Protein AF-A0A9P7ZYH3-F1 (afdb_monomer)

Sequence (604 aa):
MGNLQGSWNHKLTHTSAVNELVYKNKWIDSQWELQQLILARLQEFDITPILPAFPGFVPRALVNKFPNAVFKNSSDWSQFPIAHTRVTYVEQTDPLFTDLTIQFLELQQSLNKGVQSHHYLLDLFNELEPACQTPACMKAITTSVTHALQKVDKDAVWVMQGWFLLKDTVWTPEATSAYFEGIRAANGTPFILDLASESLPVWTVTKGFYGYDFGWSVINNYGGAQGLFGKIPDLLTVPFQAFKQYPNMKGMGVTTETVNNNEYIYQLTLGLPWQNPQQTINGTEHLEQFIRRRYGAKKATPLAQDAWNKLSKTVWDCRSGQASQSKSIIEKLPDLNMTEIDKGWLGTVFWYNKTTVVQAWNQLVQSALQEHHGQVPASFKFDLVDTTREILLATVLPALHESLVEGYKAHDVPKVKAYGRQIVALIRDADKVLSTSPFFSFSAWIRDAKESIDPIRGSSQVTFSAATGGASPTKAGYQQFLESNARDLVTWWGPEGTGPPGSLQDYASKQWGGLLTSYYLPRWTLFIKQLEQAAAAKRPWTRTSDNFANLTLARETEWQAEIWGRRGGESLEKTNGQESVEVVREIWAKWRDLAIRVAAGSKA

Organism: Mortierella alpina (NCBI:txid64518)

Foldseek 3Di:
DQFWDDDFFQPQPPDPDPPCVLLVVLVVVQVLVVLLVVLVVCVVVVHADAAAFDQFFDAPCVCVVCVPFDKFFWDHDLLFDPNIGRTIGGQLLTVVVLVVRQVRVVVVCVSNVNRDHLHYEHENAQVTADPDQALVSLLSNLLSVQVSSCVNPVSHEYEYEPNRCLPCVRNPPSSLVSNVVSCVVNVHQYEYEQAQCLQRNPCVVCVNVVQGAYEREHQQEFLQFAAQAAALVCLQQVVLVSVVRHVSDPYYYYNYPDDLHNVVRRVSRVCVVVDDSVDRDDSLVVLLVVLCVLFPVQLCDPLVSQLVVLCCVFSHNDPPSASYGAHFPLLDQDDLDQEPPQPDHNHLHGDGQLLSLLSSLVSLLCSCPPRCPVPGDPSSLSVNLSSLLCLLRNFVLVLLSNQLSVCLVVLNLVSLVVSLVVNLVSLLLNLQLQLADLSQAPLNLLLCLLCSSARDVPDDGDDQDADPDDDGDDSVSSSLSSSLCSLCSQAVVGHQPSDDPRSCGNRSHGSHRVCSVQQSSVSSNLVSVLSSVCSNVVHDDDCVVSVSVVVSSVSSSVSSNDDAPPDPPGDSPSHPPDDNSVSSVVVCVVCSVVSNQRSVPHRD

Solvent-accessible surface area (backbone atoms only — not comparable to full-atom values): 32900 Å² total; per-residue (Å²): 94,57,52,60,48,86,84,67,74,70,68,71,69,96,52,88,61,72,64,58,64,62,56,52,52,53,47,53,55,53,50,53,57,49,47,55,56,50,53,52,54,31,56,76,66,74,46,84,58,74,40,80,49,73,57,34,67,45,65,75,71,52,51,78,78,43,75,88,60,55,68,47,60,44,43,81,35,64,70,48,56,69,87,35,13,40,31,28,25,40,38,52,74,32,71,65,32,37,56,51,29,41,53,50,52,56,51,49,47,67,71,46,79,77,62,80,62,52,35,29,40,44,42,75,38,53,79,39,60,69,98,60,67,50,42,71,50,29,16,48,34,32,25,34,50,36,48,28,49,43,73,74,35,82,74,40,27,45,27,32,69,43,64,41,57,72,46,53,94,72,36,35,73,62,31,48,50,22,32,55,46,10,24,54,76,50,72,42,45,54,36,34,35,28,39,32,42,83,55,62,47,53,45,68,83,43,64,40,56,78,67,42,38,26,29,48,15,43,24,74,36,60,50,47,47,54,59,74,47,42,42,52,73,52,68,70,42,51,61,48,52,49,42,72,74,29,86,36,50,75,48,73,52,76,52,43,70,46,85,92,63,55,60,66,58,56,54,50,58,76,49,52,86,79,50,64,78,89,56,87,72,58,63,68,60,54,49,53,53,48,44,25,69,63,44,32,73,86,58,41,37,74,43,40,51,52,17,51,57,39,36,50,69,24,44,21,45,62,79,82,77,67,65,53,38,39,35,38,58,72,58,45,86,80,69,88,79,53,67,82,73,41,73,57,89,64,15,36,48,75,91,52,63,49,44,53,50,52,50,20,43,53,27,41,53,48,31,53,70,67,70,32,76,82,63,70,44,71,60,48,53,51,55,52,46,54,46,50,46,46,45,47,42,68,49,39,45,51,39,37,49,52,50,23,44,50,16,36,76,69,44,34,44,71,47,23,52,53,31,40,52,49,51,55,50,48,46,51,51,47,18,57,45,26,19,36,34,54,89,26,16,37,28,27,54,46,39,52,42,40,53,68,76,55,62,60,92,91,55,71,87,82,77,79,74,68,66,90,91,56,68,67,75,45,72,68,58,50,28,49,53,35,33,39,50,59,50,32,47,40,34,47,56,56,51,91,84,51,56,69,100,79,34,44,60,36,50,27,18,63,83,18,5,58,42,37,59,71,56,38,41,55,50,47,53,51,48,46,53,49,44,38,53,23,16,71,67,72,46,88,81,47,63,70,87,64,47,44,60,61,58,43,48,53,52,49,55,51,58,61,64,56,64,91,52,73,52,92,91,50,52,67,51,39,39,76,81,52,62,50,68,62,48,45,50,56,50,43,74,72,44,44,71,58,42,54,43,39,37,72,71,42,83,110

Structure (mmCIF, N/CA/C/O backbone):
data_AF-A0A9P7ZYH3-F1
#
_entry.id   AF-A0A9P7ZYH3-F1
#
loop_
_atom_site.group_PDB
_atom_site.id
_atom_site.type_symbol
_atom_site.label_atom_id
_atom_site.label_alt_id
_atom_site.label_comp_id
_atom_site.label_asym_id
_atom_site.label_entity_id
_atom_site.label_seq_id
_atom_site.pdbx_PDB_ins_code
_atom_site.Cartn_x
_atom_site.Cartn_y
_atom_site.Cartn_z
_atom_site.occupancy
_atom_site.B_iso_or_equiv
_atom_site.auth_seq_id
_atom_site.auth_comp_id
_atom_site.auth_asym_id
_atom_site.auth_atom_id
_atom_site.pdbx_PDB_model_num
ATOM 1 N N . MET A 1 1 ? -10.559 -9.911 10.966 1.00 92.44 1 MET A N 1
ATOM 2 C CA . MET A 1 1 ? -11.158 -9.981 9.617 1.00 92.44 1 MET A CA 1
ATOM 3 C C . MET A 1 1 ? -11.580 -11.396 9.211 1.00 92.44 1 MET A C 1
ATOM 5 O O . MET A 1 1 ? -12.641 -11.521 8.630 1.00 92.44 1 MET A O 1
ATOM 9 N N . GLY A 1 2 ? -10.838 -12.467 9.548 1.00 93.69 2 GLY A N 1
ATOM 10 C CA . GLY A 1 2 ? -11.335 -13.849 9.361 1.00 93.69 2 GLY A CA 1
ATOM 11 C C . GLY A 1 2 ? -11.191 -14.422 7.948 1.00 93.69 2 GLY A C 1
ATOM 12 O O . GLY A 1 2 ? -11.832 -15.413 7.609 1.00 93.69 2 GLY A O 1
ATOM 13 N N . ASN A 1 3 ? -10.349 -13.808 7.120 1.00 94.94 3 ASN A N 1
ATOM 14 C CA . ASN A 1 3 ? -10.111 -14.233 5.740 1.00 94.94 3 ASN A CA 1
ATOM 15 C C . ASN A 1 3 ? -9.223 -15.483 5.653 1.00 94.94 3 ASN A C 1
ATOM 17 O O . ASN A 1 3 ? -9.414 -16.322 4.769 1.00 94.94 3 ASN A O 1
ATOM 21 N N . LEU A 1 4 ? -8.260 -15.606 6.576 1.00 93.50 4 LEU A N 1
ATOM 22 C CA . LEU A 1 4 ? -7.206 -16.617 6.537 1.00 93.50 4 LEU A CA 1
ATOM 23 C C . LEU A 1 4 ? -6.977 -17.310 7.882 1.00 93.50 4 LEU A C 1
ATOM 25 O O . LEU A 1 4 ? -7.269 -16.758 8.943 1.00 93.50 4 LEU A O 1
ATOM 29 N N . GLN A 1 5 ? -6.406 -18.513 7.826 1.00 90.75 5 GLN A N 1
ATOM 30 C CA . GLN A 1 5 ? -5.998 -19.313 8.981 1.00 90.75 5 GLN A CA 1
ATOM 31 C C . GLN A 1 5 ? -4.773 -20.194 8.671 1.00 90.75 5 GLN A C 1
ATOM 33 O O . GLN A 1 5 ? -4.524 -20.579 7.531 1.00 90.75 5 GLN A O 1
ATOM 38 N N . GLY A 1 6 ? -4.040 -20.603 9.706 1.00 86.12 6 GLY A N 1
ATOM 39 C CA . GLY A 1 6 ? -2.905 -21.523 9.575 1.00 86.12 6 GLY A CA 1
ATOM 40 C C . GLY A 1 6 ? -1.555 -20.820 9.408 1.00 86.12 6 GLY A C 1
ATOM 41 O O . GLY A 1 6 ? -1.353 -19.728 9.925 1.00 86.12 6 GLY A O 1
ATOM 42 N N . SER A 1 7 ? -0.604 -21.509 8.776 1.00 79.75 7 SER A N 1
ATOM 43 C CA . SER A 1 7 ? 0.788 -21.082 8.575 1.00 79.75 7 SER A CA 1
ATOM 44 C C . SER A 1 7 ? 1.302 -21.736 7.294 1.00 79.75 7 SER A C 1
ATOM 46 O O . SER A 1 7 ? 1.041 -22.923 7.090 1.00 79.75 7 SER A O 1
ATOM 48 N N . TRP A 1 8 ? 2.013 -20.997 6.446 1.00 78.00 8 TRP A N 1
ATOM 49 C CA . TRP A 1 8 ? 2.627 -21.509 5.215 1.00 78.00 8 TRP A CA 1
ATOM 50 C C . TRP A 1 8 ? 3.996 -20.865 5.023 1.00 78.00 8 TRP A C 1
ATOM 52 O O . TRP A 1 8 ? 4.237 -20.097 4.104 1.00 78.00 8 TRP A O 1
ATOM 62 N N . ASN A 1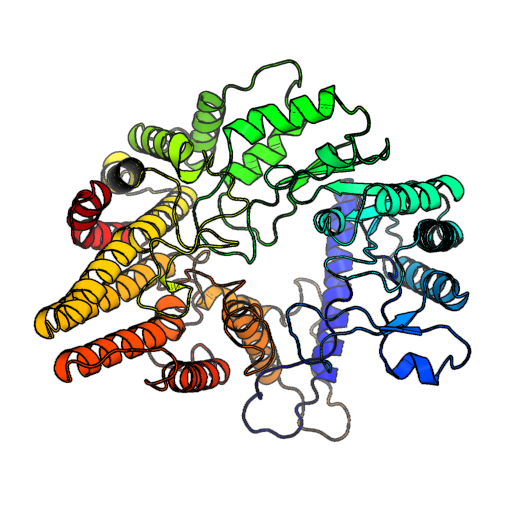 9 ? 4.929 -21.173 5.914 1.00 65.75 9 ASN A N 1
ATOM 63 C CA . ASN A 1 9 ? 6.295 -20.728 5.684 1.00 65.75 9 ASN A CA 1
ATOM 64 C C . ASN A 1 9 ? 6.925 -21.630 4.635 1.00 65.75 9 ASN A C 1
ATOM 66 O O . ASN A 1 9 ? 6.915 -22.861 4.770 1.00 65.75 9 ASN A O 1
ATOM 70 N N . HIS A 1 10 ? 7.461 -21.010 3.587 1.00 58.28 10 HIS A N 1
ATOM 71 C CA . HIS A 1 10 ? 8.227 -21.708 2.567 1.00 58.28 10 HIS A CA 1
ATOM 72 C C . HIS A 1 10 ? 9.325 -22.487 3.256 1.00 58.28 10 HIS A C 1
ATOM 74 O O . HIS A 1 10 ? 10.066 -21.924 4.061 1.00 58.28 10 HIS A O 1
ATOM 80 N N . LYS A 1 11 ? 9.333 -23.802 2.993 1.00 53.16 11 LYS A N 1
ATOM 81 C CA . LYS A 1 11 ? 10.202 -24.823 3.589 1.00 53.16 11 LYS A CA 1
ATOM 82 C C . LYS A 1 11 ? 11.488 -24.186 4.104 1.00 53.16 11 LYS A C 1
ATOM 84 O O . LYS A 1 11 ? 12.409 -23.958 3.322 1.00 53.16 11 LYS A O 1
ATOM 89 N N . LEU A 1 12 ? 11.538 -23.916 5.411 1.00 51.00 12 LEU A N 1
ATOM 90 C CA . LEU A 1 12 ? 12.759 -23.539 6.110 1.00 51.00 12 LEU A CA 1
ATOM 91 C C . LEU A 1 12 ? 13.727 -24.713 5.935 1.00 51.00 12 LEU A C 1
ATOM 93 O O . LEU A 1 12 ? 13.694 -25.683 6.682 1.00 51.00 12 LEU A O 1
ATOM 97 N N . THR A 1 13 ? 14.480 -24.668 4.836 1.00 44.41 13 THR A N 1
ATOM 98 C CA . THR A 1 13 ? 15.616 -25.507 4.455 1.00 44.41 13 THR A CA 1
ATOM 99 C C . THR A 1 13 ? 15.580 -26.920 5.030 1.00 44.41 13 THR A C 1
ATOM 101 O O . THR A 1 13 ? 16.072 -27.105 6.134 1.00 44.41 13 THR A O 1
ATOM 104 N N . HIS A 1 14 ? 15.049 -27.903 4.288 1.00 43.38 14 HIS A N 1
ATOM 105 C CA . HIS A 1 14 ? 15.297 -29.359 4.416 1.00 43.38 14 HIS A CA 1
ATOM 106 C C . HIS A 1 14 ? 15.329 -30.006 5.822 1.00 43.38 14 HIS A C 1
ATOM 108 O O . HIS A 1 14 ? 15.706 -31.169 5.953 1.00 43.38 14 HIS A O 1
ATOM 114 N N . THR A 1 15 ? 14.912 -29.309 6.873 1.00 45.06 15 THR A N 1
ATOM 115 C CA . THR A 1 15 ? 14.980 -29.774 8.252 1.00 45.06 15 THR A CA 1
ATOM 116 C C . THR A 1 15 ? 13.568 -30.120 8.669 1.00 45.06 15 THR A C 1
ATOM 118 O O . THR A 1 15 ? 12.698 -29.276 8.866 1.00 45.06 15 THR A O 1
ATOM 121 N N . SER A 1 16 ? 13.317 -31.421 8.728 1.00 43.03 16 SER A N 1
ATOM 122 C CA . SER A 1 16 ? 12.137 -31.968 9.371 1.00 43.03 16 SER A CA 1
ATOM 123 C C . SER A 1 16 ? 12.032 -31.406 10.795 1.00 43.03 16 SER A C 1
ATOM 125 O O . SER A 1 16 ? 12.925 -31.634 11.609 1.00 43.03 16 SER A O 1
ATOM 127 N N . ALA A 1 17 ? 10.927 -30.712 11.074 1.00 49.31 17 ALA A N 1
ATOM 128 C CA . ALA A 1 17 ? 10.462 -30.317 12.405 1.00 49.31 17 ALA A CA 1
ATOM 129 C C . ALA A 1 17 ? 11.285 -29.247 13.153 1.00 49.31 17 ALA A C 1
ATOM 131 O O . ALA A 1 17 ? 11.717 -29.455 14.287 1.00 49.31 17 ALA A O 1
ATOM 132 N N . VAL A 1 18 ? 11.393 -28.039 12.591 1.00 55.06 18 VAL A N 1
ATOM 133 C CA . VAL A 1 18 ? 11.515 -26.857 13.460 1.00 55.06 18 VAL A CA 1
ATOM 134 C C . VAL A 1 18 ? 10.156 -26.629 14.122 1.00 55.06 18 VAL A C 1
ATOM 136 O O . VAL A 1 18 ? 9.147 -26.446 13.441 1.00 55.06 18 VAL A O 1
ATOM 139 N N . ASN A 1 19 ? 10.109 -26.678 15.455 1.00 64.12 19 ASN A N 1
ATOM 140 C CA . ASN A 1 19 ? 8.884 -26.422 16.204 1.00 64.12 19 ASN A CA 1
ATOM 141 C C . ASN A 1 19 ? 8.541 -24.922 16.161 1.00 64.12 19 ASN A C 1
ATOM 143 O O . ASN A 1 19 ? 8.914 -24.163 17.059 1.00 64.12 19 ASN A O 1
ATOM 147 N N . GLU A 1 20 ? 7.815 -24.496 15.120 1.00 73.00 20 GLU A N 1
ATOM 148 C CA . GLU A 1 20 ? 7.346 -23.111 14.956 1.00 73.00 20 GLU A CA 1
ATOM 149 C C . GLU A 1 20 ? 6.563 -22.599 16.172 1.00 73.00 20 GLU A C 1
ATOM 151 O O . GLU A 1 20 ? 6.505 -21.391 16.393 1.00 73.00 20 GLU A O 1
ATOM 156 N N . LEU A 1 21 ? 5.963 -23.491 16.971 1.00 76.12 21 LEU A N 1
ATOM 157 C CA . LEU A 1 21 ? 5.186 -23.112 18.150 1.00 76.12 21 LEU A CA 1
ATOM 158 C C . LEU A 1 21 ? 6.029 -22.319 19.151 1.00 76.12 21 LEU A C 1
ATOM 160 O O . LEU A 1 21 ? 5.529 -21.366 19.739 1.00 76.12 21 LEU A O 1
ATOM 164 N N . VAL A 1 22 ? 7.313 -22.659 19.312 1.00 75.56 22 VAL A N 1
ATOM 165 C CA . VAL A 1 22 ? 8.190 -21.921 20.233 1.00 75.56 22 VAL A CA 1
ATOM 166 C C . VAL A 1 22 ? 8.419 -20.492 19.738 1.00 75.56 22 VAL A C 1
ATOM 168 O O . VAL A 1 22 ? 8.381 -19.553 20.531 1.00 75.56 22 VAL A O 1
ATOM 171 N N . TYR A 1 23 ? 8.601 -20.306 18.429 1.00 79.56 23 TYR A N 1
ATOM 172 C CA . TYR A 1 23 ? 8.734 -18.974 17.834 1.00 79.56 23 TYR A CA 1
ATOM 173 C C . TYR A 1 23 ? 7.432 -18.174 17.932 1.00 79.56 23 TYR A C 1
ATOM 175 O O . TYR A 1 23 ? 7.470 -17.002 18.299 1.00 79.56 23 TYR A O 1
ATOM 183 N N . LYS A 1 24 ? 6.282 -18.815 17.698 1.00 80.88 24 LYS A N 1
ATOM 184 C CA . LYS A 1 24 ? 4.952 -18.196 17.818 1.00 80.88 24 LYS A CA 1
ATOM 185 C C . LYS A 1 24 ? 4.642 -17.756 19.249 1.00 80.88 24 LYS A C 1
ATOM 187 O O . LYS A 1 24 ? 4.172 -16.642 19.439 1.00 80.88 24 LYS A O 1
ATOM 192 N N . ASN A 1 25 ? 4.957 -18.573 20.253 1.00 82.88 25 ASN A N 1
ATOM 193 C CA . ASN A 1 25 ? 4.763 -18.195 21.655 1.00 82.88 25 ASN A CA 1
ATOM 194 C C . ASN A 1 25 ? 5.651 -17.004 22.037 1.00 82.88 25 ASN A C 1
ATOM 196 O O . ASN A 1 25 ? 5.166 -16.033 22.607 1.00 82.88 25 ASN A O 1
ATOM 200 N N . LYS A 1 26 ? 6.926 -17.017 21.624 1.00 79.50 26 LYS A N 1
ATOM 201 C CA . LYS A 1 26 ? 7.835 -15.885 21.854 1.00 79.50 26 LYS A CA 1
ATOM 202 C C . LYS A 1 26 ? 7.355 -14.602 21.172 1.00 79.50 26 LYS A C 1
ATOM 204 O O . LYS A 1 26 ? 7.491 -13.520 21.736 1.00 79.50 26 LYS A O 1
ATOM 209 N N . TRP A 1 27 ? 6.803 -14.716 19.965 1.00 83.75 27 TRP A N 1
ATOM 210 C CA . TRP A 1 27 ? 6.155 -13.596 19.292 1.00 83.75 27 TRP A CA 1
ATOM 211 C C . TRP A 1 27 ? 5.002 -13.042 20.136 1.00 83.75 27 TRP A C 1
ATOM 213 O O . TRP A 1 27 ? 5.002 -11.847 20.414 1.00 83.75 27 TRP A O 1
ATOM 223 N N . ILE A 1 28 ? 4.080 -13.893 20.602 1.00 87.62 28 ILE A N 1
ATOM 224 C CA . ILE A 1 28 ? 2.930 -13.487 21.430 1.00 87.62 28 ILE A CA 1
ATOM 225 C C . ILE A 1 28 ? 3.384 -12.693 22.661 1.00 87.62 28 ILE A C 1
ATOM 227 O O . ILE A 1 28 ? 2.891 -11.585 22.871 1.00 87.62 28 ILE A O 1
ATOM 231 N N . ASP A 1 29 ? 4.359 -13.207 23.412 1.00 86.25 29 ASP A N 1
ATOM 232 C CA . ASP A 1 29 ? 4.874 -12.532 24.609 1.00 86.25 29 ASP A CA 1
ATOM 233 C C . ASP A 1 29 ? 5.476 -11.160 24.260 1.00 86.25 29 A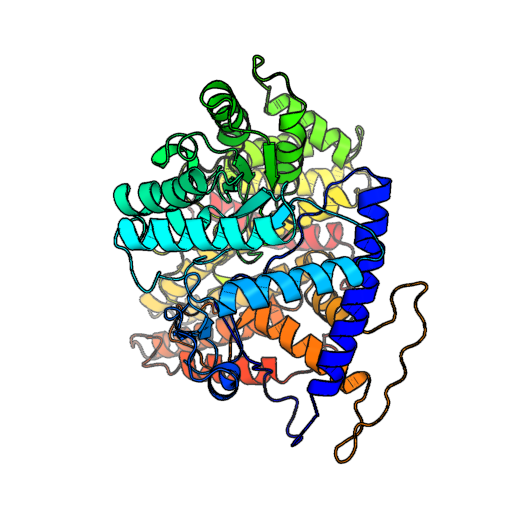SP A C 1
ATOM 235 O O . ASP A 1 29 ? 5.147 -10.150 24.883 1.00 86.25 29 ASP A O 1
ATOM 239 N N . SER A 1 30 ? 6.288 -11.092 23.197 1.00 84.88 30 SER A N 1
ATOM 240 C CA . SER A 1 30 ? 6.901 -9.832 22.749 1.00 84.88 30 SER A CA 1
ATOM 241 C C . SER A 1 30 ? 5.877 -8.789 22.286 1.00 84.88 30 SER A C 1
ATOM 243 O O . SER A 1 30 ? 6.039 -7.599 22.554 1.00 84.88 30 SER A O 1
ATOM 245 N N . GLN A 1 31 ? 4.803 -9.216 21.611 1.00 90.00 31 GLN A N 1
ATOM 246 C CA . GLN A 1 31 ? 3.745 -8.312 21.159 1.00 90.00 31 GLN A CA 1
ATOM 247 C C . GLN A 1 31 ? 2.885 -7.830 22.323 1.00 90.00 31 GLN A C 1
ATOM 249 O O . GLN A 1 31 ? 2.467 -6.674 22.327 1.00 90.00 31 GLN A O 1
ATOM 254 N N . TRP A 1 32 ? 2.653 -8.675 23.331 1.00 90.75 32 TRP A N 1
ATOM 255 C CA . TRP A 1 32 ? 1.983 -8.239 24.550 1.00 90.75 32 TRP A CA 1
ATOM 256 C C . TRP A 1 32 ? 2.807 -7.174 25.283 1.00 90.75 32 TRP A C 1
ATOM 258 O O . TRP A 1 32 ? 2.255 -6.138 25.650 1.00 90.75 32 TRP A O 1
ATOM 268 N N . GLU A 1 33 ? 4.122 -7.362 25.433 1.00 89.06 33 GLU A N 1
ATOM 269 C CA . GLU A 1 33 ? 5.003 -6.345 26.026 1.00 89.06 33 GLU A CA 1
ATOM 270 C C . GLU A 1 33 ? 4.968 -5.024 25.243 1.00 89.06 33 GLU A C 1
ATOM 272 O O . GLU A 1 33 ? 4.810 -3.957 25.844 1.00 89.06 33 GLU A O 1
ATOM 277 N N . LEU A 1 34 ? 5.048 -5.085 23.908 1.00 91.25 34 LEU A N 1
ATOM 278 C CA . LEU A 1 34 ? 4.944 -3.907 23.043 1.00 91.25 34 LEU A CA 1
ATOM 279 C C . LEU A 1 34 ? 3.601 -3.189 23.213 1.00 91.25 34 LEU A C 1
ATOM 281 O O . LEU A 1 34 ? 3.572 -1.966 23.350 1.00 91.25 34 LEU A O 1
ATOM 285 N N . GLN A 1 35 ? 2.501 -3.943 23.249 1.00 93.19 35 GLN A N 1
ATOM 286 C CA . GLN A 1 35 ? 1.157 -3.410 23.459 1.00 93.19 35 GLN A CA 1
ATOM 287 C C . GLN A 1 35 ? 1.079 -2.602 24.757 1.00 93.19 35 GLN A C 1
ATOM 289 O O . GLN A 1 35 ? 0.507 -1.516 24.755 1.00 93.19 35 GLN A O 1
ATOM 294 N N . GLN A 1 36 ? 1.689 -3.071 25.851 1.00 92.81 36 GLN A N 1
ATOM 295 C CA . GLN A 1 36 ? 1.678 -2.322 27.115 1.00 92.81 36 GLN A CA 1
ATOM 296 C C . GLN A 1 36 ? 2.381 -0.965 26.991 1.00 92.81 36 GLN A C 1
ATOM 298 O O . GLN A 1 36 ? 1.906 0.027 27.542 1.00 92.81 36 GLN A O 1
ATOM 303 N N . LEU A 1 37 ? 3.490 -0.902 26.249 1.00 92.44 37 LEU A N 1
ATOM 304 C CA . LEU A 1 37 ? 4.207 0.351 26.001 1.00 92.44 37 LEU A CA 1
ATOM 305 C C . LEU A 1 37 ? 3.399 1.302 25.110 1.00 92.44 37 LEU A C 1
ATOM 307 O O . LEU A 1 37 ? 3.367 2.504 25.370 1.00 92.44 37 LEU A O 1
ATOM 311 N N . ILE A 1 38 ? 2.732 0.769 24.081 1.00 94.31 38 ILE A N 1
ATOM 312 C CA . ILE A 1 38 ? 1.863 1.550 23.195 1.00 94.31 38 ILE A CA 1
ATOM 313 C C . ILE A 1 38 ? 0.692 2.123 23.992 1.00 94.31 38 ILE A C 1
ATOM 315 O O . ILE A 1 38 ? 0.489 3.331 23.966 1.00 94.31 38 ILE A O 1
ATOM 319 N N . LEU A 1 39 ? -0.043 1.292 24.735 1.00 95.31 39 LEU A N 1
ATOM 320 C CA . LEU A 1 39 ? -1.203 1.733 25.512 1.00 95.31 39 LEU A CA 1
ATOM 321 C C . LEU A 1 39 ? -0.832 2.795 26.552 1.00 95.31 39 LEU A C 1
ATOM 323 O O . LEU A 1 39 ? -1.527 3.802 26.655 1.00 95.31 39 LEU A O 1
ATOM 327 N N . ALA A 1 40 ? 0.290 2.620 27.258 1.00 93.19 40 ALA A N 1
ATOM 328 C CA . ALA A 1 40 ? 0.791 3.630 28.188 1.00 93.19 40 ALA A CA 1
ATOM 329 C C . ALA A 1 40 ? 1.065 4.968 27.480 1.00 93.19 40 ALA A C 1
ATOM 331 O O . ALA A 1 40 ? 0.633 6.019 27.947 1.00 93.19 40 ALA A O 1
ATOM 332 N N . ARG A 1 41 ? 1.717 4.939 26.309 1.00 94.88 41 ARG A N 1
ATOM 333 C CA . ARG A 1 41 ? 2.003 6.152 25.531 1.00 94.88 41 ARG A CA 1
ATOM 334 C C . ARG A 1 41 ? 0.744 6.806 24.956 1.00 94.88 41 ARG A C 1
ATOM 336 O O . ARG A 1 41 ? 0.685 8.028 24.879 1.00 94.88 41 ARG A O 1
ATOM 343 N N . LEU A 1 42 ? -0.251 6.022 24.544 1.00 96.00 42 LEU A N 1
ATOM 344 C CA . LEU A 1 42 ? -1.536 6.558 24.089 1.00 96.00 42 LEU A CA 1
ATOM 345 C C . LEU A 1 42 ? -2.260 7.266 25.239 1.00 96.00 42 LEU A C 1
ATOM 347 O O . LEU A 1 42 ? -2.726 8.385 25.056 1.00 96.00 42 LEU A O 1
ATOM 351 N N . GLN A 1 43 ? -2.255 6.675 26.436 1.00 93.06 43 GLN A N 1
ATOM 352 C CA . GLN A 1 43 ? -2.827 7.289 27.633 1.00 93.06 43 GLN A CA 1
ATOM 353 C C . GLN A 1 43 ? -2.099 8.584 28.038 1.00 93.06 43 GLN A C 1
ATOM 355 O O . GLN A 1 43 ? -2.756 9.560 28.385 1.00 93.06 43 GLN A O 1
ATOM 360 N N . GLU A 1 44 ? -0.763 8.634 27.945 1.00 95.06 44 GLU A N 1
ATOM 361 C CA . GLU A 1 44 ? 0.029 9.856 28.194 1.00 95.06 44 GLU A CA 1
ATOM 362 C C . GLU A 1 44 ? -0.384 11.036 27.294 1.00 95.06 44 GLU A C 1
ATOM 364 O O . GLU A 1 44 ? -0.241 12.191 27.694 1.00 95.06 44 GLU A O 1
ATOM 369 N N . PHE A 1 45 ? -0.885 10.754 26.088 1.00 96.81 45 PHE A N 1
ATOM 370 C CA . PHE A 1 45 ? -1.315 11.758 25.112 1.00 96.81 45 PHE A CA 1
ATOM 371 C C . PHE A 1 45 ? -2.833 11.924 25.004 1.00 96.81 45 PHE A C 1
ATOM 373 O O . PHE A 1 45 ? -3.282 12.646 24.116 1.00 96.81 45 PHE A O 1
ATOM 380 N N . ASP A 1 46 ? -3.610 11.273 25.874 1.00 95.56 46 ASP A N 1
ATOM 381 C CA . ASP A 1 46 ? -5.078 11.263 25.810 1.00 95.56 46 ASP A CA 1
ATOM 382 C C . ASP A 1 46 ? -5.620 10.769 24.448 1.00 95.56 46 ASP A C 1
ATOM 384 O O . ASP A 1 46 ? -6.624 11.239 23.915 1.00 95.56 46 ASP A O 1
ATOM 388 N N . ILE A 1 47 ? -4.918 9.806 23.841 1.00 96.69 47 ILE A N 1
ATOM 389 C CA . ILE A 1 47 ? -5.342 9.149 22.604 1.00 96.69 47 ILE A CA 1
ATOM 390 C C . ILE A 1 47 ? -6.147 7.907 22.978 1.00 96.69 47 ILE A C 1
ATOM 392 O O . ILE A 1 47 ? -5.624 6.982 23.595 1.00 96.69 47 ILE A O 1
ATOM 396 N N . THR A 1 48 ? -7.412 7.853 22.559 1.00 95.31 48 THR A N 1
ATOM 397 C CA . THR A 1 48 ? -8.276 6.687 22.792 1.00 95.31 48 THR A CA 1
ATOM 398 C C . THR A 1 48 ? -7.856 5.519 21.887 1.00 95.31 48 THR A C 1
ATOM 400 O O . THR A 1 48 ? -7.973 5.635 20.663 1.00 95.31 48 THR A O 1
ATOM 403 N N . PRO A 1 49 ? -7.381 4.383 22.434 1.00 96.00 49 PRO A N 1
ATOM 404 C CA . PRO A 1 49 ? -7.080 3.209 21.625 1.00 96.00 49 PRO A CA 1
ATOM 405 C C . PRO A 1 49 ? -8.375 2.529 21.177 1.00 96.00 49 PRO A C 1
ATOM 407 O O . PRO A 1 49 ? -9.298 2.367 21.969 1.00 96.00 49 PRO A O 1
ATOM 410 N N . ILE A 1 50 ? -8.427 2.054 19.937 1.00 97.00 50 ILE A N 1
ATOM 411 C CA . ILE A 1 50 ? -9.483 1.140 19.488 1.00 97.00 50 ILE A CA 1
ATOM 412 C C . ILE A 1 50 ? -8.955 -0.279 19.687 1.00 97.00 50 ILE A C 1
ATOM 414 O O . ILE A 1 50 ? -7.970 -0.671 19.058 1.00 97.00 50 ILE A O 1
ATOM 418 N N . LEU A 1 51 ? -9.569 -1.032 20.594 1.00 96.62 51 LEU A N 1
ATOM 419 C CA . LEU A 1 51 ? -9.136 -2.385 20.942 1.00 96.62 51 LEU A CA 1
ATOM 420 C C . LEU A 1 51 ? -9.926 -3.427 20.136 1.00 96.62 51 LEU A C 1
ATOM 422 O O . LEU A 1 51 ? -11.032 -3.139 19.696 1.00 96.62 51 LEU A O 1
ATOM 426 N N . PRO A 1 52 ? -9.405 -4.638 19.886 1.00 96.38 52 PRO A N 1
ATOM 427 C CA . PRO A 1 52 ? -10.172 -5.650 19.160 1.00 96.38 52 PRO A CA 1
ATOM 428 C C . PRO A 1 52 ? -11.351 -6.173 19.999 1.00 96.38 52 PRO A C 1
ATOM 430 O O . PRO A 1 52 ? -11.273 -6.211 21.221 1.00 96.38 52 PRO A O 1
ATOM 433 N N . ALA A 1 53 ? -12.409 -6.669 19.364 1.00 96.69 53 ALA A N 1
ATOM 434 C CA . ALA A 1 53 ? -13.409 -7.539 19.997 1.00 96.69 53 ALA A CA 1
ATOM 435 C C . ALA A 1 53 ? -13.553 -8.855 19.224 1.00 96.69 53 ALA A C 1
ATOM 437 O O . ALA A 1 53 ? -13.037 -8.989 18.116 1.00 96.69 53 ALA A O 1
ATOM 438 N N . PHE A 1 54 ? -14.222 -9.847 19.819 1.00 97.75 54 PHE A N 1
ATOM 439 C CA . PHE A 1 54 ? -14.377 -11.177 19.229 1.00 97.75 54 PHE A CA 1
ATOM 440 C C . PHE A 1 54 ? -15.376 -11.160 18.053 1.00 97.75 54 PHE A C 1
ATOM 442 O O . PHE A 1 54 ? -16.570 -10.974 18.272 1.00 97.75 54 PHE A O 1
ATOM 449 N N . PRO A 1 55 ? -14.935 -11.400 16.802 1.00 95.00 55 PRO A N 1
ATOM 450 C CA . PRO A 1 55 ? -15.812 -11.353 15.627 1.00 95.00 55 PRO A CA 1
ATOM 451 C C . PRO A 1 55 ? -16.517 -12.689 15.330 1.00 95.00 55 PRO A C 1
ATOM 453 O O . PRO A 1 55 ? -17.285 -12.780 14.374 1.00 95.00 55 PRO A O 1
ATOM 456 N N . GLY A 1 56 ? -16.243 -13.745 16.108 1.00 96.81 56 GLY A N 1
ATOM 457 C CA . GLY A 1 56 ? -16.837 -15.077 15.936 1.00 96.81 56 GLY A CA 1
ATOM 458 C C . GLY A 1 56 ? -15.910 -16.122 15.315 1.00 96.81 56 GLY A C 1
ATOM 459 O O . GLY A 1 56 ? -16.187 -17.311 15.444 1.00 96.81 56 GLY A O 1
ATOM 460 N N . PHE A 1 57 ? -14.810 -15.720 14.667 1.00 97.62 57 PHE A N 1
ATOM 461 C CA . PHE A 1 57 ? -13.872 -16.646 14.015 1.00 97.62 57 PHE A CA 1
ATOM 462 C C . PHE A 1 57 ? -13.088 -17.490 15.027 1.00 97.62 57 PHE A C 1
ATOM 464 O O . PHE A 1 57 ? -12.507 -16.966 15.977 1.00 97.62 57 PHE A O 1
ATOM 471 N N . VAL A 1 58 ? -13.042 -18.802 14.799 1.00 97.31 58 VAL A N 1
ATOM 472 C CA . VAL A 1 58 ? -12.483 -19.799 15.719 1.00 97.31 58 VAL A CA 1
ATOM 473 C C . VAL A 1 58 ? -11.705 -20.887 14.974 1.00 97.31 58 VAL A C 1
ATOM 475 O O . VAL A 1 58 ? -11.969 -21.163 13.801 1.00 97.31 58 VAL A O 1
ATOM 478 N N . PRO A 1 59 ? -10.762 -21.578 15.641 1.00 95.12 59 PRO A N 1
ATOM 479 C CA . PRO A 1 59 ? -10.128 -22.755 15.064 1.00 95.12 59 PRO A CA 1
ATOM 480 C C . PRO A 1 59 ? -11.153 -23.854 14.760 1.00 95.12 59 PRO A C 1
ATOM 482 O O . PRO A 1 59 ? -12.032 -24.130 15.576 1.00 95.12 59 PRO A O 1
ATOM 485 N N . ARG A 1 60 ? -10.965 -24.578 13.650 1.00 94.69 60 ARG A N 1
ATOM 486 C CA . ARG A 1 60 ? -11.812 -25.727 13.253 1.00 94.69 60 ARG A CA 1
ATOM 487 C C . ARG A 1 60 ? -12.004 -26.767 14.360 1.00 94.69 60 ARG A C 1
ATOM 489 O O . ARG A 1 60 ? -13.054 -27.388 14.455 1.00 94.69 60 ARG A O 1
ATOM 496 N N . ALA A 1 61 ? -10.995 -26.944 15.213 1.00 94.62 61 ALA A N 1
ATOM 497 C CA . ALA A 1 61 ? -11.036 -27.891 16.323 1.00 94.62 61 ALA A CA 1
ATOM 498 C C . ALA A 1 61 ? -12.081 -27.539 17.401 1.00 94.62 61 ALA A C 1
ATOM 500 O O . ALA A 1 61 ? -12.462 -28.418 18.173 1.00 94.62 61 ALA A O 1
ATOM 501 N N . LEU A 1 62 ? -12.557 -26.288 17.461 1.00 95.88 62 LEU A N 1
ATOM 502 C CA . LEU A 1 62 ? -13.503 -25.845 18.487 1.00 95.88 62 LEU A CA 1
ATOM 503 C C . LEU A 1 62 ? -14.875 -26.527 18.358 1.00 95.88 62 LEU A C 1
ATOM 505 O O . LEU A 1 62 ? -15.534 -26.749 19.373 1.00 95.88 62 LEU A O 1
ATOM 509 N N . VAL A 1 63 ? -15.246 -26.954 17.146 1.00 96.00 63 VAL A N 1
ATOM 510 C CA . VAL A 1 63 ? -16.481 -27.710 16.867 1.00 96.00 63 VAL A CA 1
ATOM 511 C C . VAL A 1 63 ? -16.568 -28.976 17.726 1.00 96.00 63 VAL A C 1
ATOM 513 O O . VAL A 1 63 ? -17.623 -29.294 18.265 1.00 96.00 63 VAL A O 1
ATOM 516 N N . ASN A 1 64 ? -15.440 -29.659 17.941 1.00 96.50 64 ASN A N 1
ATOM 517 C CA . ASN A 1 64 ? -15.395 -30.884 18.745 1.00 96.50 64 ASN A CA 1
ATOM 518 C C . ASN A 1 64 ? -15.613 -30.620 20.242 1.00 96.50 64 ASN A C 1
ATOM 520 O O . ASN A 1 64 ? -16.018 -31.520 20.973 1.00 96.50 64 ASN A O 1
ATOM 524 N N . LYS A 1 65 ? -15.316 -29.402 20.713 1.00 96.81 65 LYS A N 1
ATOM 525 C CA . LYS A 1 65 ? -15.464 -29.014 22.121 1.00 96.81 65 LYS A CA 1
ATOM 526 C C . LYS A 1 65 ? -16.887 -28.556 22.445 1.00 96.81 65 LYS A C 1
ATOM 528 O O . LYS A 1 65 ? -17.339 -28.759 23.567 1.00 96.81 65 LYS A O 1
ATOM 533 N N . PHE A 1 66 ? -17.587 -27.972 21.473 1.00 97.19 66 PHE A N 1
ATOM 534 C CA . PHE A 1 66 ? -18.948 -27.456 21.630 1.00 97.19 66 PHE A CA 1
ATOM 535 C C . PHE A 1 66 ? -19.885 -28.025 20.554 1.00 97.19 66 PHE A C 1
ATOM 537 O O . PHE A 1 66 ? -20.390 -27.276 19.727 1.00 97.19 66 PHE A O 1
ATOM 544 N N . PRO A 1 67 ? -20.160 -29.341 20.549 1.00 95.38 67 PRO A N 1
ATOM 545 C CA . PRO A 1 67 ? -20.865 -30.001 19.443 1.00 95.38 67 PRO A CA 1
ATOM 546 C C . PRO A 1 67 ? -22.311 -29.523 19.226 1.00 95.38 67 PRO A C 1
ATOM 548 O O . PRO A 1 67 ? -22.880 -29.782 18.171 1.00 95.38 67 PRO A O 1
ATOM 551 N N . ASN A 1 68 ? -22.903 -28.839 20.211 1.00 96.81 68 ASN A N 1
ATOM 552 C CA . ASN A 1 68 ? -24.272 -28.323 20.147 1.00 96.81 68 ASN A CA 1
ATOM 553 C C . ASN A 1 68 ? -24.360 -26.864 19.669 1.00 96.81 68 ASN A C 1
ATOM 555 O O . ASN A 1 68 ? -25.470 -26.376 19.471 1.00 96.81 68 ASN A O 1
ATOM 559 N N . ALA A 1 69 ? -23.229 -26.166 19.528 1.00 98.00 69 ALA A N 1
ATOM 560 C CA . ALA A 1 69 ? -23.213 -24.796 19.029 1.00 98.00 69 ALA A CA 1
ATOM 561 C C . ALA A 1 69 ? -23.272 -24.772 17.496 1.00 98.00 69 ALA A C 1
ATOM 563 O O . ALA A 1 69 ? -22.800 -25.686 16.812 1.00 98.00 69 ALA A O 1
ATOM 564 N N . VAL A 1 70 ? -23.834 -23.704 16.943 1.00 97.50 70 VAL A N 1
ATOM 565 C CA . VAL A 1 70 ? -23.936 -23.495 15.501 1.00 97.50 70 VAL A CA 1
ATOM 566 C C . VAL A 1 70 ? -22.642 -22.879 14.977 1.00 97.50 70 VAL A C 1
ATOM 568 O O . VAL A 1 70 ? -22.341 -21.710 15.217 1.00 97.50 70 VAL A O 1
ATOM 571 N N . PHE A 1 71 ? -21.893 -23.661 14.202 1.00 97.62 71 PHE A N 1
ATOM 572 C CA . PHE A 1 71 ? -20.718 -23.192 13.473 1.00 97.62 71 PHE A CA 1
ATOM 573 C C . PHE A 1 71 ? -20.999 -23.101 11.978 1.00 97.62 71 PHE A C 1
ATOM 575 O O . PHE A 1 71 ? -21.684 -23.948 11.399 1.00 97.62 71 PHE A O 1
ATOM 582 N N . LYS A 1 72 ? -20.397 -22.107 11.332 1.00 96.38 72 LYS A N 1
ATOM 583 C CA . LYS A 1 72 ? -20.366 -21.954 9.877 1.00 96.38 72 LYS A CA 1
ATOM 584 C C . LYS A 1 72 ? -18.935 -21.713 9.411 1.00 96.38 72 LYS A C 1
ATOM 586 O O . LYS A 1 72 ? -18.028 -21.528 10.216 1.00 96.38 72 LYS A O 1
ATOM 591 N N . ASN A 1 73 ? -18.724 -21.740 8.101 1.00 96.44 73 ASN A N 1
ATOM 592 C CA . ASN A 1 73 ? -17.453 -21.364 7.489 1.00 96.44 73 ASN A CA 1
ATOM 593 C C . ASN A 1 73 ? -17.669 -20.116 6.641 1.00 96.44 73 ASN A C 1
ATOM 595 O O . ASN A 1 73 ? -18.688 -20.024 5.954 1.00 96.44 73 ASN A O 1
ATOM 599 N N . SER A 1 74 ? -16.716 -19.187 6.671 1.00 95.62 74 SER A N 1
ATOM 600 C CA . SER A 1 74 ? -16.732 -18.032 5.774 1.00 95.62 74 SER A CA 1
ATOM 601 C C . SER A 1 74 ? -16.615 -18.449 4.302 1.00 95.62 74 SER A C 1
ATOM 603 O O . SER A 1 74 ? -16.265 -19.593 3.980 1.00 95.62 74 SER A O 1
ATOM 605 N N . SER A 1 75 ? -16.945 -17.521 3.401 1.00 93.88 75 SER A N 1
ATOM 606 C CA . SER A 1 75 ? -16.739 -17.695 1.962 1.00 93.88 75 SER A CA 1
ATOM 607 C C . SER A 1 75 ? -15.257 -17.870 1.618 1.00 93.88 75 SER A C 1
ATOM 609 O O . SER A 1 75 ? -14.372 -17.532 2.407 1.00 93.88 75 SER A O 1
ATOM 611 N N . ASP A 1 76 ? -14.982 -18.378 0.417 1.00 90.00 76 ASP A N 1
ATOM 612 C CA . ASP A 1 76 ? -13.617 -18.405 -0.107 1.00 90.00 76 ASP A CA 1
ATOM 613 C C . ASP A 1 76 ? -13.092 -16.973 -0.252 1.00 90.00 76 ASP A C 1
ATOM 615 O O . ASP A 1 76 ? -13.822 -16.075 -0.679 1.00 90.00 76 ASP A O 1
ATOM 619 N N . TRP A 1 77 ? -11.821 -16.765 0.086 1.00 91.12 77 TRP A N 1
ATOM 620 C CA . TRP A 1 77 ? -11.178 -15.463 -0.025 1.00 91.12 77 TRP A CA 1
ATOM 621 C C . TRP A 1 77 ? -9.914 -15.562 -0.881 1.00 91.12 77 TRP A C 1
ATOM 623 O O . TRP A 1 77 ? -9.063 -16.423 -0.653 1.00 91.12 77 TRP A O 1
ATOM 633 N N . SER A 1 78 ? -9.828 -14.712 -1.908 1.00 86.81 78 SER A N 1
ATOM 634 C CA . SER A 1 78 ? -8.675 -14.571 -2.816 1.00 86.81 78 SER A CA 1
ATOM 635 C C . SER A 1 78 ? -8.118 -15.884 -3.388 1.00 86.81 78 SER A C 1
ATOM 637 O O . SER A 1 78 ? -6.925 -15.999 -3.651 1.00 86.81 78 SER A O 1
ATOM 639 N N . GLN A 1 79 ? -8.987 -16.885 -3.589 1.00 84.69 79 GLN A N 1
ATOM 640 C CA . GLN A 1 79 ? -8.636 -18.215 -4.114 1.00 84.69 79 GLN A CA 1
ATOM 641 C C . GLN A 1 79 ? -7.580 -18.965 -3.283 1.00 84.69 79 GLN A C 1
ATOM 643 O O . GLN A 1 79 ? -6.887 -19.850 -3.790 1.00 84.69 79 GLN A O 1
ATOM 648 N N . PHE A 1 80 ? -7.468 -18.642 -1.993 1.00 86.25 80 PHE A N 1
ATOM 649 C CA . PHE A 1 80 ? -6.608 -19.388 -1.087 1.00 86.25 80 PHE A CA 1
ATOM 650 C C . PHE A 1 80 ? -7.052 -20.854 -0.987 1.00 86.25 80 PHE A C 1
ATOM 652 O O . PHE A 1 80 ? -8.252 -21.145 -1.013 1.00 86.25 80 PHE A O 1
ATOM 659 N N . PRO A 1 81 ? -6.114 -21.805 -0.816 1.00 85.94 81 PRO A N 1
ATOM 660 C CA . PRO A 1 81 ? -6.457 -23.189 -0.540 1.00 85.94 81 PRO A CA 1
ATOM 661 C C . PRO A 1 81 ? -7.368 -23.274 0.677 1.00 85.94 81 PRO A C 1
ATOM 663 O O . PRO A 1 81 ? -7.139 -22.594 1.676 1.00 85.94 81 PRO A O 1
ATOM 666 N N . ILE A 1 82 ? -8.349 -24.176 0.639 1.00 89.12 82 ILE A N 1
ATOM 667 C CA . ILE A 1 82 ? -9.328 -24.354 1.723 1.00 89.12 82 ILE A CA 1
ATOM 668 C C . ILE A 1 82 ? -8.649 -24.568 3.082 1.00 89.12 82 ILE A C 1
ATOM 670 O O . ILE A 1 82 ? -9.201 -24.181 4.103 1.00 89.12 82 ILE A O 1
ATOM 674 N N . ALA A 1 83 ? -7.453 -25.158 3.142 1.00 87.75 83 ALA A N 1
ATOM 675 C CA . ALA A 1 83 ? -6.702 -25.291 4.394 1.00 87.75 83 ALA A CA 1
ATOM 676 C C . ALA A 1 83 ? -6.426 -23.937 5.085 1.00 87.75 83 ALA A C 1
ATOM 678 O O . ALA A 1 83 ? -6.383 -23.880 6.317 1.00 87.75 83 ALA A O 1
ATOM 679 N N . HIS A 1 84 ? -6.303 -22.870 4.295 1.00 89.75 84 HIS A N 1
ATOM 680 C CA . HIS A 1 84 ? -5.860 -21.543 4.702 1.00 89.75 84 HIS A CA 1
ATOM 681 C C . HIS A 1 84 ? -6.933 -20.455 4.634 1.00 89.75 84 HIS A C 1
ATOM 683 O O . HIS A 1 84 ? -6.671 -19.353 5.090 1.00 89.75 84 HIS A O 1
ATOM 689 N N . THR A 1 85 ? -8.131 -20.746 4.127 1.00 92.69 85 THR A N 1
ATOM 690 C CA . THR A 1 85 ? -9.290 -19.831 4.115 1.00 92.69 85 THR A CA 1
ATOM 691 C C . THR A 1 85 ? -10.553 -20.566 4.593 1.00 92.69 85 THR A C 1
ATOM 693 O O . THR A 1 85 ? -10.435 -21.598 5.266 1.00 92.69 85 THR A O 1
ATOM 696 N N . ARG A 1 86 ? -11.758 -20.048 4.306 1.00 94.62 86 ARG A N 1
ATOM 697 C CA . ARG A 1 86 ? -13.042 -20.557 4.825 1.00 94.62 86 ARG A CA 1
ATOM 698 C C . ARG A 1 86 ? -12.971 -20.766 6.333 1.00 94.62 86 ARG A C 1
ATOM 700 O O . ARG A 1 86 ? -13.144 -21.882 6.840 1.00 94.62 86 ARG A O 1
ATOM 707 N N . VAL A 1 87 ? -12.586 -19.706 7.031 1.00 96.69 87 VAL A N 1
ATOM 708 C CA . VAL A 1 87 ? -12.362 -19.738 8.472 1.00 96.69 87 VAL A CA 1
ATOM 709 C C . VAL A 1 87 ? -13.681 -20.073 9.158 1.00 96.69 87 VAL A C 1
ATOM 711 O O . VAL A 1 87 ? -14.734 -19.518 8.832 1.00 96.69 87 VAL A O 1
ATOM 714 N N . THR A 1 88 ? -13.628 -21.025 10.085 1.00 97.12 88 THR A N 1
ATOM 715 C CA . THR A 1 88 ? -14.797 -21.415 10.871 1.00 97.12 88 THR A CA 1
ATOM 716 C C . THR A 1 88 ? -15.164 -20.286 11.825 1.00 97.12 88 THR A C 1
ATOM 718 O O . THR A 1 88 ? -14.287 -19.672 12.429 1.00 97.12 88 THR A O 1
ATOM 721 N N . TYR A 1 89 ? -16.452 -20.006 11.980 1.00 97.44 89 TYR A N 1
ATOM 722 C CA . TYR A 1 89 ? -16.958 -19.042 12.945 1.00 97.44 89 TYR A CA 1
ATOM 723 C C . TYR A 1 89 ? -18.183 -19.583 13.680 1.00 97.44 89 TYR A C 1
ATOM 725 O O . TYR A 1 89 ? -18.945 -20.384 13.136 1.00 97.44 89 TYR A O 1
ATOM 733 N N . VAL A 1 90 ? -18.345 -19.162 14.933 1.00 98.06 90 VAL A N 1
ATOM 734 C CA . VAL A 1 90 ? -19.574 -19.369 15.709 1.00 98.06 90 VAL A CA 1
ATOM 735 C C . VAL A 1 90 ? -20.617 -18.389 15.189 1.00 98.06 90 VAL A C 1
ATOM 737 O O . VAL A 1 90 ? -20.329 -17.195 15.091 1.00 98.06 90 VAL A O 1
ATOM 740 N N . GLU A 1 91 ? -21.811 -18.873 14.849 1.00 96.44 91 GLU A N 1
ATOM 741 C CA . GLU A 1 91 ? -22.904 -18.002 14.416 1.00 96.44 91 GLU A CA 1
ATOM 742 C C . GLU A 1 91 ? -23.204 -16.963 15.500 1.00 96.44 91 GLU A C 1
ATOM 744 O O . GLU A 1 91 ? -23.353 -17.298 16.672 1.00 96.44 91 GLU A O 1
ATOM 749 N N . GLN A 1 92 ? -23.333 -15.696 15.117 1.00 96.75 92 GLN A N 1
ATOM 750 C CA . GLN A 1 92 ? -23.445 -14.590 16.069 1.00 96.75 92 GLN A CA 1
ATOM 751 C C . GLN A 1 92 ? -24.705 -14.673 16.940 1.00 96.75 92 GLN A C 1
ATOM 753 O O . GLN A 1 92 ? -24.733 -14.111 18.031 1.00 96.75 92 GLN A O 1
ATOM 758 N N . THR A 1 93 ? -25.750 -15.361 16.475 1.00 96.69 93 THR A N 1
ATOM 759 C CA . THR A 1 93 ? -26.994 -15.593 17.225 1.00 96.69 93 THR A CA 1
ATOM 760 C C . THR A 1 93 ? -26.935 -16.814 18.150 1.00 96.69 93 THR A C 1
ATOM 762 O O . THR A 1 93 ? -27.899 -17.066 18.869 1.00 96.69 93 THR A O 1
ATOM 765 N N . ASP A 1 94 ? -25.859 -17.604 18.112 1.00 98.12 94 ASP A N 1
ATOM 766 C CA . ASP A 1 94 ? -25.657 -18.735 19.018 1.00 98.12 94 ASP A CA 1
ATOM 767 C C . ASP A 1 94 ? -25.198 -18.238 20.405 1.00 98.12 94 ASP A C 1
ATOM 769 O O . ASP A 1 94 ? -24.330 -17.362 20.471 1.00 98.12 94 ASP A O 1
ATOM 773 N N . PRO A 1 95 ? -25.712 -18.785 21.524 1.00 98.00 95 PRO A N 1
ATOM 774 C CA . PRO A 1 95 ? -25.283 -18.386 22.867 1.00 98.00 95 PRO A CA 1
ATOM 775 C C . PRO A 1 95 ? -23.766 -18.469 23.100 1.00 98.00 95 PRO A C 1
ATOM 777 O O . PRO A 1 95 ? -23.208 -17.625 23.804 1.00 98.00 95 PRO A O 1
ATOM 780 N N . LEU A 1 96 ? -23.076 -19.424 22.460 1.00 98.44 96 LEU A N 1
ATOM 781 C CA . LEU A 1 96 ? -21.623 -19.562 22.566 1.00 98.44 96 LEU A CA 1
ATOM 782 C C . LEU A 1 96 ? -20.889 -18.316 22.053 1.00 98.44 96 LEU A C 1
ATOM 784 O O . LEU A 1 96 ? -19.819 -17.989 22.564 1.00 98.44 96 LEU A O 1
ATOM 788 N N . PHE A 1 97 ? -21.440 -17.598 21.068 1.00 98.50 97 PHE A N 1
ATOM 789 C CA . PHE A 1 97 ? -20.841 -16.354 20.585 1.00 98.50 97 PHE A CA 1
ATOM 790 C C . PHE A 1 97 ? -20.786 -15.303 21.700 1.00 98.50 97 PHE A C 1
ATOM 792 O O . PHE A 1 97 ? -19.744 -14.675 21.908 1.00 98.50 97 PHE A O 1
ATOM 799 N N . THR A 1 98 ? -21.881 -15.132 22.446 1.00 98.38 98 THR A N 1
ATOM 800 C CA . THR A 1 98 ? -21.938 -14.208 23.586 1.00 98.38 98 THR A CA 1
ATOM 801 C C . THR A 1 98 ? -20.958 -14.622 24.681 1.00 98.38 98 THR A C 1
ATOM 803 O O . THR A 1 98 ? -20.179 -13.786 25.135 1.00 98.38 98 THR A O 1
ATOM 806 N N . ASP A 1 99 ? -20.918 -15.906 25.044 1.00 98.25 99 ASP A N 1
ATOM 807 C CA . ASP A 1 99 ? -20.013 -16.416 26.083 1.00 98.25 99 ASP A CA 1
ATOM 808 C C . ASP A 1 99 ? -18.532 -16.217 25.727 1.00 98.25 99 ASP A C 1
ATOM 810 O O . ASP A 1 99 ? -17.718 -15.861 26.584 1.00 98.25 99 ASP A O 1
ATOM 814 N N . LEU A 1 100 ? -18.161 -16.434 24.460 1.00 98.31 100 LEU A N 1
ATOM 815 C CA . LEU A 1 100 ? -16.797 -16.206 23.978 1.00 98.31 100 LEU A CA 1
ATOM 816 C C . LEU A 1 100 ? -16.461 -14.717 23.875 1.00 98.31 100 LEU A C 1
ATOM 818 O O . LEU A 1 100 ? -15.321 -14.340 24.137 1.00 98.31 100 LEU A O 1
ATOM 822 N N . THR A 1 101 ? -17.436 -13.871 23.538 1.00 98.38 101 THR A N 1
ATOM 823 C CA . THR A 1 101 ? -17.262 -12.410 23.516 1.00 98.38 101 THR A CA 1
ATOM 824 C C . THR A 1 101 ? -16.953 -11.883 24.912 1.00 98.38 101 THR A C 1
ATOM 826 O O . THR A 1 101 ? -15.995 -11.128 25.075 1.00 98.38 101 THR A O 1
ATOM 829 N N . ILE A 1 102 ? -17.708 -12.335 25.920 1.00 98.06 102 ILE A N 1
ATOM 830 C CA . ILE A 1 102 ? -17.488 -11.972 27.324 1.00 98.06 102 ILE A CA 1
ATOM 831 C C . ILE A 1 102 ? -16.080 -12.385 27.760 1.00 98.06 102 ILE A C 1
ATOM 833 O O . ILE A 1 102 ? -15.289 -11.532 28.155 1.00 98.06 102 ILE A O 1
ATOM 837 N N . GLN A 1 103 ? -15.722 -13.659 27.576 1.00 97.75 103 GLN A N 1
ATOM 838 C CA . GLN A 1 103 ? -14.397 -14.165 27.953 1.00 97.75 103 GLN A CA 1
ATOM 839 C C . GLN A 1 103 ? -13.253 -13.437 27.238 1.00 97.75 103 GLN A C 1
ATOM 841 O O . GLN A 1 103 ? -12.219 -13.165 27.847 1.00 97.75 103 GLN A O 1
ATOM 846 N N . PHE A 1 104 ? -13.414 -13.122 25.949 1.00 97.50 104 PHE A N 1
ATOM 847 C CA . PHE A 1 104 ? -12.395 -12.415 25.179 1.00 97.50 104 PHE A CA 1
ATOM 848 C C . PHE A 1 104 ? -12.158 -11.001 25.717 1.00 97.50 104 PHE A C 1
ATOM 850 O O . PHE A 1 104 ? -11.005 -10.605 25.903 1.00 97.50 104 PHE A O 1
ATOM 857 N N . LEU A 1 105 ? -13.229 -10.245 25.974 1.00 96.00 105 LEU A N 1
ATOM 858 C CA . LEU A 1 105 ? -13.127 -8.871 26.462 1.00 96.00 105 LEU A CA 1
ATOM 859 C C . LEU A 1 105 ? -12.652 -8.809 27.918 1.00 96.00 105 LEU A C 1
ATOM 861 O O . LEU A 1 105 ? -11.784 -7.997 28.222 1.00 96.00 105 LEU A O 1
ATOM 865 N N . GLU A 1 106 ? -13.125 -9.697 28.795 1.00 94.81 106 GLU A N 1
ATOM 866 C CA . GLU A 1 106 ? -12.641 -9.789 30.181 1.00 94.81 106 GLU A CA 1
ATOM 867 C C . GLU A 1 106 ? -11.146 -10.140 30.234 1.00 94.81 106 GLU A C 1
ATOM 869 O O . GLU A 1 106 ? -10.373 -9.504 30.959 1.00 94.81 106 GLU A O 1
ATOM 874 N N . LEU A 1 107 ? -10.702 -11.104 29.415 1.00 95.12 107 LEU A N 1
ATOM 875 C CA . LEU A 1 107 ? -9.285 -11.444 29.299 1.00 95.12 107 LEU A CA 1
ATOM 876 C C . LEU A 1 107 ? -8.479 -10.241 28.806 1.00 95.12 107 LEU A C 1
ATOM 878 O O . LEU A 1 107 ? -7.468 -9.893 29.415 1.00 95.12 107 LEU A O 1
ATOM 882 N N . GLN A 1 108 ? -8.932 -9.579 27.742 1.00 94.44 108 GLN A N 1
ATOM 883 C CA . GLN A 1 108 ? -8.273 -8.393 27.205 1.00 94.44 108 GLN A CA 1
ATOM 884 C C . GLN A 1 108 ? -8.143 -7.281 28.256 1.00 94.44 108 GLN A C 1
ATOM 886 O O . GLN A 1 108 ? -7.053 -6.736 28.432 1.00 94.44 108 GLN A O 1
ATOM 891 N N . GLN A 1 109 ? -9.220 -6.967 28.978 1.00 91.94 109 GLN A N 1
ATOM 892 C CA . GLN A 1 109 ? -9.218 -5.956 30.036 1.00 91.94 109 GLN A CA 1
ATOM 893 C C . GLN A 1 109 ? -8.226 -6.320 31.150 1.00 91.94 109 GLN A C 1
ATOM 895 O O . GLN A 1 109 ? -7.456 -5.462 31.588 1.00 91.94 109 GLN A O 1
ATOM 900 N N . SER A 1 110 ? -8.169 -7.596 31.556 1.00 92.19 110 SER A N 1
ATOM 901 C CA . SER A 1 110 ? -7.204 -8.063 32.563 1.00 92.19 110 SER A CA 1
ATOM 902 C C . SER A 1 110 ? -5.743 -7.929 32.108 1.00 92.19 110 SER A C 1
ATOM 904 O O . SER A 1 110 ? -4.865 -7.619 32.915 1.00 92.19 110 SER A O 1
ATOM 906 N N . LEU A 1 111 ? -5.475 -8.109 30.809 1.00 93.12 111 LEU A N 1
ATOM 907 C CA . LEU A 1 111 ? -4.128 -8.073 30.231 1.00 93.12 111 LEU A CA 1
ATOM 908 C C . LEU A 1 111 ? -3.618 -6.655 29.948 1.00 93.12 111 LEU A C 1
ATOM 910 O O . LEU A 1 111 ? -2.405 -6.468 29.852 1.00 93.12 111 LEU A O 1
ATOM 914 N N . ASN A 1 112 ? -4.507 -5.665 29.832 1.00 90.81 112 ASN A N 1
ATOM 915 C CA . ASN A 1 112 ? -4.177 -4.277 29.483 1.00 90.81 112 ASN A CA 1
ATOM 916 C C . ASN A 1 112 ? -3.865 -3.379 30.695 1.00 90.81 112 ASN A C 1
ATOM 918 O O . ASN A 1 112 ? -3.863 -2.155 30.573 1.00 90.81 112 ASN A O 1
ATOM 922 N N . LYS A 1 113 ? -3.604 -3.972 31.870 1.00 83.88 113 LYS A N 1
ATOM 923 C CA . LYS A 1 113 ? -3.117 -3.288 33.088 1.00 83.88 113 LYS A CA 1
ATOM 924 C C . LYS A 1 113 ? -3.924 -2.037 33.480 1.00 83.88 113 LYS A C 1
ATOM 926 O O . LYS A 1 113 ? -3.367 -1.066 33.983 1.00 83.88 113 LYS A O 1
ATOM 931 N N . GLY A 1 114 ? -5.240 -2.077 33.277 1.00 77.50 114 GLY A N 1
ATOM 932 C CA . GLY A 1 114 ? -6.154 -0.996 33.654 1.00 77.50 114 GLY A CA 1
ATOM 933 C C . GLY A 1 114 ? -6.403 0.062 32.576 1.00 77.50 114 GLY A C 1
ATOM 934 O O . GLY A 1 114 ? -7.202 0.962 32.816 1.00 77.50 114 GLY A O 1
ATOM 935 N N . VAL A 1 115 ? -5.795 -0.049 31.388 1.00 84.88 115 VAL A N 1
ATOM 936 C CA . VAL A 1 115 ? -6.183 0.777 30.236 1.00 84.88 115 VAL A CA 1
ATOM 937 C C . VAL A 1 115 ? -7.526 0.284 29.715 1.00 84.88 115 VAL A C 1
ATOM 939 O O . VAL A 1 115 ? -7.636 -0.822 29.182 1.00 84.88 115 VAL A O 1
ATOM 942 N N . GLN A 1 116 ? -8.551 1.111 29.891 1.00 80.94 116 GLN A N 1
ATOM 943 C CA . GLN A 1 116 ? -9.886 0.868 29.367 1.00 80.94 116 GLN A CA 1
ATOM 944 C C . GLN A 1 116 ? -10.069 1.611 28.047 1.00 80.94 116 GLN A C 1
ATOM 946 O O . GLN A 1 116 ? -9.600 2.734 27.872 1.00 80.94 116 GLN A O 1
ATOM 951 N N . SER A 1 117 ? -10.773 0.971 27.123 1.00 89.00 117 SER A N 1
ATOM 952 C CA . SER A 1 117 ? -11.366 1.630 25.972 1.00 89.00 117 SER A CA 1
ATOM 953 C C . SER A 1 117 ? -12.815 1.206 25.897 1.00 89.00 117 SER A C 1
ATOM 955 O O . SER A 1 117 ? -13.114 0.041 26.131 1.00 89.00 117 SER A O 1
ATOM 957 N N . HIS A 1 118 ? -13.683 2.138 25.529 1.00 96.06 118 HIS A N 1
ATOM 958 C CA . HIS A 1 118 ? -15.052 1.825 25.141 1.00 96.06 118 HIS A CA 1
ATOM 959 C C . HIS A 1 118 ? -15.168 1.555 23.635 1.00 96.06 118 HIS A C 1
ATOM 961 O O . HIS A 1 118 ? -16.255 1.290 23.149 1.00 96.06 118 HIS A O 1
ATOM 967 N N . HIS A 1 119 ? -14.076 1.631 22.866 1.00 97.88 119 HIS A N 1
ATOM 968 C CA . HIS A 1 119 ? -14.089 1.482 21.410 1.00 97.88 119 HIS A CA 1
ATOM 969 C C . HIS A 1 119 ? -13.520 0.129 20.994 1.00 97.88 119 HIS A C 1
ATOM 971 O O . HIS A 1 119 ? -12.328 -0.139 21.176 1.00 97.88 119 HIS A O 1
ATOM 977 N N . TYR A 1 120 ? -14.369 -0.689 20.373 1.00 97.94 120 TYR A N 1
ATOM 978 C CA . TYR A 1 120 ? -14.034 -2.057 20.001 1.00 97.94 120 TYR A CA 1
ATOM 979 C C . TYR A 1 120 ? -14.137 -2.279 18.490 1.00 97.94 120 TYR A C 1
ATOM 981 O O . TYR A 1 120 ? -15.222 -2.167 17.922 1.00 97.94 120 TYR A O 1
ATOM 989 N N . LEU A 1 121 ? -13.022 -2.625 17.840 1.00 97.81 121 LEU A N 1
ATOM 990 C CA . LEU A 1 121 ? -12.982 -3.004 16.429 1.00 97.81 121 LEU A CA 1
ATOM 991 C C . LEU A 1 121 ? -13.478 -4.441 16.251 1.00 97.81 121 LEU A C 1
ATOM 993 O O . LEU A 1 121 ? -12.866 -5.388 16.757 1.00 97.81 121 LEU A O 1
ATOM 997 N N . LEU A 1 122 ? -14.559 -4.602 15.490 1.00 97.44 122 LEU A N 1
ATOM 998 C CA . LEU A 1 122 ? -15.155 -5.899 15.185 1.00 97.44 122 LEU A CA 1
ATOM 999 C C . LEU A 1 122 ? -15.720 -5.897 13.761 1.00 97.44 122 LEU A C 1
ATOM 1001 O O . LEU A 1 122 ? -16.773 -5.323 13.495 1.00 97.44 122 LEU A O 1
ATOM 1005 N N . ASP A 1 123 ? -15.040 -6.605 12.859 1.00 97.38 123 ASP A N 1
ATOM 1006 C CA . ASP A 1 123 ? -15.468 -6.780 11.469 1.00 97.38 123 ASP A CA 1
ATOM 1007 C C . ASP A 1 123 ? -15.955 -8.211 11.230 1.00 97.38 123 ASP A C 1
ATOM 1009 O O . ASP A 1 123 ? -15.185 -9.171 11.345 1.00 97.38 123 ASP A O 1
ATOM 1013 N N . LEU A 1 124 ? -17.234 -8.345 10.874 1.00 95.88 124 LEU A N 1
ATOM 1014 C CA . LEU A 1 124 ? -17.877 -9.637 10.616 1.00 95.88 124 LEU A CA 1
ATOM 1015 C C . LEU A 1 124 ? -17.628 -10.146 9.192 1.00 95.88 124 LEU A C 1
ATOM 1017 O O . LEU A 1 124 ? -17.436 -11.341 8.982 1.00 95.88 124 LEU A O 1
ATOM 1021 N N . PHE A 1 125 ? -17.649 -9.235 8.215 1.00 95.88 125 PHE A N 1
ATOM 1022 C CA . PHE A 1 125 ? -17.783 -9.581 6.797 1.00 95.88 125 PHE A CA 1
ATOM 1023 C C . PHE A 1 125 ? -16.796 -8.835 5.891 1.00 95.88 125 PHE A C 1
ATOM 1025 O O . PHE A 1 125 ? -17.079 -8.620 4.715 1.00 95.88 125 PHE A O 1
ATOM 1032 N N . ASN A 1 126 ? -15.636 -8.420 6.415 1.00 95.19 126 ASN A N 1
ATOM 1033 C CA . ASN A 1 126 ? -14.644 -7.714 5.602 1.00 95.19 126 ASN A CA 1
ATOM 1034 C C . ASN A 1 126 ? -14.129 -8.613 4.467 1.00 95.19 126 ASN A C 1
ATOM 1036 O O . ASN A 1 126 ? -13.378 -9.557 4.712 1.00 95.19 126 ASN A O 1
ATOM 1040 N N . GLU A 1 127 ? -14.567 -8.318 3.240 1.00 93.88 127 GLU A N 1
ATOM 1041 C CA . GLU A 1 127 ? -14.340 -9.130 2.033 1.00 93.88 127 GLU A CA 1
ATOM 1042 C C . GLU A 1 127 ? -14.857 -10.576 2.120 1.00 93.88 127 GLU A C 1
ATOM 1044 O O . GLU A 1 127 ? -14.420 -11.451 1.373 1.00 93.88 127 GLU A O 1
ATOM 1049 N N . LEU A 1 128 ? -15.805 -10.836 3.019 1.00 94.81 128 LEU A N 1
ATOM 1050 C CA . LEU A 1 128 ? -16.441 -12.138 3.186 1.00 94.81 128 LEU A CA 1
ATOM 1051 C C . LEU A 1 128 ? -17.934 -12.017 2.906 1.00 94.81 128 LEU A C 1
ATOM 1053 O O . LEU A 1 128 ? -18.566 -11.012 3.230 1.00 94.81 128 LEU A O 1
ATOM 1057 N N . GLU A 1 129 ? -18.515 -13.056 2.320 1.00 93.62 129 GLU A N 1
ATOM 1058 C CA . GLU A 1 129 ? -19.955 -13.102 2.099 1.00 93.62 129 GLU A CA 1
ATOM 1059 C C . GLU A 1 129 ? -20.661 -13.682 3.326 1.00 93.62 129 GLU A C 1
ATOM 1061 O O . GLU A 1 129 ? -20.290 -14.766 3.795 1.00 93.62 129 GLU A O 1
ATOM 1066 N N . PRO A 1 130 ? -21.701 -13.009 3.845 1.00 92.75 130 PRO A N 1
ATOM 1067 C CA . PRO A 1 130 ? -22.541 -13.587 4.877 1.00 92.75 130 PRO A CA 1
ATOM 1068 C C . PRO A 1 130 ? -23.202 -14.872 4.376 1.00 92.75 130 PRO A C 1
ATOM 1070 O O . PRO A 1 130 ? -23.747 -14.910 3.272 1.00 92.75 130 PRO A O 1
ATOM 1073 N N . ALA A 1 131 ? -23.250 -15.903 5.223 1.00 90.88 131 ALA A N 1
ATOM 1074 C CA . ALA A 1 131 ? -23.919 -17.167 4.898 1.00 90.88 131 ALA A CA 1
ATOM 1075 C C . ALA A 1 131 ? -25.439 -17.024 4.660 1.00 90.88 131 ALA A C 1
ATOM 1077 O O . ALA A 1 131 ? -26.096 -17.955 4.202 1.00 90.88 131 ALA A O 1
ATOM 1078 N N . CYS A 1 132 ? -26.014 -15.883 5.030 1.00 88.69 132 CYS A N 1
ATOM 1079 C CA . CYS A 1 132 ? -27.430 -15.576 4.965 1.00 88.69 132 CYS A CA 1
ATOM 1080 C C . CYS A 1 132 ? -27.581 -14.065 4.792 1.00 88.69 132 CYS A C 1
ATOM 1082 O O . CYS A 1 132 ? -26.952 -13.328 5.538 1.00 88.69 132 CYS A O 1
ATOM 1084 N N . GLN A 1 133 ? -28.384 -13.616 3.821 1.00 89.00 133 GLN A N 1
ATOM 1085 C CA . GLN A 1 133 ? -28.500 -12.197 3.430 1.00 89.00 133 GLN A CA 1
ATOM 1086 C C . GLN A 1 133 ? -29.923 -11.636 3.563 1.00 89.00 133 GLN A C 1
ATOM 1088 O O . GLN A 1 133 ? -30.205 -10.523 3.130 1.00 89.00 133 GLN A O 1
ATOM 1093 N N . THR A 1 134 ? -30.852 -12.386 4.166 1.00 94.56 134 THR A N 1
ATOM 1094 C CA . THR A 1 134 ? -32.214 -11.873 4.360 1.00 94.56 134 THR A CA 1
ATOM 1095 C C . THR A 1 134 ? -32.215 -10.734 5.390 1.00 94.56 134 THR A C 1
ATOM 1097 O O . THR A 1 134 ? -31.451 -10.789 6.359 1.00 94.56 134 THR A O 1
ATOM 1100 N N . PRO A 1 135 ? -33.101 -9.729 5.258 1.00 95.75 135 PRO A N 1
ATOM 1101 C CA . PRO A 1 135 ? -33.192 -8.634 6.224 1.00 95.75 135 PRO A CA 1
ATOM 1102 C C . PRO A 1 135 ? -33.355 -9.103 7.679 1.00 95.75 135 PRO A C 1
ATOM 1104 O O . PRO A 1 135 ? -32.672 -8.615 8.575 1.00 95.75 135 PRO A O 1
ATOM 1107 N N . ALA A 1 136 ? -34.203 -10.109 7.922 1.00 96.88 136 ALA A N 1
ATOM 1108 C CA . ALA A 1 136 ? -34.410 -10.666 9.262 1.00 96.88 136 ALA A CA 1
ATOM 1109 C C . ALA A 1 136 ? -33.119 -11.242 9.869 1.00 96.88 136 ALA A C 1
ATOM 1111 O O . ALA A 1 136 ? -32.858 -11.086 11.059 1.00 96.88 136 ALA A O 1
ATOM 1112 N N . CYS A 1 137 ? -32.300 -11.877 9.035 1.00 95.44 137 CYS A N 1
ATOM 1113 C CA . CYS A 1 137 ? -31.045 -12.494 9.428 1.00 95.44 137 CYS A CA 1
ATOM 1114 C C . CYS A 1 137 ? -29.960 -11.455 9.719 1.00 95.44 137 CYS A C 1
ATOM 1116 O O . CYS A 1 137 ? -29.346 -11.503 10.781 1.00 95.44 137 CYS A O 1
ATOM 1118 N N . MET A 1 138 ? -29.794 -10.464 8.833 1.00 96.50 138 MET A N 1
ATOM 1119 C CA . MET A 1 138 ? -28.876 -9.335 9.043 1.00 96.50 138 MET A CA 1
ATOM 1120 C C . MET A 1 138 ? -29.166 -8.611 10.352 1.00 96.50 138 MET A C 1
ATOM 1122 O O . MET A 1 138 ? -28.262 -8.368 11.148 1.00 96.50 138 MET A O 1
ATOM 1126 N N . LYS A 1 139 ? -30.451 -8.334 10.590 1.00 98.06 139 LYS A N 1
ATOM 1127 C CA . LYS A 1 139 ? -30.923 -7.691 11.811 1.00 98.06 139 LYS A CA 1
ATOM 1128 C C . LYS A 1 139 ? -30.611 -8.528 13.051 1.00 98.06 139 LYS A C 1
ATOM 1130 O O . LYS A 1 139 ? -30.083 -8.001 14.021 1.00 98.06 139 LYS A O 1
ATOM 1135 N N . ALA A 1 140 ? -30.901 -9.829 13.019 1.00 98.19 140 ALA A N 1
ATOM 1136 C CA . ALA A 1 140 ? -30.647 -10.720 14.150 1.00 98.19 140 ALA A CA 1
ATOM 1137 C C . ALA A 1 140 ? -29.152 -10.823 14.495 1.00 98.19 140 ALA A C 1
ATOM 1139 O O . ALA A 1 140 ? -28.793 -10.770 15.672 1.00 98.19 140 ALA A O 1
ATOM 1140 N N . ILE A 1 141 ? -28.287 -10.923 13.479 1.00 97.50 141 ILE A N 1
ATOM 1141 C CA . ILE A 1 141 ? -26.829 -10.979 13.646 1.00 97.50 141 ILE A CA 1
ATOM 1142 C C . ILE A 1 141 ? -26.337 -9.737 14.390 1.00 97.50 141 ILE A C 1
ATOM 1144 O O . ILE A 1 141 ? -25.700 -9.864 15.435 1.00 97.50 141 ILE A O 1
ATOM 1148 N N . THR A 1 142 ? -26.653 -8.536 13.900 1.00 98.25 142 THR A N 1
ATOM 1149 C CA . THR A 1 142 ? -26.119 -7.309 14.503 1.00 98.25 142 THR A CA 1
ATOM 1150 C C . THR A 1 142 ? -26.754 -6.981 15.848 1.00 98.25 142 THR A C 1
ATOM 1152 O O . THR A 1 142 ? -26.036 -6.543 16.742 1.00 98.25 142 THR A O 1
ATOM 1155 N N . THR A 1 143 ? -28.043 -7.283 16.054 1.00 98.69 143 THR A N 1
ATOM 1156 C CA . THR A 1 143 ? -28.676 -7.213 17.383 1.00 98.69 143 THR A CA 1
ATOM 1157 C C . THR A 1 143 ? -27.935 -8.090 18.395 1.00 98.69 143 THR A C 1
ATOM 1159 O O . THR A 1 143 ? -27.651 -7.637 19.504 1.00 98.69 143 THR A O 1
ATOM 1162 N N . SER A 1 144 ? -27.588 -9.327 18.023 1.00 98.31 144 SER A N 1
ATOM 1163 C CA . SER A 1 144 ? -26.876 -10.249 18.916 1.00 98.31 144 SER A CA 1
ATOM 1164 C C . SER A 1 144 ? -25.466 -9.759 19.253 1.00 98.31 144 SER A C 1
ATOM 1166 O O . SER A 1 144 ? -25.084 -9.732 20.424 1.00 98.31 144 SER A O 1
ATOM 1168 N N . VAL A 1 145 ? -24.713 -9.289 18.250 1.00 98.38 145 VAL A N 1
ATOM 1169 C CA . VAL A 1 145 ? -23.366 -8.730 18.459 1.00 98.38 145 VAL A CA 1
ATOM 1170 C C . VAL A 1 145 ? -23.407 -7.512 19.378 1.00 98.38 145 VAL A C 1
ATOM 1172 O O . VAL A 1 145 ? -22.628 -7.438 20.327 1.00 98.38 145 VAL A O 1
ATOM 1175 N N . THR A 1 146 ? -24.340 -6.583 19.154 1.00 98.62 146 THR A N 1
ATOM 1176 C CA . THR A 1 146 ? -24.502 -5.404 20.014 1.00 98.62 146 THR A CA 1
ATOM 1177 C C . THR A 1 146 ? -24.794 -5.797 21.461 1.00 98.62 146 THR A C 1
ATOM 1179 O O . THR A 1 146 ? -24.116 -5.315 22.367 1.00 98.62 146 THR A O 1
ATOM 1182 N N . HIS A 1 147 ? -25.739 -6.713 21.693 1.00 98.50 147 HIS A N 1
ATOM 1183 C CA . HIS A 1 147 ? -26.027 -7.184 23.047 1.00 98.50 147 HIS A CA 1
ATOM 1184 C C . HIS A 1 147 ? -24.819 -7.876 23.692 1.00 98.50 147 HIS A C 1
ATOM 1186 O O . HIS A 1 147 ? -24.588 -7.681 24.883 1.00 98.50 147 HIS A O 1
ATOM 1192 N N . ALA A 1 148 ? -24.044 -8.661 22.938 1.00 98.38 148 ALA A N 1
ATOM 1193 C CA . ALA A 1 148 ? -22.860 -9.342 23.459 1.00 98.38 148 ALA A CA 1
ATOM 1194 C C . ALA A 1 148 ? -21.788 -8.354 23.950 1.00 98.38 148 ALA A C 1
ATOM 1196 O O . ALA A 1 148 ? -21.249 -8.547 25.038 1.00 98.38 148 ALA A O 1
ATOM 1197 N N . LEU A 1 149 ? -21.533 -7.270 23.208 1.00 98.25 149 LEU A N 1
ATOM 1198 C CA . LEU A 1 149 ? -20.630 -6.197 23.647 1.00 98.25 149 LEU A CA 1
ATOM 1199 C C . LEU A 1 149 ? -21.160 -5.506 24.918 1.00 98.25 149 LEU A C 1
ATOM 1201 O O . LEU A 1 149 ? -20.439 -5.383 25.908 1.00 98.25 149 LEU A O 1
ATOM 1205 N N . GLN A 1 150 ? -22.453 -5.159 24.933 1.00 97.75 150 GLN A N 1
ATOM 1206 C CA . GLN A 1 150 ? -23.117 -4.480 26.057 1.00 97.75 150 GLN A CA 1
ATOM 1207 C C . GLN A 1 150 ? -23.163 -5.297 27.358 1.00 97.75 150 GLN A C 1
ATOM 1209 O O . GLN A 1 150 ? -23.394 -4.735 28.432 1.00 97.75 150 GLN A O 1
ATOM 1214 N N . LYS A 1 151 ? -22.968 -6.622 27.296 1.00 97.62 151 LYS A N 1
ATOM 1215 C CA . LYS A 1 151 ? -22.856 -7.468 28.496 1.00 97.62 151 LYS A CA 1
ATOM 1216 C C . LYS A 1 151 ? -21.587 -7.194 29.293 1.00 97.62 151 LYS A C 1
ATOM 1218 O O . LYS A 1 151 ? -21.617 -7.378 30.506 1.00 97.62 151 LYS A O 1
ATOM 1223 N N . VAL A 1 152 ? -20.516 -6.769 28.627 1.00 95.75 152 VAL A N 1
ATOM 1224 C CA . VAL A 1 152 ? -19.227 -6.462 29.259 1.00 95.75 152 VAL A CA 1
ATOM 1225 C C . VAL A 1 152 ? -19.089 -4.964 29.492 1.00 95.75 152 VAL A C 1
ATOM 1227 O O . VAL A 1 152 ? -18.668 -4.542 30.565 1.00 95.75 152 VAL A O 1
ATOM 1230 N N . ASP A 1 153 ? -19.480 -4.162 28.503 1.00 96.31 153 ASP A N 1
ATOM 1231 C CA . ASP A 1 153 ? -19.322 -2.713 28.523 1.00 96.31 153 ASP A CA 1
ATOM 1232 C C . ASP A 1 153 ? -20.583 -2.034 27.980 1.00 96.31 153 ASP A C 1
ATOM 1234 O O . ASP A 1 153 ? -20.885 -2.094 26.789 1.00 96.31 153 ASP A O 1
ATOM 1238 N N . LYS A 1 154 ? -21.345 -1.389 28.869 1.00 95.81 154 LYS A N 1
ATOM 1239 C CA . LYS A 1 154 ? -22.610 -0.728 28.508 1.00 95.81 154 LYS A CA 1
ATOM 1240 C C . LYS A 1 154 ? -22.414 0.495 27.616 1.00 95.81 154 LYS A C 1
ATOM 1242 O O . LYS A 1 154 ? -23.357 0.864 26.921 1.00 95.81 154 LYS A O 1
ATOM 1247 N N . ASP A 1 155 ? -21.217 1.072 27.627 1.00 96.44 155 ASP A N 1
ATOM 1248 C CA . ASP A 1 155 ? -20.846 2.246 26.840 1.00 96.44 155 ASP A CA 1
ATOM 1249 C C . ASP A 1 155 ? -20.075 1.849 25.568 1.00 96.44 155 ASP A C 1
ATOM 1251 O O . ASP A 1 155 ? -19.522 2.706 24.878 1.00 96.44 155 ASP A O 1
ATOM 1255 N N . ALA A 1 156 ? -20.059 0.551 25.230 1.00 97.81 156 ALA A N 1
ATOM 1256 C CA . ALA A 1 156 ? -19.347 0.024 24.076 1.00 97.81 156 ALA A CA 1
ATOM 1257 C C . ALA A 1 156 ? -19.756 0.711 22.763 1.00 97.81 156 ALA A C 1
ATOM 1259 O O . ALA A 1 156 ? -20.899 0.629 22.299 1.00 97.81 156 ALA A O 1
ATOM 1260 N N . VAL A 1 157 ? -18.758 1.298 22.114 1.00 98.44 157 VAL A N 1
ATOM 1261 C CA . VAL A 1 157 ? -18.779 1.764 20.738 1.00 98.44 157 VAL A CA 1
ATOM 1262 C C . VAL A 1 157 ? -18.273 0.644 19.836 1.00 98.44 157 VAL A C 1
ATOM 1264 O O . VAL A 1 157 ? -17.104 0.249 19.888 1.00 98.44 157 VAL A O 1
ATOM 1267 N N . TRP A 1 158 ? -19.154 0.136 18.976 1.00 98.50 158 TRP A N 1
ATOM 1268 C CA . TRP A 1 158 ? -18.787 -0.859 17.972 1.00 98.50 158 TRP A CA 1
ATOM 1269 C C . TRP A 1 158 ? -18.136 -0.161 16.777 1.00 98.50 158 TRP A C 1
ATOM 1271 O O . TRP A 1 158 ? -18.813 0.337 15.877 1.00 98.50 158 TRP A O 1
ATOM 1281 N N . VAL A 1 159 ? -16.807 -0.147 16.754 1.00 98.62 159 VAL A N 1
ATOM 1282 C CA . VAL A 1 159 ? -16.041 0.338 15.608 1.00 98.62 159 VAL A CA 1
ATOM 1283 C C . VAL A 1 159 ? -16.024 -0.731 14.515 1.00 98.62 159 VAL A C 1
ATOM 1285 O O . VAL A 1 159 ? -15.694 -1.890 14.773 1.00 98.62 159 VAL A O 1
ATOM 1288 N N . MET A 1 160 ? -16.351 -0.351 13.281 1.00 97.75 160 MET A N 1
ATOM 1289 C CA . MET A 1 160 ? -16.302 -1.255 12.127 1.00 97.75 160 MET A CA 1
ATOM 1290 C C . MET A 1 160 ? -15.792 -0.563 10.870 1.00 97.75 160 MET A C 1
ATOM 1292 O O . MET A 1 160 ? -15.985 0.638 10.678 1.00 97.75 160 MET A O 1
ATOM 1296 N N . GLN A 1 161 ? -15.175 -1.336 9.987 1.00 97.81 161 GLN A N 1
ATOM 1297 C CA . GLN A 1 161 ? -14.756 -0.886 8.669 1.00 97.81 161 GLN A CA 1
ATOM 1298 C C . GLN A 1 161 ? -15.932 -0.938 7.688 1.00 97.81 161 GLN A C 1
ATOM 1300 O O . GLN A 1 161 ? -16.600 -1.960 7.555 1.00 97.81 161 GLN A O 1
ATOM 1305 N N . GLY A 1 162 ? -16.178 0.149 6.956 1.00 96.69 162 GLY A N 1
ATOM 1306 C CA . GLY A 1 162 ? -17.264 0.234 5.970 1.00 96.69 162 GLY A CA 1
ATOM 1307 C C . GLY A 1 162 ? -16.993 -0.494 4.645 1.00 96.69 162 GLY A C 1
ATOM 1308 O O . GLY A 1 162 ? -17.889 -0.576 3.811 1.00 96.69 162 GLY A O 1
ATOM 1309 N N . TRP A 1 163 ? -15.784 -1.028 4.438 1.00 96.50 163 TRP A N 1
ATOM 1310 C CA . TRP A 1 163 ? -15.313 -1.581 3.157 1.00 96.50 163 TRP A CA 1
ATOM 1311 C C . TRP A 1 163 ? -16.189 -2.700 2.593 1.00 96.50 163 TRP A C 1
ATOM 1313 O O . TRP A 1 163 ? -16.427 -2.753 1.387 1.00 96.50 163 TRP A O 1
ATOM 1323 N N . PHE A 1 164 ? -16.733 -3.562 3.456 1.00 95.44 164 PHE A N 1
ATOM 1324 C CA . PHE A 1 164 ? -17.572 -4.679 3.023 1.00 95.44 164 PHE A CA 1
ATOM 1325 C C . PHE A 1 164 ? -18.808 -4.231 2.222 1.00 95.44 164 PHE A C 1
ATOM 1327 O O . PHE A 1 164 ? -19.267 -4.967 1.351 1.00 95.44 164 PHE A O 1
ATOM 1334 N N . LEU A 1 165 ? -19.304 -3.012 2.462 1.00 96.25 165 LEU A N 1
ATOM 1335 C CA . LEU A 1 165 ? -20.483 -2.444 1.805 1.00 96.25 165 LEU A CA 1
ATOM 1336 C C . LEU A 1 165 ? -20.255 -2.070 0.333 1.00 96.25 165 LEU A C 1
ATOM 1338 O O . LEU A 1 165 ? -21.222 -1.795 -0.370 1.00 96.25 165 LEU A O 1
ATOM 1342 N N . LEU A 1 166 ? -19.008 -2.073 -0.152 1.00 93.44 166 LEU A N 1
ATOM 1343 C CA . LEU A 1 166 ? -18.701 -1.800 -1.561 1.00 93.44 166 LEU A CA 1
ATOM 1344 C C . LEU A 1 166 ? -19.151 -2.920 -2.504 1.00 93.44 166 LEU A C 1
ATOM 1346 O O . LEU A 1 166 ? -19.310 -2.687 -3.701 1.00 93.44 166 LEU A O 1
ATOM 1350 N N . LYS A 1 167 ? -19.353 -4.138 -1.990 1.00 92.56 167 LYS A N 1
ATOM 1351 C CA . LYS A 1 167 ? -19.814 -5.275 -2.790 1.00 92.56 167 LYS A CA 1
ATOM 1352 C C . LYS A 1 167 ? -21.337 -5.244 -2.927 1.00 92.56 167 LYS A C 1
ATOM 1354 O O . LYS A 1 167 ? -22.041 -5.980 -2.237 1.00 92.56 167 LYS A O 1
ATOM 1359 N N . ASP A 1 168 ? -21.834 -4.401 -3.825 1.00 88.50 168 ASP A N 1
ATOM 1360 C CA . ASP A 1 168 ? -23.264 -4.157 -4.072 1.00 88.50 168 ASP A CA 1
ATOM 1361 C C . ASP A 1 168 ? -24.071 -5.412 -4.457 1.00 88.50 168 ASP A C 1
ATOM 1363 O O . ASP A 1 168 ? -25.254 -5.514 -4.134 1.00 88.50 168 ASP A O 1
ATOM 1367 N N . THR A 1 169 ? -23.427 -6.417 -5.057 1.00 89.62 169 THR A N 1
ATOM 1368 C CA . THR A 1 169 ? -24.043 -7.721 -5.352 1.00 89.62 169 THR A CA 1
ATOM 1369 C C . THR A 1 169 ? -24.401 -8.526 -4.098 1.00 89.62 169 THR A C 1
ATOM 1371 O O . THR A 1 169 ? -25.133 -9.505 -4.200 1.00 89.62 169 THR A O 1
ATOM 1374 N N . VAL A 1 170 ? -23.843 -8.167 -2.937 1.00 90.12 170 VAL A N 1
ATOM 1375 C CA . VAL A 1 170 ? -24.062 -8.819 -1.631 1.00 90.12 170 VAL A CA 1
ATOM 1376 C C . VAL A 1 170 ? -24.756 -7.863 -0.661 1.00 90.12 170 VAL A C 1
ATOM 1378 O O . VAL A 1 170 ? -25.683 -8.244 0.050 1.00 90.12 170 VAL A O 1
ATOM 1381 N N . TRP A 1 171 ? -24.322 -6.605 -0.639 1.00 94.06 171 TRP A N 1
ATOM 1382 C CA . TRP A 1 171 ? -24.801 -5.574 0.273 1.00 94.06 171 TRP A CA 1
ATOM 1383 C C . TRP A 1 171 ? -25.764 -4.634 -0.444 1.00 94.06 171 TRP A C 1
ATOM 1385 O O . TRP A 1 171 ? -25.446 -3.484 -0.741 1.00 94.06 171 TRP A O 1
ATOM 1395 N N . THR A 1 172 ? -26.960 -5.154 -0.734 1.00 93.62 172 THR A N 1
ATOM 1396 C CA . THR A 1 172 ? -28.055 -4.353 -1.296 1.00 93.62 172 THR A CA 1
ATOM 1397 C C . THR A 1 172 ? -28.550 -3.319 -0.277 1.00 93.62 172 THR A C 1
ATOM 1399 O O . THR A 1 172 ? -28.359 -3.509 0.931 1.00 93.62 172 THR A O 1
ATOM 1402 N N . PRO A 1 173 ? -29.252 -2.254 -0.711 1.00 92.94 173 PRO A N 1
ATOM 1403 C CA . PRO A 1 173 ? -29.836 -1.278 0.207 1.00 92.94 173 PRO A CA 1
ATOM 1404 C C . PRO A 1 173 ? -30.679 -1.913 1.324 1.00 92.94 173 PRO A C 1
ATOM 1406 O O . PRO A 1 173 ? -30.595 -1.486 2.474 1.00 92.94 173 PRO A O 1
ATOM 1409 N N . GLU A 1 174 ? -31.442 -2.965 1.022 1.00 93.69 174 GLU A N 1
ATOM 1410 C CA . GLU A 1 174 ? -32.272 -3.684 1.994 1.00 93.69 174 GLU A CA 1
ATOM 1411 C C . GLU A 1 174 ? -31.425 -4.449 3.017 1.00 93.69 174 GLU A C 1
ATOM 1413 O O . GLU A 1 174 ? -31.688 -4.363 4.219 1.00 93.69 174 GLU A O 1
ATOM 1418 N N . ALA A 1 175 ? -30.397 -5.178 2.565 1.00 94.81 175 ALA A N 1
ATOM 1419 C CA . ALA A 1 175 ? -29.504 -5.932 3.444 1.00 94.81 175 ALA A CA 1
ATOM 1420 C C . ALA A 1 175 ? -28.689 -4.996 4.347 1.00 94.81 175 ALA A C 1
ATOM 1422 O O . ALA A 1 175 ? -28.626 -5.197 5.562 1.00 94.81 175 ALA A O 1
ATOM 1423 N N . THR A 1 176 ? -28.124 -3.931 3.774 1.00 95.50 176 THR A N 1
ATOM 1424 C CA . THR A 1 176 ? -27.381 -2.910 4.516 1.00 95.50 176 THR A CA 1
ATOM 1425 C C . THR A 1 176 ? -28.277 -2.191 5.520 1.00 95.50 176 THR A C 1
ATOM 1427 O O . THR A 1 176 ? -27.894 -2.034 6.679 1.00 95.50 176 THR A O 1
ATOM 1430 N N . SER A 1 177 ? -29.484 -1.781 5.123 1.00 95.75 177 SER A N 1
ATOM 1431 C CA . SER A 1 177 ? -30.408 -1.116 6.042 1.00 95.75 177 SER A CA 1
ATOM 1432 C C . SER A 1 177 ? -30.791 -2.037 7.203 1.00 95.75 177 SER A C 1
ATOM 1434 O O . SER A 1 177 ? -30.780 -1.596 8.351 1.00 95.75 177 SER A O 1
ATOM 1436 N N . ALA A 1 178 ? -31.066 -3.317 6.940 1.00 97.50 178 ALA A N 1
ATOM 1437 C CA . ALA A 1 178 ? -31.396 -4.291 7.977 1.00 97.50 178 ALA A CA 1
ATOM 1438 C C . ALA A 1 178 ? -30.231 -4.566 8.943 1.00 97.50 178 ALA A C 1
ATOM 1440 O O . ALA A 1 178 ? -30.451 -4.704 10.148 1.00 97.50 178 ALA A O 1
ATOM 1441 N N . TYR A 1 179 ? -28.994 -4.593 8.435 1.00 97.38 179 TYR A N 1
ATOM 1442 C CA . TYR A 1 179 ? -27.781 -4.706 9.247 1.00 97.38 179 TYR A CA 1
ATOM 1443 C C . TYR A 1 179 ? -27.706 -3.571 10.281 1.00 97.38 179 TYR A C 1
ATOM 1445 O O . TYR A 1 179 ? -27.579 -3.826 11.479 1.00 97.38 179 TYR A O 1
ATOM 1453 N N . PHE A 1 180 ? -27.879 -2.320 9.848 1.00 97.69 180 PHE A N 1
ATOM 1454 C CA . PHE A 1 180 ? -27.872 -1.157 10.742 1.00 97.69 180 PHE A CA 1
ATOM 1455 C C . PHE A 1 180 ? -29.113 -1.080 11.646 1.00 97.69 180 PHE A C 1
ATOM 1457 O O . PHE A 1 180 ? -29.020 -0.637 12.791 1.00 97.69 180 PHE A O 1
ATOM 1464 N N . GLU A 1 181 ? -30.279 -1.544 11.190 1.00 98.00 181 GLU A N 1
ATOM 1465 C CA . GLU A 1 181 ? -31.473 -1.630 12.036 1.00 98.00 181 GLU A CA 1
ATOM 1466 C C . GLU A 1 181 ? -31.305 -2.567 13.232 1.00 98.00 181 GLU A C 1
ATOM 1468 O O . GLU A 1 181 ? -31.880 -2.296 14.286 1.00 98.00 181 GLU A O 1
ATOM 1473 N N . GLY A 1 182 ? -30.561 -3.667 13.090 1.00 98.31 182 GLY A N 1
ATOM 1474 C CA . GLY A 1 182 ? -30.329 -4.588 14.203 1.00 98.31 182 GLY A CA 1
ATOM 1475 C C . GLY A 1 182 ? -29.494 -3.960 15.315 1.00 98.31 182 GLY A C 1
ATOM 1476 O O . GLY A 1 182 ? -29.818 -4.139 16.491 1.00 98.31 182 GLY A O 1
ATOM 1477 N N . ILE A 1 183 ? -28.517 -3.126 14.950 1.00 98.38 183 ILE A N 1
ATOM 1478 C CA . ILE A 1 183 ? -27.754 -2.306 15.900 1.00 98.38 183 ILE A CA 1
ATOM 1479 C C . ILE A 1 183 ? -28.692 -1.316 16.602 1.00 98.38 183 ILE A C 1
ATOM 1481 O O . ILE A 1 183 ? -28.664 -1.190 17.826 1.00 98.38 183 ILE A O 1
ATOM 1485 N N . ARG A 1 184 ? -29.589 -0.659 15.850 1.00 98.00 184 ARG A N 1
ATOM 1486 C CA . ARG A 1 184 ? -30.565 0.298 16.404 1.00 98.00 184 ARG A CA 1
ATOM 1487 C C . ARG A 1 184 ? -31.513 -0.354 17.395 1.00 98.00 184 ARG A C 1
ATOM 1489 O O . ARG A 1 184 ? -31.763 0.203 18.455 1.00 98.00 184 ARG A O 1
ATOM 1496 N N . ALA A 1 185 ? -32.036 -1.526 17.047 1.00 98.06 185 ALA A N 1
ATOM 1497 C CA . ALA A 1 185 ? -32.981 -2.265 17.878 1.00 98.06 185 ALA A CA 1
ATOM 1498 C C . ALA A 1 185 ? -32.371 -2.694 19.224 1.00 98.06 185 ALA A C 1
ATOM 1500 O O . ALA A 1 185 ? -33.096 -2.816 20.207 1.00 98.06 185 ALA A O 1
ATOM 1501 N N . ALA A 1 186 ? -31.050 -2.880 19.266 1.00 98.06 186 ALA A N 1
ATOM 1502 C CA . ALA A 1 186 ? -30.279 -3.197 20.465 1.00 98.06 186 ALA A CA 1
ATOM 1503 C C . ALA A 1 186 ? -29.743 -1.952 21.203 1.00 98.06 186 ALA A C 1
ATOM 1505 O O . ALA A 1 186 ? -28.941 -2.081 22.126 1.00 98.06 186 ALA A O 1
ATOM 1506 N N . ASN A 1 187 ? -30.149 -0.738 20.803 1.00 97.81 187 ASN A N 1
ATOM 1507 C CA . ASN A 1 187 ? -29.608 0.527 21.317 1.00 97.81 187 ASN A CA 1
ATOM 1508 C C . ASN A 1 187 ? -28.069 0.599 21.235 1.00 97.81 187 ASN A C 1
ATOM 1510 O O . ASN A 1 187 ? -27.414 1.090 22.151 1.00 97.81 187 ASN A O 1
ATOM 1514 N N . GLY A 1 188 ? -27.486 0.053 20.167 1.00 97.81 188 GLY A N 1
ATOM 1515 C CA . GLY A 1 188 ? -26.046 0.070 19.943 1.00 97.81 188 GLY A CA 1
ATOM 1516 C C . GLY A 1 188 ? -25.542 1.397 19.388 1.00 97.81 188 GLY A C 1
ATOM 1517 O O . GLY A 1 188 ? -26.245 2.081 18.638 1.00 97.81 188 GLY A O 1
ATOM 1518 N N . THR A 1 189 ? -24.280 1.694 19.692 1.00 97.25 189 THR A N 1
ATOM 1519 C CA . THR A 1 189 ? -23.563 2.885 19.227 1.00 97.25 189 THR A CA 1
ATOM 1520 C C . THR A 1 189 ? -22.416 2.454 18.311 1.00 97.25 189 THR A C 1
ATOM 1522 O O . THR A 1 189 ? -21.321 2.175 18.791 1.00 97.25 189 THR A O 1
ATOM 1525 N N . PRO A 1 190 ? -22.628 2.309 16.994 1.00 97.94 190 PRO A N 1
ATOM 1526 C CA . PRO A 1 190 ? -21.544 1.995 16.082 1.00 97.94 190 PRO A CA 1
ATOM 1527 C C . PRO A 1 190 ? -20.764 3.259 15.702 1.00 97.94 190 PRO A C 1
ATOM 1529 O O . PRO A 1 190 ? -21.332 4.348 15.625 1.00 97.94 190 PRO A O 1
ATOM 1532 N N . PHE A 1 191 ? -19.483 3.084 15.386 1.00 98.50 191 PHE A N 1
ATOM 1533 C CA . PHE A 1 191 ? -18.673 4.083 14.696 1.00 98.50 191 PHE A CA 1
ATOM 1534 C C . PHE A 1 191 ? -18.105 3.473 13.416 1.00 98.50 191 PHE A C 1
ATOM 1536 O O . PHE A 1 191 ? -17.342 2.505 13.463 1.00 98.50 191 PHE A O 1
ATOM 1543 N N . ILE A 1 192 ? -18.477 4.019 12.261 1.00 98.50 192 ILE A N 1
ATOM 1544 C CA . ILE A 1 192 ? -18.093 3.447 10.971 1.00 98.50 192 ILE A CA 1
ATOM 1545 C C . ILE A 1 192 ? -16.853 4.161 10.432 1.00 98.50 192 ILE A C 1
ATOM 1547 O O . ILE A 1 192 ? -16.848 5.372 10.228 1.00 98.50 192 ILE A O 1
ATOM 1551 N N . LEU A 1 193 ? -15.798 3.404 10.154 1.00 98.44 193 LEU A N 1
ATOM 1552 C CA . LEU A 1 193 ? -14.641 3.880 9.406 1.00 98.44 193 LEU A CA 1
ATOM 1553 C C . LEU A 1 193 ? -14.951 3.761 7.913 1.00 98.44 193 LEU A C 1
ATOM 1555 O O . LEU A 1 193 ? -14.906 2.660 7.358 1.00 98.44 193 LEU A O 1
ATOM 1559 N N . ASP A 1 194 ? -15.267 4.873 7.249 1.00 98.12 194 ASP A N 1
ATOM 1560 C CA . ASP A 1 194 ? -15.389 4.880 5.792 1.00 98.12 194 ASP A CA 1
ATOM 1561 C C . ASP A 1 194 ? -13.987 4.881 5.170 1.00 98.12 194 ASP A C 1
ATOM 1563 O O . ASP A 1 194 ? -13.360 5.927 4.976 1.00 98.12 194 ASP A O 1
ATOM 1567 N N . LEU A 1 195 ? -13.466 3.666 4.964 1.00 96.81 195 LEU A N 1
ATOM 1568 C CA . LEU A 1 195 ? -12.041 3.409 4.766 1.00 96.81 195 LEU A CA 1
ATOM 1569 C C . LEU A 1 195 ? -11.437 4.139 3.569 1.00 96.81 195 LEU A C 1
ATOM 1571 O O . LEU A 1 195 ? -10.270 4.490 3.632 1.00 96.81 195 LEU A O 1
ATOM 1575 N N . ALA A 1 196 ? -12.183 4.349 2.493 1.00 95.94 196 ALA A N 1
ATOM 1576 C CA . ALA A 1 196 ? -11.644 4.844 1.230 1.00 95.94 196 ALA A CA 1
ATOM 1577 C C . ALA A 1 196 ? -12.447 6.050 0.745 1.00 95.94 196 ALA A C 1
ATOM 1579 O O . ALA A 1 196 ? -12.866 6.118 -0.407 1.00 95.94 196 ALA A O 1
ATOM 1580 N N . SER A 1 197 ? -12.739 6.990 1.640 1.00 96.94 197 SER A N 1
ATOM 1581 C CA . SER A 1 197 ? -13.703 8.058 1.375 1.00 96.94 197 SER A CA 1
ATOM 1582 C C . SER A 1 197 ? -13.290 8.991 0.229 1.00 96.94 197 SER A C 1
ATOM 1584 O O . SER A 1 197 ? -14.145 9.648 -0.366 1.00 96.94 197 SER A O 1
ATOM 1586 N N . GLU A 1 198 ? -11.999 9.063 -0.098 1.00 94.38 198 GLU A N 1
ATOM 1587 C CA . GLU A 1 198 ? -11.458 9.859 -1.203 1.00 94.38 198 GLU A CA 1
ATOM 1588 C C . GLU A 1 198 ? -11.578 9.174 -2.575 1.00 94.38 198 GLU A C 1
ATOM 1590 O O . GLU A 1 198 ? -11.386 9.806 -3.617 1.00 94.38 198 GLU A O 1
ATOM 1595 N N . SER A 1 199 ? -11.848 7.870 -2.603 1.00 92.81 199 SER A N 1
ATOM 1596 C CA . SER A 1 199 ? -11.804 7.068 -3.829 1.00 92.81 199 SER A CA 1
ATOM 1597 C C . SER A 1 199 ? -13.034 6.190 -4.044 1.00 92.81 199 SER A C 1
ATOM 1599 O O . SER A 1 199 ? -13.509 6.100 -5.175 1.00 92.81 199 SER A O 1
ATOM 1601 N N . LEU A 1 200 ? -13.569 5.593 -2.983 1.00 94.50 200 LEU A N 1
ATOM 1602 C CA . LEU A 1 200 ? -14.699 4.665 -2.957 1.00 94.50 200 LEU A CA 1
ATOM 1603 C C . LEU A 1 200 ? -15.644 5.014 -1.780 1.00 94.50 200 LEU A C 1
ATOM 1605 O O . LEU A 1 200 ? -15.728 4.261 -0.810 1.00 94.50 200 LEU A O 1
ATOM 1609 N N . PRO A 1 201 ? -16.344 6.167 -1.828 1.00 95.56 201 PRO A N 1
ATOM 1610 C CA . PRO A 1 201 ? -17.063 6.719 -0.677 1.00 95.56 201 PRO A CA 1
ATOM 1611 C C . PRO A 1 201 ? -18.375 5.983 -0.367 1.00 95.56 201 PRO A C 1
ATOM 1613 O O . PRO A 1 201 ? -19.411 6.238 -0.993 1.00 95.56 201 PRO A O 1
ATOM 1616 N N . VAL A 1 202 ? -18.376 5.136 0.664 1.00 96.75 202 VAL A N 1
ATOM 1617 C CA . VAL A 1 202 ? -19.568 4.386 1.103 1.00 96.75 202 VAL A CA 1
ATOM 1618 C C . VAL A 1 202 ? -20.610 5.307 1.755 1.00 96.75 202 VAL A C 1
ATOM 1620 O O . VAL A 1 202 ? -21.820 5.069 1.648 1.00 96.75 202 VAL A O 1
ATOM 1623 N N . TRP A 1 203 ? -20.179 6.407 2.378 1.00 96.69 203 TRP A N 1
ATOM 1624 C CA . TRP A 1 203 ? -21.058 7.404 2.994 1.00 96.69 203 TRP A CA 1
ATOM 1625 C C . TRP A 1 203 ? -22.068 7.991 2.000 1.00 96.69 203 TRP A C 1
ATOM 1627 O O . TRP A 1 203 ? -23.168 8.372 2.397 1.00 96.69 203 TRP A O 1
ATOM 1637 N N . THR A 1 204 ? -21.744 8.041 0.703 1.00 94.88 204 THR A N 1
ATOM 1638 C CA . THR A 1 204 ? -22.647 8.593 -0.320 1.00 94.88 204 THR A CA 1
ATOM 1639 C C . THR A 1 204 ? -23.859 7.692 -0.551 1.00 94.88 204 THR A C 1
ATOM 1641 O O . THR A 1 204 ? -25.001 8.150 -0.473 1.00 94.88 204 THR A O 1
ATOM 1644 N N . VAL A 1 205 ? -23.627 6.395 -0.772 1.00 93.06 205 VAL A N 1
ATOM 1645 C CA . VAL A 1 205 ? -24.676 5.410 -1.078 1.00 93.06 205 VAL A CA 1
ATOM 1646 C C . VAL A 1 205 ? -25.504 5.041 0.153 1.00 93.06 205 VAL A C 1
ATOM 1648 O O . VAL A 1 205 ? -26.697 4.771 0.040 1.00 93.06 205 VAL A O 1
ATOM 1651 N N . THR A 1 206 ? -24.908 5.117 1.344 1.00 95.69 206 THR A N 1
ATOM 1652 C CA . THR A 1 206 ? -25.594 4.890 2.628 1.00 95.69 206 THR A CA 1
ATOM 1653 C C . THR A 1 206 ? -26.244 6.148 3.212 1.00 95.69 206 THR A C 1
ATOM 1655 O O . THR A 1 206 ? -26.837 6.085 4.291 1.00 95.69 206 THR A O 1
ATOM 1658 N N . LYS A 1 207 ? -26.141 7.291 2.515 1.00 96.06 207 LYS A N 1
ATOM 1659 C CA . LYS A 1 207 ? -26.654 8.601 2.948 1.00 96.06 207 LYS A CA 1
ATOM 1660 C C . LYS A 1 207 ? -26.181 8.962 4.363 1.00 96.06 207 LYS A C 1
ATOM 1662 O O . LYS A 1 207 ? -26.988 9.256 5.243 1.00 96.06 207 LYS A O 1
ATOM 1667 N N . GLY A 1 208 ? -24.867 8.887 4.573 1.00 96.94 208 GLY A N 1
ATOM 1668 C CA . GLY A 1 208 ? -24.223 9.073 5.869 1.00 96.94 208 GLY A CA 1
ATOM 1669 C C . GLY A 1 208 ? -24.562 7.942 6.836 1.00 96.94 208 GLY A C 1
ATOM 1670 O O . GLY A 1 208 ? -25.051 8.216 7.927 1.00 96.94 208 GLY A O 1
ATOM 1671 N N . PHE A 1 209 ? -24.378 6.683 6.420 1.00 97.56 209 PHE A N 1
ATOM 1672 C CA . PHE A 1 209 ? -24.561 5.484 7.254 1.00 97.56 209 PHE A CA 1
ATOM 1673 C C . PHE A 1 209 ? -25.874 5.460 8.048 1.00 97.56 209 PHE A C 1
ATOM 1675 O O . PHE A 1 209 ? -25.909 5.087 9.220 1.00 97.56 209 PHE A O 1
ATOM 1682 N N . TYR A 1 210 ? -26.977 5.867 7.410 1.00 96.56 210 TYR A N 1
ATOM 1683 C CA . TYR A 1 210 ? -28.312 5.890 8.023 1.00 96.56 210 TYR A CA 1
ATOM 1684 C C . TYR A 1 210 ? -28.374 6.679 9.346 1.00 96.56 210 TYR A C 1
ATOM 1686 O O . TYR A 1 210 ? -29.156 6.342 10.241 1.00 96.56 210 TYR A O 1
ATOM 1694 N N . GLY A 1 211 ? -27.545 7.721 9.467 1.00 96.56 211 GLY A N 1
ATOM 1695 C CA . GLY A 1 211 ? -27.470 8.610 10.625 1.00 96.56 211 GLY A CA 1
ATOM 1696 C C . GLY A 1 211 ? -26.519 8.160 11.737 1.00 96.56 211 GLY A C 1
ATOM 1697 O O . GLY A 1 211 ? -26.422 8.866 12.736 1.00 96.56 211 GLY A O 1
ATOM 1698 N N . TYR A 1 212 ? -25.823 7.028 11.589 1.00 98.06 212 TYR A N 1
ATOM 1699 C CA . TYR A 1 212 ? -24.803 6.595 12.547 1.00 98.06 212 TYR A CA 1
ATOM 1700 C C . TYR A 1 212 ? -23.490 7.351 12.398 1.00 98.06 212 TYR A C 1
ATOM 1702 O O . TYR A 1 212 ? -23.141 7.792 11.303 1.00 98.06 212 TYR A O 1
ATOM 1710 N N . ASP A 1 213 ? -22.755 7.477 13.499 1.00 98.44 213 ASP A N 1
ATOM 1711 C CA . ASP A 1 213 ? -21.496 8.207 13.509 1.00 98.44 213 ASP A CA 1
ATOM 1712 C C . ASP A 1 213 ? -20.447 7.519 12.628 1.00 98.44 213 ASP A C 1
ATOM 1714 O O . ASP A 1 213 ? -20.276 6.297 12.657 1.00 98.44 213 ASP A O 1
ATOM 1718 N N . PHE A 1 214 ? -19.742 8.312 11.821 1.00 98.62 214 PHE A N 1
ATOM 1719 C CA . PHE A 1 214 ? -18.702 7.804 10.932 1.00 98.62 214 PHE A CA 1
ATOM 1720 C C . PHE A 1 214 ? -17.499 8.743 10.824 1.00 98.62 214 PHE A C 1
ATOM 1722 O O . PHE A 1 214 ? -17.598 9.957 11.033 1.00 98.62 214 PHE A O 1
ATOM 1729 N N . GLY A 1 215 ? -16.353 8.163 10.474 1.00 98.12 215 GLY A N 1
ATOM 1730 C CA . GLY A 1 215 ? -15.121 8.868 10.144 1.00 98.12 215 GLY A CA 1
ATOM 1731 C C . GLY A 1 215 ? -14.837 8.814 8.646 1.00 98.12 215 GLY A C 1
ATOM 1732 O O . GLY A 1 215 ? -14.819 7.733 8.057 1.00 98.12 215 GLY A O 1
ATOM 1733 N N . TRP A 1 216 ? -14.580 9.971 8.039 1.00 98.00 216 TRP A N 1
ATOM 1734 C CA . TRP A 1 216 ? -14.149 10.077 6.642 1.00 98.00 216 TRP A CA 1
ATOM 1735 C C . TRP A 1 216 ? -12.643 9.822 6.561 1.00 98.00 216 TRP A C 1
ATOM 1737 O O . TRP A 1 216 ? -11.870 10.505 7.230 1.00 98.00 216 TRP A O 1
ATOM 1747 N N . SER A 1 217 ? -12.192 8.844 5.785 1.00 97.06 217 SER A N 1
ATOM 1748 C CA . SER A 1 217 ? -10.778 8.443 5.808 1.00 97.06 217 SER A CA 1
ATOM 1749 C C . SER A 1 217 ? -10.140 8.406 4.431 1.00 97.06 217 SER A C 1
ATOM 1751 O O . SER A 1 217 ? -10.810 8.148 3.435 1.00 97.06 217 SER A O 1
ATOM 1753 N N . VAL A 1 218 ? -8.829 8.651 4.403 1.00 96.50 218 VAL A N 1
ATOM 1754 C CA . VAL A 1 218 ? -7.986 8.508 3.214 1.00 96.50 218 VAL A CA 1
ATOM 1755 C C . VAL A 1 218 ? -7.215 7.202 3.295 1.00 96.50 218 VAL A C 1
ATOM 1757 O O . VAL A 1 218 ? -6.342 7.054 4.158 1.00 96.50 218 VAL A O 1
ATOM 1760 N N . ILE A 1 219 ? -7.489 6.287 2.367 1.00 95.38 219 ILE A N 1
ATOM 1761 C CA . ILE A 1 219 ? -6.691 5.067 2.217 1.00 95.38 219 ILE A CA 1
ATOM 1762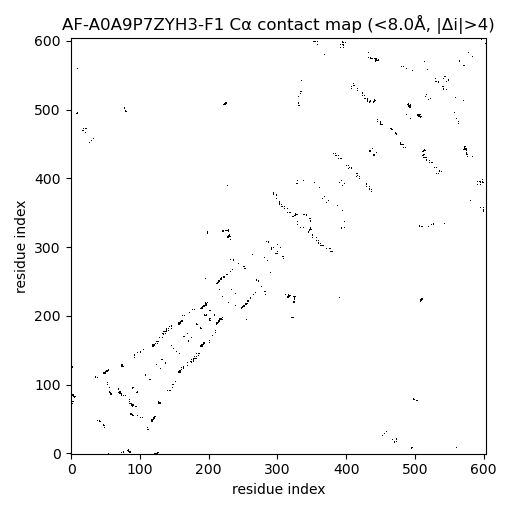 C C . ILE A 1 219 ? -5.437 5.347 1.394 1.00 95.38 219 ILE A C 1
ATOM 1764 O O . ILE A 1 219 ? -4.337 5.086 1.873 1.00 95.38 219 ILE A O 1
ATOM 1768 N N . ASN A 1 220 ? -5.584 5.957 0.210 1.00 93.38 220 ASN A N 1
ATOM 1769 C CA . ASN A 1 220 ? -4.557 6.358 -0.762 1.00 93.38 220 ASN A CA 1
ATOM 1770 C C . ASN A 1 220 ? -3.609 5.259 -1.283 1.00 93.38 220 ASN A C 1
ATOM 1772 O O . ASN A 1 220 ? -3.181 5.327 -2.433 1.00 93.38 220 ASN A O 1
ATOM 1776 N N . ASN A 1 221 ? -3.232 4.276 -0.470 1.00 93.06 221 ASN A N 1
ATOM 1777 C CA . ASN A 1 221 ? -2.235 3.276 -0.802 1.00 93.06 221 ASN A CA 1
ATOM 1778 C C . ASN A 1 221 ? -2.710 1.864 -0.445 1.00 93.06 221 ASN A C 1
ATOM 1780 O O . ASN A 1 221 ? -3.052 1.571 0.700 1.00 93.06 221 ASN A O 1
ATOM 1784 N N . TYR A 1 222 ? -2.633 0.992 -1.450 1.00 93.25 222 TYR A N 1
ATOM 1785 C CA . TYR A 1 222 ? -2.942 -0.431 -1.355 1.00 93.25 222 TYR A CA 1
ATOM 1786 C C . TYR A 1 222 ? -1.684 -1.279 -1.567 1.00 93.25 222 TYR A C 1
ATOM 1788 O O . TYR A 1 222 ? -0.850 -0.983 -2.433 1.00 93.25 222 TYR A O 1
ATOM 1796 N N . GLY A 1 223 ? -1.517 -2.312 -0.745 1.00 91.50 223 GLY A N 1
ATOM 1797 C CA . GLY A 1 223 ? -0.396 -3.249 -0.722 1.00 91.50 223 GLY A CA 1
ATOM 1798 C C . GLY A 1 223 ? 0.962 -2.628 -0.392 1.00 91.50 223 GLY A C 1
ATOM 1799 O O . GLY A 1 223 ? 1.975 -3.324 -0.399 1.00 91.50 223 GLY A O 1
ATOM 1800 N N . GLY A 1 224 ? 1.060 -1.319 -0.160 1.00 91.00 224 GLY A N 1
ATOM 1801 C CA . GLY A 1 224 ? 2.353 -0.636 -0.184 1.00 91.00 224 GLY A CA 1
ATOM 1802 C C . GLY A 1 224 ? 2.994 -0.578 -1.553 1.00 91.00 224 GLY A C 1
ATOM 1803 O O . GLY A 1 224 ? 4.210 -0.407 -1.625 1.00 91.00 224 GLY A O 1
ATOM 1804 N N . ALA A 1 225 ? 2.218 -0.735 -2.628 1.00 88.06 225 ALA A N 1
ATOM 1805 C CA . ALA A 1 225 ? 2.740 -0.538 -3.971 1.00 88.06 225 ALA A CA 1
ATOM 1806 C C . ALA A 1 225 ? 3.263 0.900 -4.110 1.00 88.06 225 ALA A C 1
ATOM 1808 O O . ALA A 1 225 ? 2.634 1.851 -3.632 1.00 88.06 225 ALA A O 1
ATOM 1809 N N . GLN A 1 226 ? 4.432 1.058 -4.725 1.00 90.19 226 GLN A N 1
ATOM 1810 C CA . GLN A 1 226 ? 5.073 2.364 -4.861 1.00 90.19 226 GLN A CA 1
ATOM 1811 C C . GLN A 1 226 ? 4.605 3.073 -6.131 1.00 90.19 226 GLN A C 1
ATOM 1813 O O . GLN A 1 226 ? 4.374 2.449 -7.161 1.00 90.19 226 GLN A O 1
ATOM 1818 N N . GLY A 1 227 ? 4.467 4.391 -6.037 1.00 91.75 227 GLY A N 1
ATOM 1819 C CA . GLY A 1 227 ? 3.931 5.238 -7.094 1.00 91.75 227 GLY A CA 1
ATOM 1820 C C . GLY A 1 227 ? 3.431 6.553 -6.510 1.00 91.75 227 GLY A C 1
ATOM 1821 O O . GLY A 1 227 ? 2.932 6.589 -5.378 1.00 91.75 227 GLY A O 1
ATOM 1822 N N . LEU A 1 228 ? 3.584 7.635 -7.268 1.00 95.44 228 LEU A N 1
ATOM 1823 C CA . LEU A 1 228 ? 3.072 8.941 -6.863 1.00 95.44 228 LEU A CA 1
ATOM 1824 C C . LEU A 1 228 ? 1.579 9.016 -7.196 1.00 95.44 228 LEU A C 1
ATOM 1826 O O . LEU A 1 228 ? 1.207 8.924 -8.363 1.00 95.44 228 LEU A O 1
ATOM 1830 N N . PHE A 1 229 ? 0.730 9.145 -6.177 1.00 94.88 229 PHE A N 1
ATOM 1831 C CA . PHE A 1 229 ? -0.727 9.153 -6.315 1.00 94.88 229 PHE A CA 1
ATOM 1832 C C . PHE A 1 229 ? -1.385 10.011 -5.242 1.00 94.88 229 PHE A C 1
ATOM 1834 O O . PHE A 1 229 ? -0.941 10.051 -4.092 1.00 94.88 229 PHE A O 1
ATOM 1841 N N . GLY A 1 230 ? -2.445 10.710 -5.641 1.00 94.88 230 GLY A N 1
ATOM 1842 C CA . GLY A 1 230 ? -3.299 11.481 -4.756 1.00 94.88 230 GLY A CA 1
ATOM 1843 C C . GLY A 1 230 ? -4.389 12.226 -5.521 1.00 94.88 230 GLY A C 1
ATOM 1844 O O . GLY A 1 230 ? -4.379 12.299 -6.754 1.00 94.88 230 GLY A O 1
ATOM 1845 N N . LYS A 1 231 ? -5.328 12.794 -4.763 1.00 95.00 231 LYS A N 1
ATOM 1846 C CA . LYS A 1 231 ? -6.465 13.572 -5.272 1.00 95.00 231 LYS A CA 1
ATOM 1847 C C . LYS A 1 231 ? -6.596 14.893 -4.518 1.00 95.00 231 LYS A C 1
ATOM 1849 O O . LYS A 1 231 ? -7.608 15.153 -3.876 1.00 95.00 231 LYS A O 1
ATOM 1854 N N . ILE A 1 232 ? -5.550 15.724 -4.547 1.00 95.94 232 ILE A N 1
ATOM 1855 C CA . ILE A 1 232 ? -5.484 16.974 -3.766 1.00 95.94 232 ILE A CA 1
ATOM 1856 C C . ILE A 1 232 ? -6.745 17.842 -3.934 1.00 95.94 232 ILE A C 1
ATOM 1858 O O . ILE A 1 232 ? -7.258 18.293 -2.909 1.00 95.94 232 ILE A O 1
ATOM 1862 N N . PRO A 1 233 ? -7.284 18.079 -5.150 1.00 93.38 233 PRO A N 1
ATOM 1863 C CA . PRO A 1 233 ? -8.495 18.890 -5.292 1.00 93.38 233 PRO A CA 1
ATOM 1864 C C . PRO A 1 233 ? -9.703 18.331 -4.527 1.00 93.38 233 PRO A C 1
ATOM 1866 O O . PRO A 1 233 ? -10.429 19.096 -3.888 1.00 93.38 233 PRO A O 1
ATOM 1869 N N . ASP A 1 234 ? -9.882 17.008 -4.535 1.00 93.75 234 ASP A N 1
ATOM 1870 C CA . ASP A 1 234 ? -10.976 16.343 -3.822 1.00 93.75 234 ASP A CA 1
ATOM 1871 C C . ASP A 1 234 ? -10.748 16.404 -2.309 1.00 93.75 234 ASP A C 1
ATOM 1873 O O . ASP A 1 234 ? -11.661 16.757 -1.565 1.00 93.75 234 ASP A O 1
ATOM 1877 N N . LEU A 1 235 ? -9.516 16.170 -1.843 1.00 94.75 235 LEU A N 1
ATOM 1878 C CA . LEU A 1 235 ? -9.168 16.277 -0.419 1.00 94.75 235 LEU A CA 1
ATOM 1879 C C . LEU A 1 235 ? -9.466 17.671 0.143 1.00 94.75 235 LEU A C 1
ATOM 1881 O O . LEU A 1 235 ? -9.935 17.799 1.267 1.00 94.75 235 LEU A O 1
ATOM 1885 N N . LEU A 1 236 ? -9.235 18.727 -0.637 1.00 94.44 236 LEU A N 1
ATOM 1886 C CA . LEU A 1 236 ? -9.478 20.105 -0.203 1.00 94.44 236 LEU A CA 1
ATOM 1887 C C . LEU A 1 236 ? -10.963 20.502 -0.186 1.00 94.44 236 LEU A C 1
ATOM 1889 O O . LEU A 1 236 ? -11.279 21.595 0.285 1.00 94.44 236 LEU A O 1
ATOM 1893 N N . THR A 1 237 ? -11.872 19.670 -0.705 1.00 93.19 237 THR A N 1
ATOM 1894 C CA . THR A 1 237 ? -13.276 20.059 -0.929 1.00 93.19 237 THR A CA 1
ATOM 1895 C C . THR A 1 237 ? -14.292 19.045 -0.405 1.00 93.19 237 THR A C 1
ATOM 1897 O O . THR A 1 237 ? -15.185 19.413 0.361 1.00 93.19 237 THR A O 1
ATOM 1900 N N . VAL A 1 238 ? -14.159 17.773 -0.774 1.00 94.75 238 VAL A N 1
ATOM 1901 C CA . VAL A 1 238 ? -15.112 16.694 -0.481 1.00 94.75 238 VAL A CA 1
ATOM 1902 C C . VAL A 1 238 ? -15.339 16.460 1.019 1.00 94.75 238 VAL A C 1
ATOM 1904 O O . VAL A 1 238 ? -16.506 16.419 1.412 1.00 94.75 238 VAL A O 1
ATOM 1907 N N . PRO A 1 239 ? -14.317 16.351 1.896 1.00 95.38 239 PRO A N 1
ATOM 1908 C CA . PRO A 1 239 ? -14.571 16.120 3.321 1.00 95.38 239 PRO A CA 1
ATOM 1909 C C . PRO A 1 239 ? -15.361 17.264 3.976 1.00 95.38 239 PRO A C 1
ATOM 1911 O O . PRO A 1 239 ? -16.221 17.013 4.816 1.00 95.38 239 PRO A O 1
ATOM 1914 N N . PHE A 1 240 ? -15.154 18.517 3.554 1.00 94.31 240 PHE A N 1
ATOM 1915 C CA . PHE A 1 240 ? -15.924 19.660 4.059 1.00 94.31 240 PHE A CA 1
ATOM 1916 C C . PHE A 1 240 ? -17.376 19.647 3.572 1.00 94.31 240 PHE A C 1
ATOM 1918 O O . PHE A 1 240 ? -18.285 20.013 4.320 1.00 94.31 240 PHE A O 1
ATOM 1925 N N . GLN A 1 241 ? -17.614 19.198 2.335 1.00 93.69 241 GLN A N 1
ATOM 1926 C CA . GLN A 1 241 ? -18.966 18.991 1.810 1.00 93.69 241 GLN A CA 1
ATOM 1927 C C . GLN A 1 241 ? -19.694 17.891 2.587 1.00 93.69 241 GLN A C 1
ATOM 1929 O O . GLN A 1 241 ? -20.820 18.113 3.033 1.00 93.69 241 GLN A O 1
ATOM 1934 N N . ALA A 1 242 ? -19.032 16.751 2.806 1.00 95.19 242 ALA A N 1
ATOM 1935 C CA . ALA A 1 242 ? -19.565 15.645 3.595 1.00 95.19 242 ALA A CA 1
ATOM 1936 C C . ALA A 1 242 ? -19.898 16.095 5.025 1.00 95.19 242 ALA A C 1
ATOM 1938 O O . ALA A 1 242 ? -21.020 15.886 5.480 1.00 95.19 242 ALA A O 1
ATOM 1939 N N . PHE A 1 243 ? -18.985 16.811 5.687 1.00 94.44 243 PHE A N 1
ATOM 1940 C CA . PHE A 1 243 ? -19.187 17.336 7.038 1.00 94.44 243 PHE A CA 1
ATOM 1941 C C . PHE A 1 243 ? -20.363 18.320 7.129 1.00 94.44 243 PHE A C 1
ATOM 1943 O O . PHE A 1 243 ? -21.149 18.276 8.073 1.00 94.44 243 PHE A O 1
ATOM 1950 N N . LYS A 1 244 ? -20.532 19.194 6.126 1.00 93.75 244 LYS A N 1
ATOM 1951 C CA . LYS A 1 244 ? -21.670 20.127 6.064 1.00 93.75 244 LYS A CA 1
ATOM 1952 C C . LYS A 1 244 ? -22.999 19.406 5.837 1.00 93.75 244 LYS A C 1
ATOM 1954 O O . LYS A 1 244 ? -24.027 19.851 6.344 1.00 93.75 244 LYS A O 1
ATOM 1959 N N . GLN A 1 245 ? -22.991 18.342 5.039 1.00 95.94 245 GLN A N 1
ATOM 1960 C CA . GLN A 1 245 ? -24.192 17.591 4.688 1.00 95.94 245 GLN A CA 1
ATOM 1961 C C . GLN A 1 245 ? -24.620 16.614 5.792 1.00 95.94 245 GLN A C 1
ATOM 1963 O O . GLN A 1 245 ? -25.818 16.414 5.987 1.00 95.94 245 GLN A O 1
ATOM 1968 N N . TYR A 1 246 ? -23.664 16.030 6.516 1.00 97.19 246 TYR A N 1
ATOM 1969 C CA . TYR A 1 246 ? -23.890 14.954 7.476 1.00 97.19 246 TYR A CA 1
ATOM 1970 C C . TYR A 1 246 ? -23.304 15.304 8.852 1.00 97.19 246 TYR A C 1
ATOM 1972 O O . TYR A 1 246 ? -22.122 15.066 9.096 1.00 97.19 246 TYR A O 1
ATOM 1980 N N . PRO A 1 247 ? -24.123 15.809 9.798 1.00 95.50 247 PRO A N 1
ATOM 1981 C CA . PRO A 1 247 ? -23.684 16.127 11.166 1.00 95.50 247 PRO A CA 1
ATOM 1982 C C . PRO A 1 247 ? -23.169 14.926 11.984 1.00 95.50 247 PRO A C 1
ATOM 1984 O O . PRO A 1 247 ? -22.586 15.095 13.061 1.00 95.50 247 PRO A O 1
ATOM 1987 N N . ASN A 1 248 ? -23.426 13.709 11.505 1.00 97.38 248 ASN A N 1
ATOM 1988 C CA . ASN A 1 248 ? -22.920 12.445 12.034 1.00 97.38 248 ASN A CA 1
ATOM 1989 C C . ASN A 1 248 ? -21.545 12.049 11.454 1.00 97.38 248 ASN A C 1
ATOM 1991 O O . ASN A 1 248 ? -20.984 11.033 11.846 1.00 97.38 248 ASN A O 1
ATOM 1995 N N . MET A 1 249 ? -20.948 12.853 10.570 1.00 97.62 249 MET A N 1
ATOM 1996 C CA . MET A 1 249 ? -19.515 12.761 10.288 1.00 97.62 249 MET A CA 1
ATOM 1997 C C . MET A 1 249 ? -18.745 13.322 11.491 1.00 97.62 249 MET A C 1
ATOM 1999 O O . MET A 1 249 ? -18.714 14.534 11.708 1.00 97.62 249 MET A O 1
ATOM 2003 N N . LYS A 1 250 ? -18.147 12.448 12.304 1.00 96.06 250 LYS A N 1
ATOM 2004 C CA . LYS A 1 250 ? -17.530 12.811 13.594 1.00 96.06 250 LYS A CA 1
ATOM 2005 C C . LYS A 1 250 ? -16.016 12.934 13.563 1.00 96.06 250 LYS A C 1
ATOM 2007 O O . LYS A 1 250 ? -15.426 13.381 14.541 1.00 96.06 250 LYS A O 1
ATOM 2012 N N . GLY A 1 251 ? -15.378 12.562 12.461 1.00 94.12 251 GLY A N 1
ATOM 2013 C CA . GLY A 1 251 ? -13.930 12.637 12.373 1.00 94.12 251 GLY A CA 1
ATOM 2014 C C . GLY A 1 251 ? -13.399 12.460 10.966 1.00 94.12 251 GLY A C 1
ATOM 2015 O O . GLY A 1 251 ? -14.134 12.140 10.029 1.00 94.12 251 GLY A O 1
ATOM 2016 N N . MET A 1 252 ? -12.091 12.665 10.856 1.00 95.38 252 MET A N 1
ATOM 2017 C CA . MET A 1 252 ? -11.334 12.414 9.645 1.00 95.38 252 MET A CA 1
ATOM 2018 C C . MET A 1 252 ? -10.051 11.651 9.979 1.00 95.38 252 MET A C 1
ATOM 2020 O O . MET A 1 252 ? -9.466 11.891 11.036 1.00 95.38 252 MET A O 1
ATOM 2024 N N . GLY A 1 253 ? -9.602 10.754 9.103 1.00 95.44 253 GLY A N 1
ATOM 2025 C CA . GLY A 1 253 ? -8.460 9.889 9.400 1.00 95.44 253 GLY A CA 1
ATOM 2026 C C . GLY A 1 253 ? -7.699 9.372 8.184 1.00 95.44 253 GLY A C 1
ATOM 2027 O O . GLY A 1 253 ? -7.979 9.721 7.039 1.00 95.44 253 GLY A O 1
ATOM 2028 N N . VAL A 1 254 ? -6.703 8.533 8.465 1.00 96.69 254 VAL A N 1
ATOM 2029 C CA . VAL A 1 254 ? -5.907 7.809 7.470 1.00 96.69 254 VAL A CA 1
ATOM 2030 C C . VAL A 1 254 ? -6.045 6.318 7.750 1.00 96.69 254 VAL A C 1
ATOM 2032 O O . VAL A 1 254 ? -5.878 5.875 8.883 1.00 96.69 254 VAL A O 1
ATOM 2035 N N . THR A 1 255 ? -6.336 5.558 6.705 1.00 96.06 255 THR A N 1
ATOM 2036 C CA . THR A 1 255 ? -6.681 4.123 6.718 1.00 96.06 255 THR A CA 1
ATOM 2037 C C . THR A 1 255 ? -5.811 3.347 5.731 1.00 96.06 255 THR A C 1
ATOM 2039 O O . THR A 1 255 ? -6.202 2.312 5.202 1.00 96.06 255 THR A O 1
ATOM 2042 N N . THR A 1 256 ? -4.622 3.884 5.461 1.00 95.19 256 THR A N 1
ATOM 2043 C CA . THR A 1 256 ? -3.658 3.333 4.512 1.00 95.19 256 THR A CA 1
ATOM 2044 C C . THR A 1 256 ? -3.199 1.929 4.891 1.00 95.19 256 THR A C 1
ATOM 2046 O O . THR A 1 256 ? -2.938 1.651 6.064 1.00 95.19 256 THR A O 1
ATOM 2049 N N . GLU A 1 257 ? -3.021 1.056 3.896 1.00 95.12 257 GLU A N 1
ATOM 2050 C CA . GLU A 1 257 ? -2.430 -0.264 4.131 1.00 95.12 257 GLU A CA 1
ATOM 2051 C C . GLU A 1 257 ? -0.940 -0.165 4.484 1.00 95.12 257 GLU A C 1
ATOM 2053 O O . GLU A 1 257 ? -0.413 -1.033 5.179 1.00 95.12 257 GLU A O 1
ATOM 2058 N N . THR A 1 258 ? -0.244 0.891 4.033 1.00 90.44 258 THR A N 1
ATOM 2059 C CA . THR A 1 258 ? 1.153 1.147 4.413 1.00 90.44 258 THR A CA 1
ATOM 2060 C C . THR A 1 258 ? 1.512 2.633 4.472 1.00 90.44 258 THR A C 1
ATOM 2062 O O . THR A 1 258 ? 1.065 3.461 3.676 1.00 90.44 258 THR A O 1
ATOM 2065 N N . VAL A 1 259 ? 2.425 2.962 5.382 1.00 83.06 259 VAL A N 1
ATOM 2066 C CA . VAL A 1 259 ? 3.047 4.289 5.499 1.00 83.06 259 VAL A CA 1
ATOM 2067 C C . VAL A 1 259 ? 4.397 4.332 4.756 1.00 83.06 259 VAL A C 1
ATOM 2069 O O . VAL A 1 259 ? 4.915 3.288 4.367 1.00 83.06 259 VAL A O 1
ATOM 2072 N N . ASN A 1 260 ? 4.984 5.524 4.566 1.00 82.62 260 ASN A N 1
ATOM 2073 C CA . ASN A 1 260 ? 6.241 5.793 3.820 1.00 82.62 260 ASN A CA 1
ATOM 2074 C C . ASN A 1 260 ? 6.105 5.936 2.288 1.00 82.62 260 ASN A C 1
ATOM 2076 O O . ASN A 1 260 ? 6.953 5.490 1.517 1.00 82.62 260 ASN A O 1
ATOM 2080 N N . ASN A 1 261 ? 5.034 6.578 1.834 1.00 89.12 261 ASN A N 1
ATOM 2081 C CA . ASN A 1 261 ? 4.832 7.027 0.454 1.00 89.12 261 ASN A CA 1
ATOM 2082 C C . ASN A 1 261 ? 4.014 8.329 0.485 1.00 89.12 261 ASN A C 1
ATOM 2084 O O . ASN A 1 261 ? 3.397 8.609 1.505 1.00 89.12 261 ASN A O 1
ATOM 2088 N N . ASN A 1 262 ? 4.005 9.128 -0.589 1.00 94.81 262 ASN A N 1
ATOM 2089 C CA . ASN A 1 262 ? 3.064 10.250 -0.774 1.00 94.81 262 ASN A CA 1
ATOM 2090 C C . ASN A 1 262 ? 2.827 11.132 0.479 1.00 94.81 262 ASN A C 1
ATOM 2092 O O . ASN A 1 262 ? 1.697 11.516 0.766 1.00 94.81 262 ASN A O 1
ATOM 2096 N N . GLU A 1 263 ? 3.877 11.457 1.245 1.00 95.00 263 GLU A N 1
ATOM 2097 C CA . GLU A 1 263 ? 3.748 12.010 2.609 1.00 95.00 263 GLU A CA 1
ATOM 2098 C C . GLU A 1 263 ? 2.929 13.307 2.681 1.00 95.00 263 GLU A C 1
ATOM 2100 O O . GLU A 1 263 ? 2.249 13.563 3.675 1.00 95.00 263 GLU A O 1
ATOM 2105 N N . TYR A 1 264 ? 2.945 14.106 1.610 1.00 95.75 264 TYR A N 1
ATOM 2106 C CA . TYR A 1 264 ? 2.125 15.310 1.512 1.00 95.75 264 TYR A CA 1
ATOM 2107 C C . TYR A 1 264 ? 0.622 15.014 1.586 1.00 95.75 264 TYR A C 1
ATOM 2109 O O . TYR A 1 264 ? -0.113 15.791 2.190 1.00 95.75 264 TYR A O 1
ATOM 2117 N N . ILE A 1 265 ? 0.164 13.890 1.029 1.00 96.06 265 ILE A N 1
ATOM 2118 C CA . ILE A 1 265 ? -1.244 13.484 1.062 1.00 96.06 265 ILE A CA 1
ATOM 2119 C C . ILE A 1 265 ? -1.683 13.204 2.498 1.00 96.06 265 ILE A C 1
ATOM 2121 O O . ILE A 1 265 ? -2.708 13.723 2.942 1.00 96.06 265 ILE A O 1
ATOM 2125 N N . TYR A 1 266 ? -0.878 12.464 3.262 1.00 95.94 266 TYR A N 1
ATOM 2126 C CA . TYR A 1 266 ? -1.176 12.182 4.666 1.00 95.94 266 TYR A CA 1
ATOM 2127 C C . TYR A 1 266 ? -1.076 13.438 5.534 1.00 95.94 266 TYR A C 1
ATOM 2129 O O . TYR A 1 266 ? -1.957 13.681 6.356 1.00 95.94 266 TYR A O 1
ATOM 2137 N N . GLN A 1 267 ? -0.060 14.282 5.324 1.00 94.88 267 GLN A N 1
ATOM 2138 C CA . GLN A 1 267 ? 0.059 15.539 6.064 1.00 94.88 267 GLN A CA 1
ATOM 2139 C C . GLN A 1 267 ? -1.094 16.502 5.759 1.00 94.88 267 GLN A C 1
ATOM 2141 O O . GLN A 1 267 ? -1.595 17.147 6.679 1.00 94.88 267 GLN A O 1
ATOM 2146 N N . LEU A 1 268 ? -1.516 16.604 4.496 1.00 95.38 268 LEU A N 1
ATOM 2147 C CA . LEU A 1 268 ? -2.682 17.396 4.121 1.00 95.38 268 LEU A CA 1
ATOM 2148 C C . LEU A 1 268 ? -3.913 16.867 4.851 1.00 95.38 268 LEU A C 1
ATOM 2150 O O . LEU A 1 268 ? -4.542 17.625 5.579 1.00 95.38 268 LEU A O 1
ATOM 2154 N N . THR A 1 269 ? -4.182 15.566 4.729 1.00 95.62 269 THR A N 1
ATOM 2155 C CA . THR A 1 269 ? -5.316 14.883 5.365 1.00 95.62 269 THR A CA 1
ATOM 2156 C C . THR A 1 269 ? -5.363 15.169 6.866 1.00 95.62 269 THR A C 1
ATOM 2158 O O . THR A 1 269 ? -6.334 15.729 7.358 1.00 95.62 269 THR A O 1
ATOM 2161 N N . LEU A 1 270 ? -4.290 14.899 7.606 1.00 95.56 270 LEU A N 1
ATOM 2162 C CA . LEU A 1 270 ? -4.265 15.101 9.060 1.00 95.56 270 LEU A CA 1
ATOM 2163 C C . LEU A 1 270 ? -4.348 16.584 9.481 1.00 95.56 270 LEU A C 1
ATOM 2165 O O . LEU A 1 270 ? -4.657 16.878 10.635 1.00 95.56 270 LEU A O 1
ATOM 2169 N N . GLY A 1 271 ? -4.098 17.524 8.564 1.00 94.31 271 GLY A N 1
ATOM 2170 C CA . GLY A 1 271 ? -4.225 18.963 8.798 1.00 94.31 271 GLY A CA 1
ATOM 2171 C C . GLY A 1 271 ? -5.631 19.533 8.573 1.00 94.31 271 GLY A C 1
ATOM 2172 O O . GLY A 1 271 ? -5.952 20.575 9.146 1.00 94.31 271 GLY A O 1
ATOM 2173 N N . LEU A 1 272 ? -6.478 18.875 7.771 1.00 94.00 272 LEU A N 1
ATOM 2174 C CA . LEU A 1 272 ? -7.815 19.382 7.418 1.00 94.00 272 LEU A CA 1
ATOM 2175 C C . LEU A 1 272 ? -8.783 19.535 8.605 1.00 94.00 272 LEU A C 1
ATOM 2177 O O . LEU A 1 272 ? -9.504 20.534 8.607 1.00 94.00 272 LEU A O 1
ATOM 2181 N N . PRO A 1 273 ? -8.800 18.656 9.632 1.00 93.75 273 PRO A N 1
ATOM 2182 C CA . PRO A 1 273 ? -9.701 18.813 10.779 1.00 93.75 273 PRO A CA 1
ATOM 2183 C C . PRO A 1 273 ? -9.479 20.106 11.576 1.00 93.75 273 PRO A C 1
ATOM 2185 O O . PRO A 1 273 ? -10.350 20.526 12.329 1.00 93.75 273 PRO A O 1
ATOM 2188 N N . TRP A 1 274 ? -8.323 20.750 11.397 1.00 93.25 274 TRP A N 1
ATOM 2189 C CA . TRP A 1 274 ? -7.947 21.999 12.061 1.00 93.25 274 TRP A CA 1
ATOM 2190 C C . TRP A 1 274 ? -8.284 23.252 11.241 1.00 93.25 274 TRP A C 1
ATOM 2192 O O . TRP A 1 274 ? -7.943 24.363 11.645 1.00 93.25 274 TRP A O 1
ATOM 2202 N N . GLN A 1 275 ? -8.910 23.093 10.072 1.00 91.94 275 GLN A N 1
ATOM 2203 C CA . GLN A 1 275 ? -9.281 24.195 9.185 1.00 91.94 275 GLN A CA 1
ATOM 2204 C C . GLN A 1 275 ? -10.732 24.622 9.409 1.00 91.94 275 GLN A C 1
ATOM 2206 O O . GLN A 1 275 ? -11.587 23.819 9.779 1.00 91.94 275 GLN A O 1
ATOM 2211 N N . ASN A 1 276 ? -11.033 25.895 9.141 1.00 88.88 276 ASN A N 1
ATOM 2212 C CA . ASN A 1 276 ? -12.408 26.378 9.182 1.00 88.88 276 ASN A CA 1
ATOM 2213 C C . ASN A 1 276 ? -13.197 25.799 7.989 1.00 88.88 276 ASN A C 1
ATOM 2215 O O . ASN A 1 276 ? -12.901 26.168 6.851 1.00 88.88 276 ASN A O 1
ATOM 2219 N N . PRO A 1 277 ? -14.241 24.976 8.215 1.00 83.56 277 PRO A N 1
ATOM 2220 C CA . PRO A 1 277 ? -14.994 24.333 7.137 1.00 83.56 277 PRO A CA 1
ATOM 2221 C C . PRO A 1 277 ? -15.780 25.313 6.249 1.00 83.56 277 PRO A C 1
ATOM 2223 O O . PRO A 1 277 ? -16.280 24.920 5.198 1.00 83.56 277 PRO A O 1
ATOM 2226 N N . GLN A 1 278 ? -15.919 26.581 6.654 1.00 84.31 278 GLN A N 1
ATOM 2227 C CA . GLN A 1 278 ? -16.556 27.633 5.851 1.00 84.31 278 GLN A CA 1
ATOM 2228 C C . GLN A 1 278 ? -15.573 28.381 4.939 1.00 84.31 278 GLN A C 1
ATOM 2230 O O . GLN A 1 278 ? -16.003 29.180 4.107 1.00 84.31 278 GLN A O 1
ATOM 2235 N N . GLN A 1 279 ? -14.264 28.170 5.097 1.00 85.81 279 GLN A N 1
ATOM 2236 C CA . GLN A 1 279 ? -13.236 28.853 4.315 1.00 85.81 279 GLN A CA 1
ATOM 2237 C C . GLN A 1 279 ? -12.682 27.936 3.228 1.00 85.81 279 GLN A C 1
ATOM 2239 O O . GLN A 1 279 ? -12.426 26.756 3.446 1.00 85.81 279 GLN A O 1
ATOM 2244 N N . THR A 1 280 ? -12.468 28.496 2.038 1.00 86.31 280 THR A N 1
ATOM 2245 C CA . THR A 1 280 ? -11.764 27.781 0.970 1.00 86.31 280 THR A CA 1
ATOM 2246 C C . THR A 1 280 ? -10.276 27.721 1.290 1.00 86.31 280 THR A C 1
ATOM 2248 O O . THR A 1 280 ? -9.651 28.752 1.536 1.00 86.31 280 THR A O 1
ATOM 2251 N N . ILE A 1 281 ? -9.697 26.522 1.245 1.00 90.00 281 ILE A N 1
ATOM 2252 C CA . ILE A 1 281 ? -8.260 26.326 1.442 1.00 90.00 281 ILE A CA 1
ATOM 2253 C C . ILE A 1 281 ? -7.528 26.603 0.127 1.00 90.00 281 ILE A C 1
ATOM 2255 O O . ILE A 1 281 ? -7.806 25.986 -0.902 1.00 90.00 281 ILE A O 1
ATOM 2259 N N . ASN A 1 282 ? -6.543 27.500 0.163 1.00 91.38 282 ASN A N 1
ATOM 2260 C CA . ASN A 1 282 ? -5.650 27.727 -0.969 1.00 91.38 282 ASN A CA 1
ATOM 2261 C C . ASN A 1 282 ? -4.611 26.596 -1.059 1.00 91.38 282 ASN A C 1
ATOM 2263 O O . ASN A 1 282 ? -3.572 26.633 -0.398 1.00 91.38 282 ASN A O 1
ATOM 2267 N N . GLY A 1 283 ? -4.883 25.591 -1.895 1.00 91.50 283 GLY A N 1
ATOM 2268 C CA . GLY A 1 283 ? -3.998 24.434 -2.071 1.00 91.50 283 GLY A CA 1
ATOM 2269 C C . GLY A 1 283 ? -2.577 24.792 -2.522 1.00 91.50 283 GLY A C 1
ATOM 2270 O O . GLY A 1 283 ? -1.621 24.158 -2.080 1.00 91.50 283 GLY A O 1
ATOM 2271 N N . THR A 1 284 ? -2.418 25.836 -3.343 1.00 93.00 284 THR A N 1
ATOM 2272 C CA . THR A 1 284 ? -1.099 26.295 -3.815 1.00 93.00 284 THR A CA 1
ATOM 2273 C C . THR A 1 284 ? -0.263 26.837 -2.662 1.00 93.00 284 THR A C 1
ATOM 2275 O O . THR A 1 284 ? 0.888 26.444 -2.493 1.00 93.00 284 THR A O 1
ATOM 2278 N N . GLU A 1 285 ? -0.851 27.703 -1.838 1.00 94.12 285 GLU A N 1
ATOM 2279 C CA . GLU A 1 285 ? -0.168 28.268 -0.673 1.00 94.12 285 GLU A CA 1
ATOM 2280 C C . GLU A 1 285 ? 0.136 27.187 0.371 1.00 94.12 285 GLU A C 1
ATOM 2282 O O . GLU A 1 285 ? 1.248 27.119 0.896 1.00 94.12 285 GLU A O 1
ATOM 2287 N N . HIS A 1 286 ? -0.818 26.285 0.625 1.00 94.81 286 HIS A N 1
ATOM 2288 C CA . HIS A 1 286 ? -0.618 25.170 1.548 1.00 94.81 286 HIS A CA 1
ATOM 2289 C C . HIS A 1 286 ? 0.560 24.281 1.121 1.00 94.81 286 HIS A C 1
ATOM 2291 O O . HIS A 1 286 ? 1.393 23.892 1.947 1.00 94.81 286 HIS A O 1
ATOM 2297 N N . LEU A 1 287 ? 0.656 23.978 -0.177 1.00 96.69 287 LEU A N 1
ATOM 2298 C CA . LEU A 1 287 ? 1.768 23.235 -0.759 1.00 96.69 287 LEU A CA 1
ATOM 2299 C C . LEU A 1 287 ? 3.096 23.991 -0.617 1.00 96.69 287 LEU A C 1
ATOM 2301 O O . LEU A 1 287 ? 4.071 23.409 -0.140 1.00 96.69 287 LEU A O 1
ATOM 2305 N N . GLU A 1 288 ? 3.130 25.283 -0.952 1.00 96.69 288 GLU A N 1
ATOM 2306 C CA . GLU A 1 288 ? 4.342 26.102 -0.833 1.00 96.69 288 GLU A CA 1
ATOM 2307 C C . GLU A 1 288 ? 4.890 26.084 0.601 1.00 96.69 288 GLU A C 1
ATOM 2309 O O . GLU A 1 288 ? 6.091 25.883 0.829 1.00 96.69 288 GLU A O 1
ATOM 2314 N N . GLN A 1 289 ? 4.003 26.256 1.584 1.00 95.62 289 GLN A N 1
ATOM 2315 C CA . GLN A 1 289 ? 4.367 26.243 2.994 1.00 95.62 289 GLN A CA 1
ATOM 2316 C C . GLN A 1 289 ? 4.837 24.859 3.459 1.00 95.62 289 GLN A C 1
ATOM 2318 O O . GLN A 1 289 ? 5.793 24.770 4.234 1.00 95.62 289 GLN A O 1
ATOM 2323 N N . PHE A 1 290 ? 4.212 23.776 2.986 1.00 96.62 290 PHE A N 1
ATOM 2324 C CA . PHE A 1 290 ? 4.677 22.416 3.266 1.00 96.62 290 PHE A CA 1
ATOM 2325 C C . PHE A 1 290 ? 6.115 22.208 2.784 1.00 96.62 290 PHE A C 1
ATOM 2327 O O . PHE A 1 290 ? 6.953 21.765 3.567 1.00 96.62 290 PHE A O 1
ATOM 2334 N N . ILE A 1 291 ? 6.435 22.611 1.553 1.00 97.44 291 ILE A N 1
ATOM 2335 C CA . ILE A 1 291 ? 7.776 22.451 0.971 1.00 97.44 291 ILE A CA 1
ATOM 2336 C C . ILE A 1 291 ? 8.811 23.251 1.773 1.00 97.44 291 ILE A C 1
ATOM 2338 O O . ILE A 1 291 ? 9.884 22.737 2.102 1.00 97.44 291 ILE A O 1
ATOM 2342 N N . ARG A 1 292 ? 8.476 24.485 2.180 1.00 96.69 292 ARG A N 1
ATOM 2343 C CA . ARG A 1 292 ? 9.337 25.317 3.044 1.00 96.69 292 ARG A CA 1
ATOM 2344 C C . ARG A 1 292 ? 9.618 24.671 4.396 1.00 96.69 292 ARG A C 1
ATOM 2346 O O . ARG A 1 292 ? 10.750 24.761 4.867 1.00 96.69 292 ARG A O 1
ATOM 2353 N N . ARG A 1 293 ? 8.631 24.017 5.016 1.00 96.12 293 ARG A N 1
ATOM 2354 C CA . ARG A 1 293 ? 8.825 23.271 6.272 1.00 96.12 293 ARG A CA 1
ATOM 2355 C C . ARG A 1 293 ? 9.633 21.994 6.053 1.00 96.12 293 ARG A C 1
ATOM 2357 O O . ARG A 1 293 ? 10.521 21.700 6.843 1.00 96.12 293 ARG A O 1
ATOM 2364 N N . ARG A 1 294 ? 9.356 21.272 4.965 1.00 96.25 294 ARG A N 1
ATOM 2365 C CA . ARG A 1 294 ? 9.982 19.989 4.637 1.00 96.25 294 ARG A CA 1
ATOM 2366 C C . ARG A 1 294 ? 11.471 20.122 4.333 1.00 96.25 294 ARG A C 1
ATOM 2368 O O . ARG A 1 294 ? 12.256 19.311 4.817 1.00 96.25 294 ARG A O 1
ATOM 2375 N N . TYR A 1 295 ? 11.865 21.114 3.537 1.00 95.25 295 TYR A N 1
ATOM 2376 C CA . TYR A 1 295 ? 13.264 21.312 3.126 1.00 95.25 295 TYR A CA 1
ATOM 2377 C C . TYR A 1 295 ? 14.001 22.345 3.975 1.00 95.25 295 TYR A C 1
ATOM 2379 O O . TYR A 1 295 ? 15.230 22.343 4.025 1.00 95.25 295 TYR A O 1
ATOM 2387 N N . GLY A 1 296 ? 13.262 23.219 4.655 1.00 93.12 296 GLY A N 1
ATOM 2388 C CA . GLY A 1 296 ? 13.778 24.432 5.273 1.00 93.12 296 GLY A CA 1
ATOM 2389 C C . GLY A 1 296 ? 13.682 25.624 4.317 1.00 93.12 296 GLY A C 1
ATOM 2390 O O . GLY A 1 296 ? 13.912 25.508 3.113 1.00 93.12 296 GLY A O 1
ATOM 2391 N N . ALA A 1 297 ? 13.377 26.807 4.855 1.00 86.44 297 ALA A N 1
ATOM 2392 C CA . ALA A 1 297 ? 13.014 27.988 4.064 1.00 86.44 297 ALA A CA 1
ATOM 2393 C C . ALA A 1 297 ? 14.057 28.409 3.007 1.00 86.44 297 ALA A C 1
ATOM 2395 O O . ALA A 1 297 ? 13.678 28.902 1.950 1.00 86.44 297 ALA A O 1
ATOM 2396 N N . LYS A 1 298 ? 15.355 28.195 3.273 1.00 86.50 298 LYS A N 1
ATOM 2397 C CA . LYS A 1 298 ? 16.462 28.510 2.346 1.00 86.50 298 LYS A CA 1
ATOM 2398 C C . LYS A 1 298 ? 16.723 27.424 1.294 1.00 86.50 298 LYS A C 1
ATOM 2400 O O . LYS A 1 298 ? 17.491 27.650 0.370 1.00 86.50 298 LYS A O 1
ATOM 2405 N N . LYS A 1 299 ? 16.153 26.233 1.481 1.00 89.38 299 LYS A N 1
ATOM 2406 C CA . LYS A 1 299 ? 16.383 25.031 0.667 1.00 89.38 299 LYS A CA 1
ATOM 2407 C C . LYS A 1 299 ? 15.130 24.608 -0.111 1.00 89.38 299 LYS A C 1
ATOM 2409 O O . LYS A 1 299 ? 15.214 23.759 -0.983 1.00 89.38 299 LYS A O 1
ATOM 2414 N N . ALA A 1 300 ? 13.980 25.222 0.158 1.00 92.69 300 ALA A N 1
ATOM 2415 C CA . ALA A 1 300 ? 12.809 25.198 -0.714 1.00 92.69 300 ALA A CA 1
ATOM 2416 C C . ALA A 1 300 ? 13.002 26.179 -1.878 1.00 92.69 300 ALA A C 1
ATOM 2418 O O . ALA A 1 300 ? 12.406 27.257 -1.910 1.00 92.69 300 ALA A O 1
ATOM 2419 N N . THR A 1 301 ? 13.918 25.837 -2.779 1.00 95.06 301 THR A N 1
ATOM 2420 C CA . THR A 1 301 ? 14.338 26.717 -3.869 1.00 95.06 301 THR A CA 1
ATOM 2421 C C . THR A 1 301 ? 13.215 26.934 -4.892 1.00 95.06 301 THR A C 1
ATOM 2423 O O . THR A 1 301 ? 12.265 26.147 -4.924 1.00 95.06 301 THR A O 1
ATOM 2426 N N . PRO A 1 302 ? 13.284 27.970 -5.752 1.00 96.00 302 PRO A N 1
ATOM 2427 C CA . PRO A 1 302 ? 12.271 28.187 -6.785 1.00 96.00 302 PRO A CA 1
ATOM 2428 C C . PRO A 1 302 ? 12.077 26.974 -7.704 1.00 96.00 302 PRO A C 1
ATOM 2430 O O . PRO A 1 302 ? 10.939 26.633 -8.020 1.00 96.00 302 PRO A O 1
ATOM 2433 N N . LEU A 1 303 ? 13.161 26.276 -8.067 1.00 96.75 303 LEU A N 1
ATOM 2434 C CA . LEU A 1 303 ? 13.087 25.039 -8.849 1.00 96.75 303 LEU A CA 1
ATOM 2435 C C . LEU A 1 303 ? 12.362 23.923 -8.093 1.00 96.75 303 LEU A C 1
ATOM 2437 O O . LEU A 1 303 ? 11.522 23.242 -8.677 1.00 96.75 303 LEU A O 1
ATOM 2441 N N . ALA A 1 304 ? 12.643 23.753 -6.798 1.00 96.75 304 ALA A N 1
ATOM 2442 C CA . ALA A 1 304 ? 11.960 22.760 -5.976 1.00 96.75 304 ALA A CA 1
ATOM 2443 C C . ALA A 1 304 ? 10.459 23.074 -5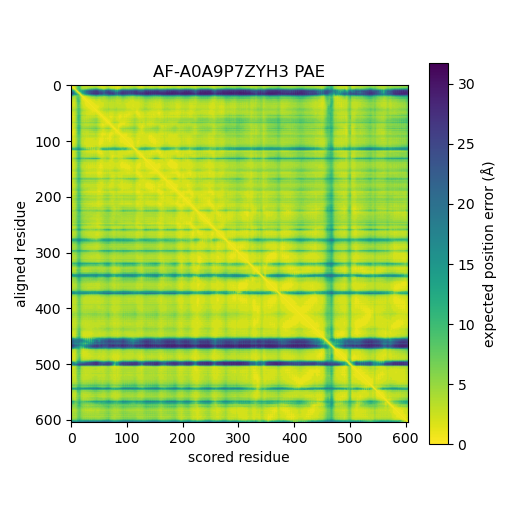.845 1.00 96.75 304 ALA A C 1
ATOM 2445 O O . ALA A 1 304 ? 9.624 22.195 -6.040 1.00 96.75 304 ALA A O 1
ATOM 2446 N N . GLN A 1 305 ? 10.107 24.334 -5.580 1.00 97.69 305 GLN A N 1
ATOM 2447 C CA . GLN A 1 305 ? 8.715 24.788 -5.489 1.00 97.69 305 GLN A CA 1
ATOM 2448 C C . GLN A 1 305 ? 7.947 24.554 -6.796 1.00 97.69 305 GLN A C 1
ATOM 2450 O O . GLN A 1 305 ? 6.847 24.001 -6.795 1.00 97.69 305 GLN A O 1
ATOM 2455 N N . ASP A 1 306 ? 8.542 24.931 -7.928 1.00 98.25 306 ASP A N 1
ATOM 2456 C CA . ASP A 1 306 ? 7.923 24.769 -9.241 1.00 98.25 306 ASP A CA 1
ATOM 2457 C C . ASP A 1 306 ? 7.792 23.287 -9.642 1.00 98.25 306 ASP A C 1
ATOM 2459 O O . ASP A 1 306 ? 6.772 22.886 -10.207 1.00 98.25 306 ASP A O 1
ATOM 2463 N N . ALA A 1 307 ? 8.767 22.445 -9.284 1.00 98.44 307 ALA A N 1
ATOM 2464 C CA . ALA A 1 307 ? 8.684 21.001 -9.485 1.00 98.44 307 ALA A CA 1
ATOM 2465 C C . ALA A 1 307 ? 7.507 20.384 -8.716 1.00 98.44 307 ALA A C 1
ATOM 2467 O O . ALA A 1 307 ? 6.687 19.678 -9.300 1.00 98.44 307 ALA A O 1
ATOM 2468 N N . TRP A 1 308 ? 7.364 20.696 -7.427 1.00 98.31 308 TRP A N 1
ATOM 2469 C CA . TRP A 1 308 ? 6.237 20.214 -6.625 1.00 98.31 308 TRP A CA 1
ATOM 2470 C C . TRP A 1 308 ? 4.888 20.721 -7.130 1.00 98.31 308 TRP A C 1
ATOM 2472 O O . TRP A 1 308 ? 3.924 19.962 -7.156 1.00 98.31 308 TRP A O 1
ATOM 2482 N N . ASN A 1 309 ? 4.809 21.977 -7.572 1.00 98.19 309 ASN A N 1
ATOM 2483 C CA . ASN A 1 309 ? 3.600 22.533 -8.182 1.00 98.19 309 ASN A CA 1
ATOM 2484 C C . ASN A 1 309 ? 3.224 21.826 -9.500 1.00 98.19 309 ASN A C 1
ATOM 2486 O O . ASN A 1 309 ? 2.046 21.721 -9.833 1.00 98.19 309 ASN A O 1
ATOM 2490 N N . LYS A 1 310 ? 4.202 21.317 -10.259 1.00 98.50 310 LYS A N 1
ATOM 2491 C CA . LYS A 1 310 ? 3.940 20.447 -11.417 1.00 98.50 310 LYS A CA 1
ATOM 2492 C C . LYS A 1 310 ? 3.431 19.074 -10.988 1.00 98.50 310 LYS A C 1
ATOM 2494 O O . LYS A 1 310 ? 2.454 18.590 -11.559 1.00 98.50 310 LYS A O 1
ATOM 2499 N N . LEU A 1 311 ? 4.053 18.464 -9.978 1.00 98.31 311 LEU A N 1
ATOM 2500 C CA . LEU A 1 311 ? 3.627 17.170 -9.433 1.00 98.31 311 LEU A CA 1
ATOM 2501 C C . LEU A 1 311 ? 2.202 17.238 -8.854 1.00 98.31 311 LEU A C 1
ATOM 2503 O O . LEU A 1 311 ? 1.377 16.370 -9.135 1.00 98.31 311 LEU A O 1
ATOM 2507 N N . SER A 1 312 ? 1.857 18.316 -8.145 1.00 97.50 312 SER A N 1
ATOM 2508 C CA . SER A 1 312 ? 0.520 18.501 -7.562 1.00 97.50 312 SER A CA 1
ATOM 2509 C C . SER A 1 312 ? -0.602 18.611 -8.588 1.00 97.50 312 SER A C 1
ATOM 2511 O O . SER A 1 312 ? -1.728 18.244 -8.282 1.00 97.50 312 SER A O 1
ATOM 2513 N N . LYS A 1 313 ? -0.289 19.051 -9.810 1.00 96.38 313 LYS A N 1
ATOM 2514 C CA . LYS A 1 313 ? -1.220 19.145 -10.947 1.00 96.38 313 LYS A CA 1
ATOM 2515 C C . LYS A 1 313 ? -1.182 17.920 -11.865 1.00 96.38 313 LYS A C 1
ATOM 2517 O O . LYS A 1 313 ? -1.769 17.942 -12.943 1.00 96.38 313 LYS A O 1
ATOM 2522 N N . THR A 1 314 ? -0.431 16.885 -11.490 1.00 96.50 314 THR A N 1
ATOM 2523 C CA . THR A 1 314 ? -0.252 15.667 -12.288 1.00 96.50 314 THR A CA 1
ATOM 2524 C C . THR A 1 314 ? -0.448 14.421 -11.430 1.00 96.50 314 THR A C 1
ATOM 2526 O O . THR A 1 314 ? -1.559 13.902 -11.334 1.00 96.50 314 THR A O 1
ATOM 2529 N N . VAL A 1 315 ? 0.610 13.947 -10.775 1.00 96.25 315 VAL A N 1
ATOM 2530 C CA . VAL A 1 315 ? 0.609 12.721 -9.962 1.00 96.25 315 VAL A CA 1
ATOM 2531 C C . VAL A 1 315 ? -0.282 12.819 -8.717 1.00 96.25 315 VAL A C 1
ATOM 2533 O O . VAL A 1 315 ? -0.704 11.804 -8.184 1.00 96.25 315 VAL A O 1
ATOM 2536 N N . TRP A 1 316 ? -0.618 14.021 -8.250 1.00 96.44 316 TRP A N 1
ATOM 2537 C CA . TRP A 1 316 ? -1.549 14.204 -7.126 1.00 96.44 316 TRP A CA 1
ATOM 2538 C C . TRP A 1 316 ? -2.877 14.873 -7.522 1.00 96.44 316 TRP A C 1
ATOM 2540 O O . TRP A 1 316 ? -3.635 15.296 -6.647 1.00 96.44 316 TRP A O 1
ATOM 2550 N N . ASP A 1 317 ? -3.176 14.935 -8.825 1.00 95.00 317 ASP A N 1
ATOM 2551 C CA . ASP A 1 317 ? -4.466 15.368 -9.387 1.00 95.00 317 ASP A CA 1
ATOM 2552 C C . ASP A 1 317 ? -5.072 14.240 -10.244 1.00 95.00 317 ASP A C 1
ATOM 2554 O O . ASP A 1 317 ? -5.239 14.350 -11.463 1.00 95.00 317 ASP A O 1
ATOM 2558 N N . CYS A 1 318 ? -5.329 13.086 -9.620 1.00 93.50 318 CYS A N 1
ATOM 2559 C CA . CYS A 1 318 ? -5.946 11.958 -10.312 1.00 93.50 318 CYS A CA 1
ATOM 2560 C C . CYS A 1 318 ? -7.454 12.170 -10.524 1.00 93.50 318 CYS A C 1
ATOM 2562 O O . CYS A 1 318 ? -8.244 12.084 -9.587 1.00 93.50 318 CYS A O 1
ATOM 2564 N N . ARG A 1 319 ? -7.857 12.369 -11.789 1.00 89.62 319 ARG A N 1
ATOM 2565 C CA . ARG A 1 319 ? -9.266 12.548 -12.210 1.00 89.62 319 ARG A CA 1
ATOM 2566 C C . ARG A 1 319 ? -9.822 11.413 -13.072 1.00 89.62 319 ARG A C 1
ATOM 2568 O O . ARG A 1 319 ? -10.924 11.518 -13.597 1.00 89.62 319 ARG A O 1
ATOM 2575 N N . SER A 1 320 ? -9.068 10.330 -13.248 1.00 82.00 320 SER A N 1
ATOM 2576 C CA . SER A 1 320 ? -9.416 9.208 -14.135 1.00 82.00 320 SER A CA 1
ATOM 2577 C C . SER A 1 320 ? -10.404 8.205 -13.521 1.00 82.00 320 SER A C 1
ATOM 2579 O O . SER A 1 320 ? -10.648 7.156 -14.111 1.00 82.00 320 SER A O 1
ATOM 2581 N N . GLY A 1 321 ? -10.944 8.490 -12.330 1.00 80.25 321 GLY A N 1
ATOM 2582 C CA . GLY A 1 321 ? -11.778 7.557 -11.564 1.00 80.25 321 GLY A CA 1
ATOM 2583 C C . GLY A 1 321 ? -10.999 6.408 -10.912 1.00 80.25 321 GLY A C 1
ATOM 2584 O O . GLY A 1 321 ? -11.604 5.573 -10.249 1.00 80.25 321 GLY A O 1
ATOM 2585 N N . GLN A 1 322 ? -9.670 6.358 -11.062 1.00 85.25 322 GLN A N 1
ATOM 2586 C CA . GLN A 1 322 ? -8.839 5.351 -10.401 1.00 85.25 322 GLN A CA 1
ATOM 2587 C C . GLN A 1 322 ? -8.941 5.474 -8.874 1.00 85.25 322 GLN A C 1
ATOM 2589 O O . GLN A 1 322 ? -8.931 6.578 -8.312 1.00 85.25 322 GLN A O 1
ATOM 2594 N N . ALA A 1 323 ? -9.046 4.320 -8.214 1.00 84.75 323 ALA A N 1
ATOM 2595 C CA . ALA A 1 323 ? -9.108 4.236 -6.759 1.00 84.75 323 ALA A CA 1
ATOM 2596 C C . ALA A 1 323 ? -7.721 4.163 -6.101 1.00 84.75 323 ALA A C 1
ATOM 2598 O O . ALA A 1 323 ? -7.583 4.517 -4.937 1.00 84.75 323 ALA A O 1
ATOM 2599 N N . SER A 1 324 ? -6.698 3.751 -6.851 1.00 88.06 324 SER A N 1
ATOM 2600 C CA . SER A 1 324 ? -5.342 3.511 -6.357 1.00 88.06 324 SER A CA 1
ATOM 2601 C C . SER A 1 324 ? -4.281 4.084 -7.296 1.00 88.06 324 SER A C 1
ATOM 2603 O O . SER A 1 324 ? -4.554 4.394 -8.458 1.00 88.06 324 SER A O 1
ATOM 2605 N N . GLN A 1 325 ? -3.038 4.110 -6.822 1.00 89.75 325 GLN A N 1
ATOM 2606 C CA . GLN A 1 325 ? -1.851 4.312 -7.646 1.00 89.75 325 GLN A CA 1
ATOM 2607 C C . GLN A 1 325 ? -1.715 3.250 -8.751 1.00 89.75 325 GLN A C 1
ATOM 2609 O O . GLN A 1 325 ? -2.177 2.112 -8.608 1.00 89.75 325 GLN A O 1
ATOM 2614 N N . SER A 1 326 ? -1.032 3.615 -9.840 1.00 91.69 326 SER A N 1
ATOM 2615 C CA . SER A 1 326 ? -0.599 2.669 -10.874 1.00 91.69 326 SER A CA 1
ATOM 2616 C C . SER A 1 326 ? 0.700 1.979 -10.457 1.00 91.69 326 SER A C 1
ATOM 2618 O O . SER A 1 326 ? 1.610 2.625 -9.939 1.00 91.69 326 SER A O 1
ATOM 2620 N N . LYS A 1 327 ? 0.808 0.677 -10.723 1.00 93.62 327 LYS A N 1
ATOM 2621 C CA . LYS A 1 327 ? 2.045 -0.093 -10.574 1.00 93.62 327 LYS A CA 1
ATOM 2622 C C . LYS A 1 327 ? 2.966 0.118 -11.762 1.00 93.62 327 LYS A C 1
ATOM 2624 O O . LYS A 1 327 ? 2.518 0.249 -12.903 1.00 93.62 327 LYS A O 1
ATOM 2629 N N . SER A 1 328 ? 4.270 0.055 -11.518 1.00 95.50 328 SER A N 1
ATOM 2630 C CA . SER A 1 328 ? 5.207 -0.103 -12.624 1.00 95.50 328 SER A CA 1
ATOM 2631 C C . SER A 1 328 ? 5.097 -1.516 -13.193 1.00 95.50 328 SER A C 1
ATOM 2633 O O . SER A 1 328 ? 4.898 -2.488 -12.464 1.00 95.50 328 SER A O 1
ATOM 2635 N N . ILE A 1 329 ? 5.296 -1.653 -14.506 1.00 96.06 329 ILE A N 1
ATOM 2636 C CA . ILE A 1 329 ? 5.291 -2.962 -15.164 1.00 96.06 329 ILE A CA 1
ATOM 2637 C C . ILE A 1 329 ? 6.353 -3.909 -14.584 1.00 96.06 329 ILE A C 1
ATOM 2639 O O . ILE A 1 329 ? 6.150 -5.117 -14.629 1.00 96.06 329 ILE A O 1
ATOM 2643 N N . ILE A 1 330 ? 7.436 -3.387 -13.980 1.00 96.19 330 ILE A N 1
ATOM 2644 C CA . ILE A 1 330 ? 8.482 -4.198 -13.326 1.00 96.19 330 ILE A CA 1
ATOM 2645 C C . ILE A 1 330 ? 7.926 -5.106 -12.223 1.00 96.19 330 ILE A C 1
ATOM 2647 O O . ILE A 1 330 ? 8.448 -6.198 -12.018 1.00 96.19 330 ILE A O 1
ATOM 2651 N N . GLU A 1 331 ? 6.871 -4.653 -11.543 1.00 94.06 331 GLU A N 1
ATOM 2652 C CA . GLU A 1 331 ? 6.259 -5.327 -10.398 1.00 94.06 331 GLU A CA 1
ATOM 2653 C C . GLU A 1 331 ? 5.340 -6.475 -10.815 1.00 94.06 331 GLU A C 1
ATOM 2655 O O . GLU A 1 331 ? 4.987 -7.296 -9.978 1.00 94.06 331 GLU A O 1
ATOM 2660 N N . LYS A 1 332 ? 4.947 -6.545 -12.092 1.00 90.62 332 LYS A N 1
ATOM 2661 C CA . LYS A 1 332 ? 4.088 -7.609 -12.619 1.00 90.62 332 LYS A CA 1
ATOM 2662 C C . LYS A 1 332 ? 4.914 -8.646 -13.371 1.00 90.62 332 LYS A C 1
ATOM 2664 O O . LYS A 1 332 ? 6.007 -8.366 -13.868 1.00 90.62 332 LYS A O 1
ATOM 2669 N N . LEU A 1 333 ? 4.359 -9.849 -13.512 1.00 90.06 333 LEU A N 1
ATOM 2670 C CA . LEU A 1 333 ? 4.906 -10.846 -14.430 1.00 90.06 333 LEU A CA 1
ATOM 2671 C C . LEU A 1 333 ? 4.974 -10.262 -15.857 1.00 90.06 333 LEU A C 1
ATOM 2673 O O . LEU A 1 333 ? 3.937 -9.826 -16.370 1.00 90.06 333 LEU A O 1
ATOM 2677 N N . PRO A 1 334 ? 6.152 -10.274 -16.513 1.00 92.69 334 PRO A N 1
ATOM 2678 C CA . PRO A 1 334 ? 6.304 -9.765 -17.870 1.00 92.69 334 PRO A CA 1
ATOM 2679 C C . PRO A 1 334 ? 5.305 -10.381 -18.859 1.00 92.69 334 PRO A C 1
ATOM 2681 O O . PRO A 1 334 ? 4.968 -11.568 -18.790 1.00 92.69 334 PRO A O 1
ATOM 2684 N N . ASP A 1 335 ? 4.822 -9.562 -19.785 1.00 92.31 335 ASP A N 1
ATOM 2685 C CA . ASP A 1 335 ? 3.930 -9.957 -20.875 1.00 92.31 335 ASP A CA 1
ATOM 2686 C C . ASP A 1 335 ? 4.124 -9.027 -22.082 1.00 92.31 335 ASP A C 1
ATOM 2688 O O . ASP A 1 335 ? 4.808 -8.008 -21.995 1.00 92.31 335 ASP A O 1
ATOM 2692 N N . LEU A 1 336 ? 3.512 -9.350 -23.218 1.00 93.38 336 LEU A N 1
ATOM 2693 C CA . LEU A 1 336 ? 3.509 -8.523 -24.423 1.00 93.38 336 LEU A CA 1
ATOM 2694 C C . LEU A 1 336 ? 2.645 -7.263 -24.272 1.00 93.38 336 LEU A C 1
ATOM 2696 O O . LEU A 1 336 ? 2.949 -6.246 -24.888 1.00 93.38 336 LEU A O 1
ATOM 2700 N N . ASN A 1 337 ? 1.589 -7.319 -23.455 1.00 90.25 337 ASN A N 1
ATOM 2701 C CA . ASN A 1 337 ? 0.584 -6.261 -23.329 1.00 90.25 337 ASN A CA 1
ATOM 2702 C C . ASN A 1 337 ? 0.525 -5.731 -21.890 1.00 90.25 337 ASN A C 1
ATOM 2704 O O . ASN A 1 337 ? -0.309 -6.167 -21.100 1.00 90.25 337 ASN A O 1
ATOM 2708 N N . MET A 1 338 ? 1.413 -4.796 -21.547 1.00 90.06 338 MET A N 1
ATOM 2709 C CA . MET A 1 338 ? 1.532 -4.283 -20.174 1.00 90.06 338 MET A CA 1
ATOM 2710 C C . MET A 1 338 ? 1.303 -2.778 -20.035 1.00 90.06 338 MET A C 1
ATOM 2712 O O . MET A 1 338 ? 1.222 -2.311 -18.909 1.00 90.06 338 MET A O 1
ATOM 2716 N N . THR A 1 339 ? 1.225 -2.002 -21.118 1.00 84.81 339 THR A N 1
ATOM 2717 C CA . THR A 1 339 ? 1.242 -0.527 -21.030 1.00 84.81 339 THR A CA 1
ATOM 2718 C C . THR A 1 339 ? -0.088 0.148 -21.378 1.00 84.81 339 THR A C 1
ATOM 2720 O O . THR A 1 339 ? -0.268 1.319 -21.056 1.00 84.81 339 THR A O 1
ATOM 2723 N N . GLU A 1 340 ? -1.046 -0.580 -21.967 1.00 77.56 340 GLU A N 1
ATOM 2724 C CA . GLU A 1 340 ? -2.273 0.022 -22.525 1.00 77.56 340 GLU A CA 1
ATOM 2725 C C . GLU A 1 340 ? -3.591 -0.519 -21.939 1.00 77.56 340 GLU A C 1
ATOM 2727 O O . GLU A 1 340 ? -4.593 0.200 -21.894 1.00 77.56 340 GLU A O 1
ATOM 2732 N N . ILE A 1 341 ? -3.617 -1.785 -21.508 1.00 72.19 341 ILE A N 1
ATOM 2733 C CA . ILE A 1 341 ? -4.875 -2.511 -21.247 1.00 72.19 341 ILE A CA 1
ATOM 2734 C C . ILE A 1 341 ? -5.202 -2.604 -19.753 1.00 72.19 341 ILE A C 1
ATOM 2736 O O . ILE A 1 341 ? -6.372 -2.592 -19.372 1.00 72.19 341 ILE A O 1
ATOM 2740 N N . ASP A 1 342 ? -4.190 -2.661 -18.893 1.00 74.50 342 ASP A N 1
ATOM 2741 C CA . ASP A 1 342 ? -4.386 -2.922 -17.471 1.00 74.50 342 ASP A CA 1
ATOM 2742 C C . ASP A 1 342 ? -4.720 -1.637 -16.698 1.00 74.50 342 ASP A C 1
ATOM 2744 O O . ASP A 1 342 ? -3.878 -1.013 -16.050 1.00 74.50 342 ASP A O 1
ATOM 2748 N N . LYS A 1 343 ? -5.982 -1.219 -16.829 1.00 68.88 343 LYS A N 1
ATOM 2749 C CA . LYS A 1 343 ? -6.592 -0.074 -16.132 1.00 68.88 343 LYS A CA 1
ATOM 2750 C C . LYS A 1 343 ? -7.324 -0.482 -14.846 1.00 68.88 343 LYS A C 1
ATOM 2752 O O . LYS A 1 343 ? -8.048 0.335 -14.284 1.00 68.88 343 LYS A O 1
ATOM 2757 N N . GLY A 1 344 ? -7.200 -1.747 -14.438 1.00 72.38 344 GLY A N 1
ATOM 2758 C CA . GLY A 1 344 ? -7.891 -2.303 -13.279 1.00 72.38 344 GLY A CA 1
ATOM 2759 C C . GLY A 1 344 ? -7.275 -1.878 -11.946 1.00 72.38 344 GLY A C 1
ATOM 2760 O O . GLY A 1 344 ? -6.449 -0.966 -11.872 1.00 72.38 344 GLY A O 1
ATOM 2761 N N . TRP A 1 345 ? -7.675 -2.571 -10.880 1.00 80.44 345 TRP A N 1
ATOM 2762 C CA . TRP A 1 345 ? -7.106 -2.404 -9.543 1.00 80.44 345 TRP A CA 1
ATOM 2763 C C . TRP A 1 345 ? -5.586 -2.581 -9.560 1.00 80.44 345 TRP A C 1
ATOM 2765 O O . TRP A 1 345 ? -5.093 -3.611 -10.027 1.00 80.44 345 TRP A O 1
ATOM 2775 N N . LEU A 1 346 ? -4.838 -1.584 -9.067 1.00 85.69 346 LEU A N 1
ATOM 2776 C CA . LEU A 1 346 ? -3.370 -1.572 -9.134 1.00 85.69 346 LEU A CA 1
ATOM 2777 C C . LEU A 1 346 ? -2.845 -1.862 -10.560 1.00 85.69 346 LEU A C 1
ATOM 2779 O O . LEU A 1 346 ? -1.892 -2.627 -10.757 1.00 85.69 346 LEU A O 1
ATOM 2783 N N . GLY A 1 347 ? -3.509 -1.287 -11.567 1.00 88.69 347 GLY A N 1
ATOM 2784 C CA . GLY A 1 347 ? -3.157 -1.383 -12.983 1.00 88.69 347 GLY A CA 1
ATOM 2785 C C . GLY A 1 347 ? -1.832 -0.696 -13.330 1.00 88.69 347 GLY A C 1
ATOM 2786 O O . GLY A 1 347 ? -1.186 -0.093 -12.480 1.00 88.69 347 GLY A O 1
ATOM 2787 N N . THR A 1 348 ? -1.410 -0.780 -14.587 1.00 91.88 348 THR A N 1
ATOM 2788 C CA . THR A 1 348 ? -0.117 -0.252 -15.076 1.00 91.88 348 THR A CA 1
ATOM 2789 C C . THR A 1 348 ? -0.259 0.981 -15.971 1.00 91.88 348 THR A C 1
ATOM 2791 O O . THR A 1 348 ? 0.734 1.508 -16.480 1.00 91.88 348 THR A O 1
ATOM 2794 N N . VAL A 1 349 ? -1.492 1.456 -16.172 1.00 89.38 349 VAL A N 1
ATOM 2795 C CA . VAL A 1 349 ? -1.795 2.638 -16.988 1.00 89.38 349 VAL A CA 1
ATOM 2796 C C . VAL A 1 349 ? -1.815 3.903 -16.128 1.00 89.38 349 VAL A C 1
ATOM 2798 O O . VAL A 1 349 ? -2.753 4.142 -15.365 1.00 89.38 349 VAL A O 1
ATOM 2801 N N . PHE A 1 350 ? -0.805 4.748 -16.329 1.00 91.25 350 PHE A N 1
ATOM 2802 C CA . PHE A 1 350 ? -0.652 6.043 -15.663 1.00 91.25 350 PHE A CA 1
ATOM 2803 C C . PHE A 1 350 ? -1.607 7.104 -16.245 1.00 91.25 350 PHE A C 1
ATOM 2805 O O . PHE A 1 350 ? -1.754 7.210 -17.463 1.00 91.25 350 PHE A O 1
ATOM 2812 N N . TRP A 1 351 ? -2.238 7.913 -15.386 1.00 90.69 351 TRP A N 1
ATOM 2813 C CA . TRP A 1 351 ? -3.268 8.901 -15.766 1.00 90.69 351 TRP A CA 1
ATOM 2814 C C . TRP A 1 351 ? -2.724 10.293 -16.110 1.00 90.69 351 TRP A C 1
ATOM 2816 O O . TRP A 1 351 ? -3.454 11.129 -16.642 1.00 90.69 351 TRP A O 1
ATOM 2826 N N . TYR A 1 352 ? -1.474 10.576 -15.751 1.00 94.50 352 TYR A N 1
ATOM 2827 C CA . TYR A 1 352 ? -0.917 11.923 -15.757 1.00 94.50 352 TYR A CA 1
ATOM 2828 C C . TYR A 1 352 ? -0.044 12.213 -16.987 1.00 94.50 352 TYR A C 1
ATOM 2830 O O . TYR A 1 352 ? 0.467 11.319 -17.663 1.00 94.50 352 TYR A O 1
ATOM 2838 N N . ASN A 1 353 ? 0.192 13.502 -17.251 1.00 95.56 353 ASN A N 1
ATOM 2839 C CA . ASN A 1 353 ? 1.088 13.944 -18.318 1.00 95.56 353 ASN A CA 1
ATOM 2840 C C . ASN A 1 353 ? 2.564 13.699 -17.947 1.00 95.56 353 ASN A C 1
ATOM 2842 O O . ASN A 1 353 ? 3.148 14.439 -17.151 1.00 95.56 353 ASN A O 1
ATOM 2846 N N . LYS A 1 354 ? 3.189 12.698 -18.578 1.00 96.56 354 LYS A N 1
ATOM 2847 C CA . LYS A 1 354 ? 4.595 12.331 -18.338 1.00 96.56 354 LYS A CA 1
ATOM 2848 C C . LYS A 1 354 ? 5.587 13.454 -18.667 1.00 96.56 354 LYS A C 1
ATOM 2850 O O . LYS A 1 354 ? 6.614 13.548 -18.001 1.00 96.56 354 LYS A O 1
ATOM 2855 N N . THR A 1 355 ? 5.297 14.334 -19.634 1.00 98.31 355 THR A N 1
ATOM 2856 C CA . THR A 1 355 ? 6.187 15.464 -19.980 1.00 98.31 355 THR A CA 1
ATOM 2857 C C . THR A 1 355 ? 6.355 16.401 -18.787 1.00 98.31 355 THR A C 1
ATOM 2859 O O . THR A 1 355 ? 7.474 16.766 -18.432 1.00 98.31 355 THR A O 1
ATOM 2862 N N . THR A 1 356 ? 5.254 16.749 -18.122 1.00 98.44 356 THR A N 1
ATOM 2863 C CA . THR A 1 356 ? 5.267 17.631 -16.947 1.00 98.44 356 THR A CA 1
ATOM 2864 C C . THR A 1 356 ? 5.987 16.990 -15.755 1.00 98.44 356 THR A C 1
ATOM 2866 O O . THR A 1 356 ? 6.729 17.675 -15.052 1.00 98.44 356 THR A O 1
ATOM 2869 N N . VAL A 1 357 ? 5.843 15.676 -15.558 1.00 98.50 357 VAL A N 1
ATOM 2870 C CA . VAL A 1 357 ? 6.548 14.947 -14.487 1.00 98.50 357 VAL A CA 1
ATOM 2871 C C . VAL A 1 357 ? 8.056 14.861 -14.768 1.00 98.50 357 VAL A C 1
ATOM 2873 O O . VAL A 1 357 ? 8.859 15.110 -13.871 1.00 98.50 357 VAL A O 1
ATOM 2876 N N . VAL A 1 358 ? 8.475 14.622 -16.018 1.00 98.69 358 VAL A N 1
ATOM 2877 C CA . VAL A 1 358 ? 9.900 14.662 -16.413 1.00 98.69 358 VAL A CA 1
ATOM 2878 C C . VAL A 1 358 ? 10.497 16.063 -16.241 1.00 98.69 358 VAL A C 1
ATOM 2880 O O . VAL A 1 358 ? 11.645 16.195 -15.814 1.00 98.69 358 VAL A O 1
ATOM 2883 N N . GLN A 1 359 ? 9.733 17.124 -16.520 1.00 98.69 359 GLN A N 1
ATOM 2884 C CA . GLN A 1 359 ? 10.161 18.496 -16.231 1.00 98.69 359 GLN A CA 1
ATOM 2885 C C . GLN A 1 359 ? 10.371 18.717 -14.729 1.00 98.69 359 GLN A C 1
ATOM 2887 O O . GLN A 1 359 ? 11.407 19.255 -14.345 1.00 98.69 359 GLN A O 1
ATOM 2892 N N . ALA A 1 360 ? 9.438 18.268 -13.884 1.00 98.75 360 ALA A N 1
ATOM 2893 C CA . ALA A 1 360 ? 9.576 18.360 -12.432 1.00 98.75 360 ALA A CA 1
ATOM 2894 C C . ALA A 1 360 ? 10.817 17.604 -11.925 1.00 98.75 360 ALA A C 1
ATOM 2896 O O . ALA A 1 360 ? 11.594 18.144 -11.140 1.00 98.75 360 ALA A O 1
ATOM 2897 N N . TRP A 1 361 ? 11.063 16.393 -12.434 1.00 98.62 361 TRP A N 1
ATOM 2898 C CA . TRP A 1 361 ? 12.272 15.627 -12.125 1.00 98.62 361 TRP A CA 1
ATOM 2899 C C . TRP A 1 361 ? 13.553 16.384 -12.491 1.00 98.62 361 TRP A C 1
ATOM 2901 O O . TRP A 1 361 ? 14.450 16.513 -11.658 1.00 98.62 361 TRP A O 1
ATOM 2911 N N . ASN A 1 362 ? 13.622 16.953 -13.700 1.00 98.25 362 ASN A N 1
ATOM 2912 C CA . ASN A 1 362 ? 14.764 17.767 -14.124 1.00 98.25 362 ASN A CA 1
ATOM 2913 C C . ASN A 1 362 ? 15.013 18.946 -13.175 1.00 98.25 362 ASN A C 1
ATOM 2915 O O . ASN A 1 362 ? 16.162 19.221 -12.836 1.00 98.25 362 ASN A O 1
ATOM 2919 N N . GLN A 1 363 ? 13.951 19.618 -12.730 1.00 98.38 363 GLN A N 1
ATOM 2920 C CA . GLN A 1 363 ? 14.043 20.751 -11.811 1.00 98.38 363 GLN A CA 1
ATOM 2921 C C . GLN A 1 363 ? 14.519 20.334 -10.415 1.00 98.38 363 GLN A C 1
ATOM 2923 O O . GLN A 1 363 ? 15.357 21.024 -9.837 1.00 98.38 363 GLN A O 1
ATOM 2928 N N . LEU A 1 364 ? 14.069 19.188 -9.891 1.00 98.12 364 LEU A N 1
ATOM 2929 C CA . LEU A 1 364 ? 14.563 18.655 -8.614 1.00 98.12 364 LEU A CA 1
ATOM 2930 C C . LEU A 1 364 ? 16.049 18.286 -8.687 1.00 98.12 364 LEU A C 1
ATOM 2932 O O . LEU A 1 364 ? 16.809 18.634 -7.784 1.00 98.12 364 LEU A O 1
ATOM 2936 N N . VAL A 1 365 ? 16.493 17.640 -9.771 1.00 97.44 365 VAL A N 1
ATOM 2937 C CA . VAL A 1 365 ? 17.919 17.322 -9.960 1.00 97.44 365 VAL A CA 1
ATOM 2938 C C . VAL A 1 365 ? 18.749 18.605 -10.065 1.00 97.44 365 VAL A C 1
ATOM 2940 O O . VAL A 1 365 ? 19.769 18.735 -9.394 1.00 97.44 365 VAL A O 1
ATOM 2943 N N . GLN A 1 366 ? 18.309 19.585 -10.858 1.00 95.94 366 GLN A N 1
ATOM 2944 C CA . GLN A 1 366 ? 19.006 20.868 -10.991 1.00 95.94 366 GLN A CA 1
ATOM 2945 C C . GLN A 1 366 ? 19.082 21.630 -9.670 1.00 95.94 366 GLN A C 1
ATOM 2947 O O . GLN A 1 366 ? 20.159 22.108 -9.318 1.00 95.94 366 GLN A O 1
ATOM 2952 N N . SER A 1 367 ? 17.979 21.681 -8.918 1.00 95.50 367 SER A N 1
ATOM 2953 C CA . SER A 1 367 ? 17.947 22.258 -7.576 1.00 95.50 367 SER A CA 1
ATOM 2954 C C . SER A 1 367 ? 19.035 21.619 -6.708 1.00 95.50 367 SER A C 1
ATOM 2956 O O . SER A 1 367 ? 19.912 22.330 -6.206 1.00 95.50 367 SER A O 1
ATOM 2958 N N . ALA A 1 368 ? 19.068 20.281 -6.618 1.00 95.12 368 ALA A N 1
ATOM 2959 C CA . ALA A 1 368 ? 20.044 19.539 -5.814 1.00 95.12 368 ALA A CA 1
ATOM 2960 C C . ALA A 1 368 ? 21.504 19.867 -6.173 1.00 95.12 368 ALA A C 1
ATOM 2962 O O . ALA A 1 368 ? 22.342 20.018 -5.283 1.00 95.12 368 ALA A O 1
ATOM 2963 N N . LEU A 1 369 ? 21.800 19.990 -7.471 1.00 91.81 369 LEU A N 1
ATOM 2964 C CA . LEU A 1 369 ? 23.156 20.203 -7.980 1.00 91.81 369 LEU A CA 1
ATOM 2965 C C . LEU A 1 369 ? 23.623 21.658 -7.887 1.00 91.81 369 LEU A C 1
ATOM 2967 O O . LEU A 1 369 ? 24.803 21.901 -7.645 1.00 91.81 369 LEU A O 1
ATOM 2971 N N . GLN A 1 370 ? 22.727 22.620 -8.108 1.00 87.00 370 GLN A N 1
ATOM 2972 C CA . GLN A 1 370 ? 23.093 24.026 -8.301 1.00 87.00 370 GLN A CA 1
ATOM 2973 C C . GLN A 1 370 ? 22.767 24.888 -7.080 1.00 87.00 370 GLN A C 1
ATOM 2975 O O . GLN A 1 370 ? 23.580 25.712 -6.667 1.00 87.00 370 GLN A O 1
ATOM 2980 N N . GLU A 1 371 ? 21.597 24.692 -6.475 1.00 81.12 371 GLU A N 1
ATOM 2981 C CA . GLU A 1 371 ? 21.019 25.648 -5.522 1.00 81.12 371 GLU A CA 1
ATOM 2982 C C . GLU A 1 371 ? 21.163 25.193 -4.060 1.00 81.12 371 GLU A C 1
ATOM 2984 O O . GLU A 1 371 ? 21.074 25.993 -3.127 1.00 81.12 371 GLU A O 1
ATOM 2989 N N . HIS A 1 372 ? 21.455 23.911 -3.828 1.00 80.31 372 HIS A N 1
ATOM 2990 C CA . HIS A 1 372 ? 21.671 23.386 -2.479 1.00 80.31 372 HIS A CA 1
ATOM 2991 C C . HIS A 1 372 ? 23.115 23.524 -1.963 1.00 80.31 372 HIS A C 1
ATOM 2993 O O . HIS A 1 372 ? 23.336 23.269 -0.774 1.00 80.31 372 HIS A O 1
ATOM 2999 N N . HIS A 1 373 ? 24.078 23.961 -2.786 1.00 73.69 373 HIS A N 1
ATOM 3000 C CA . HIS A 1 373 ? 25.504 24.111 -2.428 1.00 73.69 373 HIS A CA 1
ATOM 3001 C C . HIS A 1 373 ? 26.103 22.865 -1.737 1.00 73.69 373 HIS A C 1
ATOM 3003 O O . HIS A 1 373 ? 26.821 22.977 -0.746 1.00 73.69 373 HIS A O 1
ATOM 3009 N N . GLY A 1 374 ? 25.729 21.663 -2.189 1.00 72.88 374 GLY A N 1
ATOM 3010 C CA . GLY A 1 374 ? 26.164 20.391 -1.590 1.00 72.88 374 GLY A CA 1
ATOM 3011 C C . GLY A 1 374 ? 25.489 20.019 -0.259 1.00 72.88 374 GLY A C 1
ATOM 3012 O O . GLY A 1 374 ? 25.705 18.926 0.254 1.00 72.88 374 GLY A O 1
ATOM 3013 N N . GLN A 1 375 ? 24.630 20.880 0.297 1.00 84.81 375 GLN A N 1
ATOM 3014 C CA . GLN A 1 375 ? 23.866 20.618 1.521 1.00 84.81 375 GLN A CA 1
ATOM 3015 C C . GLN A 1 375 ? 22.395 20.352 1.188 1.00 84.81 375 GLN A C 1
ATOM 3017 O O . GLN A 1 375 ? 21.541 21.247 1.253 1.00 84.81 375 GLN A O 1
ATOM 3022 N N . VAL A 1 376 ? 22.112 19.107 0.812 1.00 91.06 376 VAL A N 1
ATOM 3023 C CA . VAL A 1 376 ? 20.765 18.638 0.466 1.00 91.06 376 VAL A CA 1
ATOM 3024 C C . VAL A 1 376 ? 20.102 18.005 1.704 1.00 91.06 376 VAL A C 1
ATOM 3026 O O . VAL A 1 376 ? 20.668 17.058 2.258 1.00 91.06 376 VAL A O 1
ATOM 3029 N N . PRO A 1 377 ? 18.931 18.501 2.163 1.00 93.25 377 PRO A N 1
ATOM 3030 C CA . PRO A 1 377 ? 18.198 17.921 3.294 1.00 93.25 377 PRO A CA 1
ATOM 3031 C C . PRO A 1 377 ? 17.817 16.454 3.061 1.00 93.25 377 PRO A C 1
ATOM 3033 O O . PRO A 1 377 ? 17.539 16.059 1.932 1.00 93.25 377 PRO A O 1
ATOM 3036 N N . ALA A 1 378 ? 17.727 15.653 4.127 1.00 93.94 378 ALA A N 1
ATOM 3037 C CA . ALA A 1 378 ? 17.345 14.239 4.022 1.00 93.94 378 ALA A CA 1
ATOM 3038 C C . ALA A 1 378 ? 15.958 14.037 3.378 1.00 93.94 378 ALA A C 1
ATOM 3040 O O . ALA A 1 378 ? 15.793 13.157 2.538 1.00 93.94 378 ALA A O 1
ATOM 3041 N N . SER A 1 379 ? 14.993 14.899 3.708 1.00 95.06 379 SER A N 1
ATOM 3042 C CA . SER A 1 379 ? 13.661 14.925 3.089 1.00 95.06 379 SER A CA 1
ATOM 3043 C C . SER A 1 379 ? 13.719 15.212 1.586 1.00 95.06 379 SER A C 1
ATOM 3045 O O . SER A 1 379 ? 13.042 14.552 0.809 1.00 95.06 379 SER A O 1
ATOM 3047 N N . PHE A 1 380 ? 14.585 16.133 1.154 1.00 96.62 380 PHE A N 1
ATOM 3048 C CA . PHE A 1 380 ? 14.801 16.396 -0.269 1.00 96.62 380 PHE A CA 1
ATOM 3049 C C . PHE A 1 380 ? 15.410 15.177 -0.969 1.00 96.62 380 PHE A C 1
ATOM 3051 O O . PHE A 1 380 ? 14.971 14.814 -2.055 1.00 96.62 380 PHE A O 1
ATOM 3058 N N . LYS A 1 381 ? 16.400 14.514 -0.352 1.00 96.19 381 LYS A N 1
ATOM 3059 C CA . LYS A 1 381 ? 17.000 13.285 -0.903 1.00 96.19 381 LYS A CA 1
ATOM 3060 C C . LYS A 1 381 ? 15.957 12.185 -1.091 1.00 96.19 381 LYS A C 1
ATOM 3062 O O . LYS A 1 381 ? 15.972 11.522 -2.122 1.00 96.19 381 LYS A O 1
ATOM 3067 N N . PHE A 1 382 ? 15.038 12.028 -0.136 1.00 96.62 382 PHE A N 1
ATOM 3068 C CA . PHE A 1 382 ? 13.910 11.105 -0.262 1.00 96.62 382 PHE A CA 1
ATOM 3069 C C . PHE A 1 382 ? 13.067 11.423 -1.505 1.00 96.62 382 PHE A C 1
ATOM 3071 O O . PHE A 1 382 ? 12.894 10.553 -2.355 1.00 96.62 382 PHE A O 1
ATOM 3078 N N . ASP A 1 383 ? 12.616 12.671 -1.660 1.00 97.56 383 ASP A N 1
ATOM 3079 C CA . ASP A 1 383 ? 11.739 13.050 -2.779 1.00 97.56 383 ASP A CA 1
ATOM 3080 C C . ASP A 1 383 ? 12.463 12.989 -4.133 1.00 97.56 383 ASP A C 1
ATOM 3082 O O . ASP A 1 383 ? 11.864 12.653 -5.157 1.00 97.56 383 ASP A O 1
ATOM 3086 N N . LEU A 1 384 ? 13.767 13.279 -4.147 1.00 97.94 384 LEU A N 1
ATOM 3087 C CA . LEU A 1 384 ? 14.621 13.160 -5.325 1.00 97.94 384 LEU A CA 1
ATOM 3088 C C . LEU A 1 384 ? 14.758 11.696 -5.772 1.00 97.94 384 LEU A C 1
ATOM 3090 O O . LEU A 1 384 ? 14.656 11.410 -6.969 1.00 97.94 384 LEU A O 1
ATOM 3094 N N . VAL A 1 385 ? 14.968 10.772 -4.828 1.00 98.25 385 VAL A N 1
ATOM 3095 C CA . VAL A 1 385 ? 15.018 9.324 -5.090 1.00 98.25 385 VAL A CA 1
ATOM 3096 C C . VAL A 1 385 ? 13.660 8.822 -5.582 1.00 98.25 385 VAL A C 1
ATOM 3098 O O . VAL A 1 385 ? 13.611 8.155 -6.615 1.00 98.25 385 VAL A O 1
ATOM 3101 N N . ASP A 1 386 ? 12.562 9.193 -4.917 1.00 98.06 386 ASP A N 1
ATOM 3102 C CA . ASP A 1 386 ? 11.208 8.749 -5.277 1.00 98.06 386 ASP A CA 1
ATOM 3103 C C . ASP A 1 386 ? 10.769 9.276 -6.655 1.00 98.06 386 ASP A C 1
ATOM 3105 O O . ASP A 1 386 ? 10.246 8.535 -7.488 1.00 98.06 386 ASP A O 1
ATOM 3109 N N . THR A 1 387 ? 11.073 10.540 -6.962 1.00 98.38 387 THR A N 1
ATOM 3110 C CA . THR A 1 387 ? 10.776 11.109 -8.286 1.00 98.38 387 THR A CA 1
ATOM 3111 C C . THR A 1 387 ? 11.639 10.463 -9.372 1.00 98.38 387 THR A C 1
ATOM 3113 O O . THR A 1 387 ? 11.147 10.168 -10.459 1.00 98.38 387 THR A O 1
ATOM 3116 N N . THR A 1 388 ? 12.919 10.191 -9.094 1.00 98.75 388 THR A N 1
ATOM 3117 C CA . THR A 1 388 ? 13.797 9.495 -10.050 1.00 98.75 388 THR A CA 1
ATOM 3118 C C . THR A 1 388 ? 13.288 8.082 -10.330 1.00 98.75 388 THR A C 1
ATOM 3120 O O . THR A 1 388 ? 13.210 7.683 -11.492 1.00 98.75 388 THR A O 1
ATOM 3123 N N . ARG A 1 389 ? 12.875 7.346 -9.291 1.00 98.44 389 ARG A N 1
ATOM 3124 C CA . ARG A 1 389 ? 12.208 6.043 -9.412 1.00 98.44 389 ARG A CA 1
ATOM 3125 C C . ARG A 1 389 ? 10.984 6.130 -10.319 1.00 98.44 389 ARG A C 1
ATOM 3127 O O . ARG A 1 389 ? 10.885 5.331 -11.250 1.00 98.44 389 ARG A O 1
ATOM 3134 N N . GLU A 1 390 ? 10.096 7.098 -10.083 1.00 98.00 390 GLU A N 1
ATOM 3135 C CA . GLU A 1 390 ? 8.893 7.295 -10.899 1.00 98.00 390 GLU A CA 1
ATOM 3136 C C . GLU A 1 390 ? 9.260 7.478 -12.379 1.00 98.00 390 GLU A C 1
ATOM 3138 O O . GLU A 1 390 ? 8.705 6.799 -13.238 1.00 98.00 390 GLU A O 1
ATOM 3143 N N . ILE A 1 391 ? 10.259 8.301 -12.712 1.00 98.50 391 ILE A N 1
ATOM 3144 C CA . ILE A 1 391 ? 10.662 8.489 -14.115 1.00 98.50 391 ILE A CA 1
ATOM 3145 C C . ILE A 1 391 ? 11.204 7.202 -14.740 1.00 98.50 391 ILE A C 1
ATOM 3147 O O . ILE A 1 391 ? 10.780 6.823 -15.837 1.00 98.50 391 ILE A O 1
ATOM 3151 N N . LEU A 1 392 ? 12.123 6.509 -14.067 1.00 98.81 392 LEU A N 1
ATOM 3152 C CA . LEU A 1 392 ? 12.707 5.287 -14.621 1.00 98.81 392 LEU A CA 1
ATOM 3153 C C . LEU A 1 392 ? 11.629 4.219 -14.838 1.00 98.81 392 LEU A C 1
ATOM 3155 O O . LEU A 1 392 ? 11.565 3.617 -15.908 1.00 98.81 392 LEU A O 1
ATOM 3159 N N . LEU A 1 393 ? 10.757 4.011 -13.851 1.00 98.12 393 LEU A N 1
ATOM 3160 C CA . LEU A 1 393 ? 9.861 2.857 -13.802 1.00 98.12 393 LEU A CA 1
ATOM 3161 C C . LEU A 1 393 ? 8.462 3.113 -14.389 1.00 98.12 393 LEU A C 1
ATOM 3163 O O . LEU A 1 393 ? 7.834 2.157 -14.847 1.00 98.12 393 LEU A O 1
ATOM 3167 N N . ALA A 1 394 ? 7.986 4.361 -14.433 1.00 96.38 394 ALA A N 1
ATOM 3168 C CA . ALA A 1 394 ? 6.692 4.739 -15.020 1.00 96.38 394 ALA A CA 1
ATOM 3169 C C . ALA A 1 394 ? 6.807 5.376 -16.417 1.00 96.38 394 ALA A C 1
ATOM 3171 O O . ALA A 1 394 ? 5.840 5.387 -17.185 1.00 96.38 394 ALA A O 1
ATOM 3172 N N . THR A 1 395 ? 7.980 5.908 -16.781 1.00 97.25 395 THR A N 1
ATOM 3173 C CA . THR A 1 395 ? 8.184 6.595 -18.070 1.00 97.25 395 THR A CA 1
ATOM 3174 C C . THR A 1 395 ? 9.140 5.840 -18.986 1.00 97.25 395 THR A C 1
ATOM 3176 O O . THR A 1 395 ? 8.744 5.468 -20.088 1.00 97.25 395 THR A O 1
ATOM 3179 N N . VAL A 1 396 ? 10.370 5.571 -18.542 1.00 98.50 396 VAL A N 1
ATOM 3180 C CA . VAL A 1 396 ? 11.402 4.981 -19.412 1.00 98.50 396 VAL A CA 1
ATOM 3181 C C . VAL A 1 396 ? 11.178 3.483 -19.636 1.00 98.50 396 VAL A C 1
ATOM 3183 O O . VAL A 1 396 ? 11.220 3.026 -20.778 1.00 98.50 396 VAL A O 1
ATOM 3186 N N . LEU A 1 397 ? 10.901 2.716 -18.574 1.00 98.38 397 LEU A N 1
ATOM 3187 C CA . LEU A 1 397 ? 10.700 1.267 -18.668 1.00 98.38 397 LEU A CA 1
ATOM 3188 C C . LEU A 1 397 ? 9.550 0.885 -19.624 1.00 98.38 397 LEU A C 1
ATOM 3190 O O . LEU A 1 397 ? 9.798 0.048 -20.496 1.00 98.38 397 LEU A O 1
ATOM 3194 N N . PRO A 1 398 ? 8.344 1.492 -19.545 1.00 97.12 398 PRO A N 1
ATOM 3195 C CA . PRO A 1 398 ? 7.273 1.221 -20.506 1.00 97.12 398 PRO A CA 1
ATOM 3196 C C . PRO A 1 398 ? 7.672 1.463 -21.965 1.00 97.12 398 PRO A C 1
ATOM 3198 O O . PRO A 1 398 ? 7.437 0.602 -22.805 1.00 97.12 398 PRO A O 1
ATOM 3201 N N . ALA A 1 399 ? 8.361 2.568 -22.267 1.00 97.19 399 ALA A N 1
ATOM 3202 C CA . ALA A 1 399 ? 8.760 2.887 -23.640 1.00 97.19 399 ALA A CA 1
ATOM 3203 C C . ALA A 1 399 ? 9.804 1.900 -24.205 1.00 97.19 399 ALA A C 1
ATOM 3205 O O . ALA A 1 399 ? 9.767 1.527 -25.385 1.00 97.19 399 ALA A O 1
ATOM 3206 N N . LEU A 1 400 ? 10.739 1.442 -23.363 1.00 98.50 400 LEU A N 1
ATOM 3207 C CA . LEU A 1 400 ? 11.690 0.393 -23.741 1.00 98.50 400 LEU A CA 1
ATOM 3208 C C . LEU A 1 400 ? 10.991 -0.957 -23.947 1.00 98.50 400 LEU A C 1
ATOM 3210 O O . LEU A 1 400 ? 11.345 -1.687 -24.874 1.00 98.50 400 LEU A O 1
ATOM 3214 N N . HIS A 1 401 ? 10.008 -1.291 -23.105 1.00 98.12 401 HIS A N 1
ATOM 3215 C CA . HIS A 1 401 ? 9.197 -2.505 -23.241 1.00 98.12 401 HIS A CA 1
ATOM 3216 C C . HIS A 1 401 ? 8.381 -2.498 -24.537 1.00 98.12 401 HIS A C 1
ATOM 3218 O O . HIS A 1 401 ? 8.438 -3.470 -25.287 1.00 98.12 401 HIS A O 1
ATOM 3224 N N . GLU A 1 402 ? 7.723 -1.390 -24.869 1.00 97.00 402 GLU A N 1
ATOM 3225 C CA . GLU A 1 402 ? 6.999 -1.235 -26.135 1.00 97.00 402 GLU A CA 1
ATOM 3226 C C . GLU A 1 402 ? 7.930 -1.463 -27.334 1.00 97.00 402 GLU A C 1
ATOM 3228 O O . GLU A 1 402 ? 7.616 -2.238 -28.238 1.00 97.00 402 GLU A O 1
ATOM 3233 N N . SER A 1 403 ? 9.134 -0.888 -27.299 1.00 97.88 403 SER A N 1
ATOM 3234 C CA . SER A 1 403 ? 10.131 -1.046 -28.367 1.00 97.88 403 SER A CA 1
ATOM 3235 C C . SER A 1 403 ? 10.701 -2.469 -28.465 1.00 97.88 403 SER A C 1
ATOM 3237 O O . SER A 1 403 ? 10.962 -2.960 -29.570 1.00 97.88 403 SER A O 1
ATOM 3239 N N . LEU A 1 404 ? 10.859 -3.164 -27.331 1.00 98.38 404 LEU A N 1
ATOM 3240 C CA . LEU A 1 404 ? 11.195 -4.591 -27.272 1.00 98.38 404 LEU A CA 1
ATOM 3241 C C . LEU A 1 404 ? 10.102 -5.433 -27.949 1.00 98.38 404 LEU A C 1
ATOM 3243 O O . LEU A 1 404 ? 10.407 -6.270 -28.802 1.00 98.38 404 LEU A O 1
ATOM 3247 N N . VAL A 1 405 ? 8.836 -5.195 -27.593 1.00 97.44 405 VAL A N 1
ATOM 3248 C CA . VAL A 1 405 ? 7.675 -5.916 -28.136 1.00 97.44 405 VAL A CA 1
ATOM 3249 C C . VAL A 1 405 ? 7.511 -5.646 -29.631 1.00 97.44 405 VAL A C 1
ATOM 3251 O O . VAL A 1 405 ? 7.233 -6.577 -30.386 1.00 97.44 405 VAL A O 1
ATOM 3254 N N . GLU A 1 406 ? 7.736 -4.416 -30.093 1.00 97.12 406 GLU A N 1
ATOM 3255 C CA . GLU A 1 406 ? 7.781 -4.096 -31.523 1.00 97.12 406 GLU A CA 1
ATOM 3256 C C . GLU A 1 406 ? 8.863 -4.888 -32.262 1.00 97.12 406 GLU A C 1
ATOM 3258 O O . GLU A 1 406 ? 8.597 -5.428 -33.334 1.00 97.12 406 GLU A O 1
ATOM 3263 N N . GLY A 1 407 ? 10.077 -4.966 -31.704 1.00 97.88 407 GLY A N 1
ATOM 3264 C CA . GLY A 1 407 ? 11.161 -5.761 -32.286 1.00 97.88 407 GLY A CA 1
ATOM 3265 C C . GLY A 1 407 ? 10.788 -7.236 -32.395 1.00 97.88 407 GLY A C 1
ATOM 3266 O O . GLY A 1 407 ? 10.988 -7.850 -33.440 1.00 97.88 407 GLY A O 1
ATOM 3267 N N . TYR A 1 408 ? 10.161 -7.785 -31.354 1.00 98.00 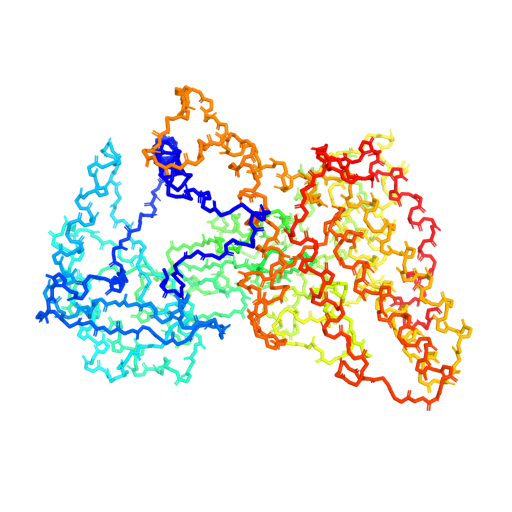408 TYR A N 1
ATOM 3268 C CA . TYR A 1 408 ? 9.658 -9.156 -31.366 1.00 98.00 408 TYR A CA 1
ATOM 3269 C C . TYR A 1 408 ? 8.577 -9.365 -32.442 1.00 98.00 408 TYR A C 1
ATOM 3271 O O . TYR A 1 408 ? 8.695 -10.295 -33.242 1.00 98.00 408 TYR A O 1
ATOM 3279 N N . LYS A 1 409 ? 7.575 -8.477 -32.523 1.00 97.06 409 LYS A N 1
ATOM 3280 C CA . LYS A 1 409 ? 6.496 -8.530 -33.532 1.00 97.06 409 LYS A CA 1
ATOM 3281 C C . LYS A 1 409 ? 7.027 -8.411 -34.966 1.00 97.06 409 LYS A C 1
ATOM 3283 O O . LYS A 1 409 ? 6.461 -9.010 -35.871 1.00 97.06 409 LYS A O 1
ATOM 3288 N N . ALA A 1 410 ? 8.114 -7.667 -35.167 1.00 97.81 410 ALA A N 1
ATOM 3289 C CA . ALA A 1 410 ? 8.792 -7.529 -36.455 1.00 97.81 410 ALA A CA 1
ATOM 3290 C C . ALA A 1 410 ? 9.804 -8.655 -36.753 1.00 97.81 410 ALA A C 1
ATOM 3292 O O . ALA A 1 410 ? 10.432 -8.643 -37.810 1.00 97.81 410 ALA A O 1
ATOM 3293 N N . HIS A 1 411 ? 9.988 -9.612 -35.834 1.00 97.62 411 HIS A N 1
ATOM 3294 C CA . HIS A 1 411 ? 11.032 -10.643 -35.889 1.00 97.62 411 HIS A CA 1
ATOM 3295 C C . HIS A 1 411 ? 12.466 -10.079 -36.010 1.00 97.62 411 HIS A C 1
ATOM 3297 O O . HIS A 1 411 ? 13.368 -10.731 -36.540 1.00 97.62 411 HIS A O 1
ATOM 3303 N N . ASP A 1 412 ? 12.693 -8.873 -35.486 1.00 98.31 412 ASP A N 1
ATOM 3304 C CA . ASP A 1 412 ? 13.980 -8.179 -35.477 1.00 98.31 412 ASP A CA 1
ATOM 3305 C C . ASP A 1 412 ? 14.769 -8.546 -34.210 1.00 98.31 412 ASP A C 1
ATOM 3307 O O . ASP A 1 412 ? 14.695 -7.894 -33.164 1.00 98.31 412 ASP A O 1
ATOM 3311 N N . VAL A 1 413 ? 15.528 -9.641 -34.299 1.00 98.38 413 VAL A N 1
ATOM 3312 C CA . VAL A 1 413 ? 16.363 -10.150 -33.199 1.00 98.38 413 VAL A CA 1
ATOM 3313 C C . VAL A 1 413 ? 17.391 -9.111 -32.709 1.00 98.38 413 VAL A C 1
ATOM 3315 O O . VAL A 1 413 ? 17.521 -8.956 -31.489 1.00 98.38 413 VAL A O 1
ATOM 3318 N N . PRO A 1 414 ? 18.120 -8.375 -33.577 1.00 98.56 414 PRO A N 1
ATOM 3319 C CA . PRO A 1 414 ? 18.965 -7.263 -33.139 1.00 98.56 414 PRO A CA 1
ATOM 3320 C C . PRO A 1 414 ? 18.226 -6.216 -32.296 1.00 98.56 414 PRO A C 1
ATOM 3322 O O . PRO A 1 414 ? 18.738 -5.835 -31.236 1.00 98.56 414 PRO A O 1
ATOM 3325 N N . LYS A 1 415 ? 17.021 -5.795 -32.705 1.00 98.19 415 LYS A N 1
ATOM 3326 C CA . LYS A 1 415 ? 16.189 -4.844 -31.949 1.00 98.19 415 LYS A CA 1
ATOM 3327 C C . LYS A 1 415 ? 15.776 -5.418 -30.594 1.00 98.19 415 LYS A C 1
ATOM 3329 O O . LYS A 1 415 ? 15.952 -4.742 -29.578 1.00 98.19 415 LYS A O 1
ATOM 3334 N N . VAL A 1 416 ? 15.336 -6.680 -30.543 1.00 98.62 416 VAL A N 1
ATOM 3335 C CA . VAL A 1 416 ? 14.994 -7.370 -29.281 1.00 98.62 416 VAL A CA 1
ATOM 3336 C C . VAL A 1 416 ? 16.190 -7.394 -28.324 1.00 98.62 416 VAL A C 1
ATOM 3338 O O . VAL A 1 416 ? 16.067 -7.008 -27.162 1.00 98.62 416 VAL A O 1
ATOM 3341 N N . LYS A 1 417 ? 17.381 -7.762 -28.812 1.00 98.62 417 LYS A N 1
ATOM 3342 C CA . LYS A 1 417 ? 18.617 -7.763 -28.009 1.00 98.62 417 LYS A CA 1
ATOM 3343 C C . LYS A 1 417 ? 18.985 -6.375 -27.502 1.00 98.62 417 LYS A C 1
ATOM 3345 O O . LYS A 1 417 ? 19.409 -6.232 -26.355 1.00 98.62 417 LYS A O 1
ATOM 3350 N N . ALA A 1 418 ? 18.875 -5.360 -28.356 1.00 98.56 418 ALA A N 1
ATOM 3351 C CA . ALA A 1 418 ? 19.249 -3.995 -28.017 1.00 98.56 418 ALA A CA 1
ATOM 3352 C C . ALA A 1 418 ? 18.364 -3.433 -26.897 1.00 98.56 418 ALA A C 1
ATOM 3354 O O . ALA A 1 418 ? 18.893 -3.014 -25.865 1.00 98.56 418 ALA A O 1
ATOM 3355 N N . TYR A 1 419 ? 17.040 -3.483 -27.056 1.00 98.62 419 TYR A N 1
ATOM 3356 C CA . TYR A 1 419 ? 16.111 -2.994 -26.034 1.00 98.62 419 TYR A CA 1
ATOM 3357 C C . TYR A 1 419 ? 16.089 -3.894 -24.794 1.00 98.62 419 TYR A C 1
ATOM 3359 O O . TYR A 1 419 ? 16.029 -3.383 -23.679 1.00 98.62 419 TYR A O 1
ATOM 3367 N N . GLY A 1 420 ? 16.278 -5.208 -24.949 1.00 98.69 420 GLY A N 1
ATOM 3368 C CA . GLY A 1 420 ? 16.448 -6.130 -23.827 1.00 98.69 420 GLY A CA 1
ATOM 3369 C C . GLY A 1 420 ? 17.632 -5.759 -22.927 1.00 98.69 420 GLY A C 1
ATOM 3370 O O . GLY A 1 420 ? 17.490 -5.686 -21.706 1.00 98.69 420 GLY A O 1
ATOM 3371 N N . ARG A 1 421 ? 18.794 -5.426 -23.511 1.00 98.75 421 ARG A N 1
ATOM 3372 C CA . ARG A 1 421 ? 19.951 -4.926 -22.743 1.00 98.75 421 ARG A CA 1
ATOM 3373 C C . ARG A 1 421 ? 19.667 -3.593 -22.052 1.00 98.75 421 ARG A C 1
ATOM 3375 O O . ARG A 1 421 ? 20.116 -3.404 -20.924 1.00 98.75 421 ARG A O 1
ATOM 3382 N N . GLN A 1 422 ? 18.940 -2.686 -22.705 1.00 98.69 422 GLN A N 1
ATOM 3383 C CA . GLN A 1 422 ? 18.574 -1.400 -22.105 1.00 98.69 422 GLN A CA 1
ATOM 3384 C C . GLN A 1 422 ? 17.626 -1.572 -20.914 1.00 98.69 422 GLN A C 1
ATOM 3386 O O . GLN A 1 422 ? 17.848 -0.936 -19.891 1.00 98.69 422 GLN A O 1
ATOM 3391 N N . ILE A 1 423 ? 16.644 -2.475 -20.997 1.00 98.88 423 ILE A N 1
ATOM 3392 C CA . ILE A 1 423 ? 15.749 -2.805 -19.876 1.00 98.88 423 ILE A CA 1
ATOM 3393 C C . ILE A 1 423 ? 16.548 -3.358 -18.692 1.00 98.88 423 ILE A C 1
ATOM 3395 O O . ILE A 1 423 ? 16.404 -2.875 -17.573 1.00 98.88 423 ILE A O 1
ATOM 3399 N N . VAL A 1 424 ? 17.446 -4.320 -18.930 1.00 98.88 424 VAL A N 1
ATOM 3400 C CA . VAL A 1 424 ? 18.316 -4.870 -17.874 1.00 98.88 424 VAL A CA 1
ATOM 3401 C C . VAL A 1 424 ? 19.179 -3.778 -17.233 1.00 98.88 424 VAL A C 1
ATOM 3403 O O . VAL A 1 424 ? 19.325 -3.747 -16.011 1.00 98.88 424 VAL A O 1
ATOM 3406 N N . ALA A 1 425 ? 19.743 -2.872 -18.037 1.00 98.81 425 ALA A N 1
ATOM 3407 C CA . ALA A 1 425 ? 20.536 -1.754 -17.535 1.00 98.81 425 ALA A CA 1
ATOM 3408 C C . ALA A 1 425 ? 19.692 -0.779 -16.699 1.00 98.81 425 ALA A C 1
ATOM 3410 O O . ALA A 1 425 ? 20.123 -0.390 -15.618 1.00 98.81 425 ALA A O 1
ATOM 3411 N N . LEU A 1 426 ? 18.488 -0.438 -17.162 1.00 98.88 426 LEU A N 1
ATOM 3412 C CA . LEU A 1 426 ? 17.559 0.440 -16.455 1.00 98.88 426 LEU A CA 1
ATOM 3413 C C . LEU A 1 426 ? 17.154 -0.142 -15.095 1.00 98.88 426 LEU A C 1
ATOM 3415 O O . LEU A 1 426 ? 17.166 0.579 -14.104 1.00 98.88 426 LEU A O 1
ATOM 3419 N N . ILE A 1 427 ? 16.840 -1.442 -15.026 1.00 98.81 427 ILE A N 1
ATOM 3420 C CA . ILE A 1 427 ? 16.464 -2.106 -13.766 1.00 98.81 427 ILE A CA 1
ATOM 3421 C C . ILE A 1 427 ? 17.616 -2.037 -12.756 1.00 98.81 427 ILE A C 1
ATOM 3423 O O . ILE A 1 427 ? 17.391 -1.736 -11.587 1.00 98.81 427 ILE A O 1
ATOM 3427 N N . ARG A 1 428 ? 18.858 -2.269 -13.200 1.00 98.62 428 ARG A N 1
ATOM 3428 C CA . ARG A 1 428 ? 20.049 -2.153 -12.339 1.00 98.62 428 ARG A CA 1
ATOM 3429 C C . ARG A 1 428 ? 20.295 -0.720 -11.872 1.00 98.62 428 ARG A C 1
ATOM 3431 O O . ARG A 1 428 ? 20.677 -0.516 -10.726 1.00 98.62 428 ARG A O 1
ATOM 3438 N N . ASP A 1 429 ? 20.068 0.261 -12.736 1.00 98.69 429 ASP A N 1
ATOM 3439 C CA . ASP A 1 429 ? 20.218 1.673 -12.382 1.00 98.69 429 ASP A CA 1
ATOM 3440 C C . ASP A 1 429 ? 19.139 2.133 -11.392 1.00 98.69 429 ASP A C 1
ATOM 3442 O O . ASP A 1 429 ? 19.445 2.846 -10.436 1.00 98.69 429 ASP A O 1
ATOM 3446 N N . ALA A 1 430 ? 17.892 1.691 -11.581 1.00 98.75 430 ALA A N 1
ATOM 3447 C CA . ALA A 1 430 ? 16.812 1.933 -10.631 1.00 98.75 430 ALA A CA 1
ATOM 3448 C C . ALA A 1 430 ? 17.138 1.304 -9.268 1.00 98.75 430 ALA A C 1
ATOM 3450 O O . ALA A 1 430 ? 17.043 1.979 -8.246 1.00 98.75 430 ALA A O 1
ATOM 3451 N N . ASP A 1 431 ? 17.606 0.052 -9.249 1.00 98.56 431 ASP A N 1
ATOM 3452 C CA . ASP A 1 431 ? 18.038 -0.639 -8.029 1.00 98.56 431 ASP A CA 1
ATOM 3453 C C . ASP A 1 431 ? 19.160 0.122 -7.306 1.00 98.56 431 ASP A C 1
ATOM 3455 O O . ASP A 1 431 ? 19.086 0.331 -6.093 1.00 98.56 431 ASP A O 1
ATOM 3459 N N . LYS A 1 432 ? 20.148 0.627 -8.060 1.00 98.00 432 LYS A N 1
ATOM 3460 C CA . LYS A 1 432 ? 21.249 1.442 -7.531 1.00 98.00 432 LYS A CA 1
ATOM 3461 C C . LYS A 1 432 ? 20.740 2.718 -6.857 1.00 98.00 432 LYS A C 1
ATOM 3463 O O . LYS A 1 432 ? 21.176 3.011 -5.747 1.00 98.00 432 LYS A O 1
ATOM 3468 N N . VAL A 1 433 ? 19.830 3.459 -7.499 1.00 98.44 433 VAL A N 1
ATOM 3469 C CA . VAL A 1 433 ? 19.228 4.690 -6.942 1.00 98.44 433 VAL A CA 1
ATOM 3470 C C . VAL A 1 433 ? 18.454 4.382 -5.665 1.00 98.44 433 VAL A C 1
ATOM 3472 O O . VAL A 1 433 ? 18.677 5.021 -4.638 1.00 98.44 433 VAL A O 1
ATOM 3475 N N . LEU A 1 434 ? 17.581 3.378 -5.705 1.00 98.25 434 LEU A N 1
ATOM 3476 C CA . LEU A 1 434 ? 16.715 3.010 -4.586 1.00 98.25 434 LEU A CA 1
ATOM 3477 C C . LEU A 1 434 ? 17.517 2.508 -3.380 1.00 98.25 434 LEU A C 1
ATOM 3479 O O . LEU A 1 434 ? 17.216 2.863 -2.244 1.00 98.25 434 LEU A O 1
ATOM 3483 N N . SER A 1 435 ? 18.611 1.786 -3.629 1.00 97.31 435 SER A N 1
ATOM 3484 C CA . SER A 1 435 ? 19.523 1.298 -2.589 1.00 97.31 435 SER A CA 1
ATOM 3485 C C . SER A 1 435 ? 20.277 2.407 -1.841 1.00 97.31 435 SER A C 1
ATOM 3487 O O . SER A 1 435 ? 20.931 2.120 -0.839 1.00 97.31 435 SER A O 1
ATOM 3489 N N . THR A 1 436 ? 20.205 3.670 -2.277 1.00 97.31 436 THR A N 1
ATOM 3490 C CA . THR A 1 436 ? 20.800 4.803 -1.537 1.00 97.31 436 THR A CA 1
ATOM 3491 C C . THR A 1 436 ? 19.943 5.276 -0.361 1.00 97.31 436 THR A C 1
ATOM 3493 O O . THR A 1 436 ? 20.417 6.050 0.470 1.00 97.31 436 THR A O 1
ATOM 3496 N N . SER A 1 437 ? 18.693 4.810 -0.259 1.00 95.69 437 SER A N 1
ATOM 3497 C CA . SER A 1 437 ? 17.735 5.249 0.754 1.00 95.69 437 SER A CA 1
ATOM 3498 C C . SER A 1 437 ? 17.159 4.064 1.536 1.00 95.69 437 SER A C 1
ATOM 3500 O O . SER A 1 437 ? 16.676 3.107 0.928 1.00 95.69 437 SER A O 1
ATOM 3502 N N . PRO A 1 438 ? 17.124 4.122 2.881 1.00 94.94 438 PRO A N 1
ATOM 3503 C CA . PRO A 1 438 ? 16.574 3.036 3.691 1.00 94.94 438 PRO A CA 1
ATOM 3504 C C . PRO A 1 438 ? 15.066 2.836 3.471 1.00 94.94 438 PRO A C 1
ATOM 3506 O O . PRO A 1 438 ? 14.561 1.743 3.695 1.00 94.94 438 PRO A O 1
ATOM 3509 N N . PHE A 1 439 ? 14.353 3.860 2.991 1.00 94.44 439 PHE A N 1
ATOM 3510 C CA . PHE A 1 439 ? 12.912 3.800 2.718 1.00 94.44 439 PHE A CA 1
ATOM 3511 C C . PHE A 1 439 ? 12.560 3.034 1.432 1.00 94.44 439 PHE A C 1
ATOM 3513 O O . PHE A 1 439 ? 11.406 2.668 1.215 1.00 94.44 439 PHE A O 1
ATOM 3520 N N . PHE A 1 440 ? 13.558 2.785 0.581 1.00 96.38 440 PHE A N 1
ATOM 3521 C CA . PHE A 1 440 ? 13.415 2.081 -0.690 1.00 96.38 440 PHE A CA 1
ATOM 3522 C C . PHE A 1 440 ? 14.323 0.844 -0.753 1.00 96.38 440 PHE A C 1
ATOM 3524 O O . PHE A 1 440 ? 14.751 0.444 -1.832 1.00 96.38 440 PHE A O 1
ATOM 3531 N N . SER A 1 441 ? 14.651 0.249 0.396 1.00 95.38 441 SER A N 1
ATOM 3532 C CA . SER A 1 441 ? 15.682 -0.783 0.518 1.00 95.38 441 SER A CA 1
ATOM 3533 C C . SER A 1 441 ? 15.107 -2.104 1.014 1.00 95.38 441 SER A C 1
ATOM 3535 O O . SER A 1 441 ? 14.577 -2.199 2.122 1.00 95.38 441 SER A O 1
ATOM 3537 N N . PHE A 1 442 ? 15.280 -3.158 0.217 1.00 97.31 442 PHE A N 1
ATOM 3538 C CA . PHE A 1 442 ? 14.906 -4.510 0.618 1.00 97.31 442 PHE A CA 1
ATOM 3539 C C . PHE A 1 442 ? 15.793 -5.023 1.757 1.00 97.31 442 PHE A C 1
ATOM 3541 O O . PHE A 1 442 ? 15.311 -5.688 2.670 1.00 97.31 442 PHE A O 1
ATOM 3548 N N . SER A 1 443 ? 17.072 -4.641 1.767 1.00 96.31 443 SER A N 1
ATOM 3549 C CA . SER A 1 443 ? 17.977 -4.943 2.877 1.00 96.31 443 SER A CA 1
ATOM 3550 C C . SER A 1 443 ? 17.490 -4.358 4.198 1.00 96.31 443 SER A C 1
ATOM 3552 O O . SER A 1 443 ? 17.590 -5.030 5.221 1.00 96.31 443 SER A O 1
ATOM 3554 N N . ALA A 1 444 ? 16.935 -3.139 4.187 1.00 95.88 444 ALA A N 1
ATOM 3555 C CA . ALA A 1 444 ? 16.363 -2.528 5.384 1.00 95.88 444 ALA A CA 1
ATOM 3556 C C . ALA A 1 444 ? 15.148 -3.319 5.894 1.00 95.88 444 ALA A C 1
ATOM 3558 O O . ALA A 1 444 ? 15.105 -3.650 7.074 1.00 95.88 444 ALA A O 1
ATOM 3559 N N . TRP A 1 445 ? 14.234 -3.706 4.999 1.00 96.56 445 TRP A N 1
ATOM 3560 C CA . TRP A 1 445 ? 13.068 -4.536 5.327 1.00 96.56 445 TRP A CA 1
ATOM 3561 C C . TRP A 1 445 ? 13.453 -5.886 5.947 1.00 96.56 445 TRP A C 1
ATOM 3563 O O . TRP A 1 445 ? 12.954 -6.262 7.007 1.00 96.56 445 TRP A O 1
ATOM 3573 N N . ILE A 1 446 ? 14.391 -6.601 5.321 1.00 96.88 446 ILE A N 1
ATOM 3574 C CA . ILE A 1 446 ? 14.839 -7.910 5.806 1.00 96.88 446 ILE A CA 1
ATOM 3575 C C . ILE A 1 446 ? 15.614 -7.782 7.117 1.00 96.88 446 ILE A C 1
ATOM 3577 O O . ILE A 1 446 ? 15.475 -8.624 8.004 1.00 96.88 446 ILE A O 1
ATOM 3581 N N . ARG A 1 447 ? 16.419 -6.729 7.269 1.00 95.31 447 ARG A N 1
ATOM 3582 C CA . ARG A 1 447 ? 17.102 -6.442 8.528 1.00 95.31 447 ARG A CA 1
ATOM 3583 C C . ARG A 1 447 ? 16.107 -6.182 9.654 1.00 95.31 447 ARG A C 1
ATOM 3585 O O . ARG A 1 447 ? 16.243 -6.812 10.696 1.00 95.31 447 ARG A O 1
ATOM 3592 N N . ASP A 1 448 ? 15.108 -5.331 9.435 1.00 94.31 448 ASP A N 1
ATOM 3593 C CA . ASP A 1 448 ? 14.109 -5.003 10.456 1.00 94.31 448 ASP A CA 1
ATOM 3594 C C . ASP A 1 448 ? 13.316 -6.255 10.875 1.00 94.31 448 ASP A C 1
ATOM 3596 O O . ASP A 1 448 ? 13.131 -6.487 12.069 1.00 94.31 448 ASP A O 1
ATOM 3600 N N . ALA A 1 449 ? 12.967 -7.140 9.932 1.00 93.38 449 ALA A N 1
ATOM 3601 C CA . ALA A 1 449 ? 12.353 -8.436 10.243 1.00 93.38 449 ALA A CA 1
ATOM 3602 C C . ALA A 1 449 ? 13.267 -9.353 11.082 1.00 93.38 449 ALA A C 1
ATOM 3604 O O . ALA A 1 449 ? 12.804 -10.059 11.973 1.00 93.38 449 ALA A O 1
ATOM 3605 N N . LYS A 1 450 ? 14.581 -9.361 10.830 1.00 90.75 450 LYS A N 1
ATOM 3606 C CA . LYS A 1 450 ? 15.540 -10.171 11.605 1.00 90.75 450 LYS A CA 1
ATOM 3607 C C . LYS A 1 450 ? 15.848 -9.590 12.982 1.00 90.75 450 LYS A C 1
ATOM 3609 O O . LYS A 1 450 ? 16.182 -10.352 13.890 1.00 90.75 450 LYS A O 1
ATOM 3614 N N . GLU A 1 451 ? 15.820 -8.270 13.116 1.00 90.81 451 GLU A N 1
ATOM 3615 C CA . GLU A 1 451 ? 16.110 -7.545 14.357 1.00 90.81 451 GLU A CA 1
ATOM 3616 C C . GLU A 1 451 ? 14.871 -7.439 15.262 1.00 90.81 451 GLU A C 1
ATOM 3618 O O . GLU A 1 451 ? 15.024 -7.261 16.466 1.00 90.81 451 GLU A O 1
ATOM 3623 N N . SER A 1 452 ? 13.651 -7.660 14.750 1.00 88.19 452 SER A N 1
ATOM 3624 C CA . SER A 1 452 ? 12.413 -7.609 15.551 1.00 88.19 452 SER A CA 1
ATOM 3625 C C . SER A 1 452 ? 12.306 -8.685 16.641 1.00 88.19 452 SER A C 1
ATOM 3627 O O . SER A 1 452 ? 11.368 -8.668 17.433 1.00 88.19 452 SER A O 1
ATOM 3629 N N . ILE A 1 453 ? 13.231 -9.648 16.678 1.00 82.38 453 ILE A N 1
ATOM 3630 C CA . ILE A 1 453 ? 13.330 -10.655 17.747 1.00 82.38 453 ILE A CA 1
ATOM 3631 C C . ILE A 1 453 ? 14.103 -10.162 18.965 1.00 82.38 453 ILE A C 1
ATOM 3633 O O . ILE A 1 453 ? 14.112 -10.847 19.995 1.00 82.38 453 ILE A O 1
ATOM 3637 N N . ASP A 1 454 ? 14.850 -9.069 18.809 1.00 76.75 454 ASP A N 1
ATOM 3638 C CA . ASP A 1 454 ? 15.648 -8.521 19.887 1.00 76.75 454 ASP A CA 1
ATOM 3639 C C . ASP A 1 454 ? 14.714 -7.860 20.914 1.00 76.75 454 ASP A C 1
ATOM 3641 O O . ASP A 1 454 ? 13.691 -7.282 20.539 1.00 76.75 454 ASP A O 1
ATOM 3645 N N . PRO A 1 455 ? 15.026 -7.965 22.219 1.00 67.00 455 PRO A N 1
ATOM 3646 C CA . PRO A 1 455 ? 14.163 -7.424 23.259 1.00 67.00 455 PRO A CA 1
ATOM 3647 C C . PRO A 1 455 ? 13.921 -5.929 23.042 1.00 67.00 455 PRO A C 1
ATOM 3649 O O . PRO A 1 455 ? 14.849 -5.170 22.739 1.00 67.00 455 PRO A O 1
ATOM 3652 N N . ILE A 1 456 ? 12.683 -5.486 23.253 1.00 68.62 456 ILE A N 1
ATOM 3653 C CA . ILE A 1 456 ? 12.343 -4.062 23.242 1.00 68.62 456 ILE A CA 1
ATOM 3654 C C . ILE A 1 456 ? 13.194 -3.379 24.320 1.00 68.62 456 ILE A C 1
ATOM 3656 O O . ILE A 1 456 ? 13.329 -3.917 25.420 1.00 68.62 456 ILE A O 1
ATOM 3660 N N . ARG A 1 457 ? 13.810 -2.222 24.035 1.00 59.03 457 ARG A N 1
ATOM 3661 C CA . ARG A 1 457 ? 14.674 -1.529 25.013 1.00 59.03 457 ARG A CA 1
ATOM 3662 C C . ARG A 1 457 ? 13.964 -1.400 26.368 1.00 59.03 457 ARG A C 1
ATOM 3664 O O . ARG A 1 457 ? 12.928 -0.753 26.450 1.00 59.03 457 ARG A O 1
ATOM 3671 N N . GLY A 1 458 ? 14.554 -1.986 27.413 1.00 52.94 458 GLY A N 1
ATOM 3672 C CA . GLY A 1 458 ? 13.992 -2.010 28.771 1.00 52.94 458 GLY A CA 1
ATOM 3673 C C . GLY A 1 458 ? 13.257 -3.303 29.157 1.00 52.94 458 GLY A C 1
ATOM 3674 O O . GLY A 1 458 ? 12.900 -3.447 30.321 1.00 52.94 458 GLY A O 1
ATOM 3675 N N . SER A 1 459 ? 13.071 -4.252 28.231 1.00 57.00 459 SER A N 1
ATOM 3676 C CA . SER A 1 459 ? 12.558 -5.604 28.515 1.00 57.00 459 SER A CA 1
ATOM 3677 C C . SER A 1 459 ? 13.682 -6.573 28.913 1.00 57.00 459 SER A C 1
ATOM 3679 O O . SER A 1 459 ? 14.865 -6.346 28.636 1.00 57.00 459 SER A O 1
ATOM 3681 N N . SER A 1 460 ? 13.324 -7.651 29.614 1.00 52.31 460 SER A N 1
ATOM 3682 C CA . SER A 1 460 ? 14.278 -8.685 30.036 1.00 52.31 460 SER A CA 1
ATOM 3683 C C . SER A 1 460 ? 14.791 -9.500 28.843 1.00 52.31 460 SER A C 1
ATOM 3685 O O . SER A 1 460 ? 14.073 -9.730 27.873 1.00 52.31 460 SER A O 1
ATOM 3687 N N . GLN A 1 461 ? 16.044 -9.971 28.903 1.00 53.19 461 GLN A N 1
ATOM 3688 C CA . GLN A 1 461 ? 16.580 -10.864 27.872 1.00 53.19 461 GLN A CA 1
ATOM 3689 C C . GLN A 1 461 ? 15.775 -12.167 27.815 1.00 53.19 461 GLN A C 1
ATOM 3691 O O . GLN A 1 461 ? 15.714 -12.914 28.789 1.00 53.19 461 GLN A O 1
ATOM 3696 N N . VAL A 1 462 ? 15.212 -12.470 26.647 1.00 49.66 462 VAL A N 1
ATOM 3697 C CA . VAL A 1 462 ? 14.448 -13.703 26.436 1.00 49.66 462 VAL A CA 1
ATOM 3698 C C . VAL A 1 462 ? 15.386 -14.844 26.038 1.00 49.66 462 VAL A C 1
ATOM 3700 O O . VAL A 1 462 ? 15.908 -14.869 24.917 1.00 49.66 462 VAL A O 1
ATOM 3703 N N . THR A 1 463 ? 15.568 -15.814 26.932 1.00 55.09 463 THR A N 1
ATOM 3704 C CA . THR A 1 463 ? 16.329 -17.046 26.684 1.00 55.09 463 THR A CA 1
ATOM 3705 C C . THR A 1 463 ? 15.516 -18.045 25.848 1.00 55.09 463 THR A C 1
ATOM 3707 O O . THR A 1 463 ? 14.291 -18.096 25.921 1.00 55.09 463 THR A O 1
ATOM 3710 N N . PHE A 1 464 ? 16.185 -18.831 24.999 1.00 55.47 464 PHE A N 1
ATOM 3711 C CA . PHE A 1 464 ? 15.544 -19.923 24.257 1.00 55.47 464 PHE A CA 1
ATOM 3712 C C . PHE A 1 464 ? 15.564 -21.177 25.143 1.00 55.47 464 PHE A C 1
ATOM 3714 O O . PHE A 1 464 ? 16.627 -21.773 25.311 1.00 55.47 464 PHE A O 1
ATOM 3721 N N . SER A 1 465 ? 14.434 -21.574 25.738 1.00 51.75 465 SER A N 1
ATOM 3722 C CA . SER A 1 465 ? 14.328 -22.884 26.396 1.00 51.75 465 SER A CA 1
ATOM 3723 C C . SER A 1 465 ? 13.852 -23.937 25.390 1.00 51.75 465 SER A C 1
ATOM 3725 O O . SER A 1 465 ? 12.999 -23.677 24.538 1.00 51.75 465 SER A O 1
ATOM 3727 N N . ALA A 1 466 ? 14.457 -25.124 25.429 1.00 48.81 466 ALA A N 1
ATOM 3728 C CA . ALA A 1 466 ? 14.079 -26.219 24.547 1.00 48.81 466 ALA A CA 1
ATOM 3729 C C . ALA A 1 466 ? 12.737 -26.810 25.002 1.00 48.81 466 ALA A C 1
ATOM 3731 O O . ALA A 1 466 ? 12.623 -27.309 26.122 1.00 48.81 466 ALA A O 1
ATOM 3732 N N . ALA A 1 467 ? 11.731 -26.788 24.127 1.00 48.62 467 ALA A N 1
ATOM 3733 C CA . ALA A 1 467 ? 10.564 -27.645 24.285 1.00 48.62 467 ALA A CA 1
ATOM 3734 C C . ALA A 1 467 ? 10.971 -29.095 23.971 1.00 48.62 467 ALA A C 1
ATOM 3736 O O . ALA A 1 467 ? 11.709 -29.359 23.020 1.00 48.62 467 ALA A O 1
ATOM 3737 N N . THR A 1 468 ? 10.515 -30.021 24.806 1.00 43.25 468 THR A N 1
ATOM 3738 C CA . THR A 1 468 ? 10.825 -31.452 24.778 1.00 43.25 468 THR A CA 1
ATOM 3739 C C . THR A 1 468 ? 10.670 -32.078 23.383 1.00 43.25 468 THR A C 1
ATOM 3741 O O . THR A 1 468 ? 9.594 -32.051 22.794 1.00 43.25 468 THR A O 1
ATOM 3744 N N . GLY A 1 469 ? 11.746 -32.705 22.883 1.00 47.59 469 GLY A N 1
ATOM 3745 C CA . GLY A 1 469 ? 11.685 -33.693 21.794 1.00 47.59 469 GLY A CA 1
ATOM 3746 C C . GLY A 1 469 ? 11.972 -33.223 20.360 1.00 47.59 469 GLY A C 1
ATOM 3747 O O . GLY A 1 469 ? 11.700 -33.985 19.437 1.00 47.59 469 GLY A O 1
ATOM 3748 N N . GLY A 1 470 ? 12.537 -32.029 20.139 1.00 53.59 470 GLY A N 1
ATOM 3749 C CA . GLY A 1 470 ? 12.928 -31.541 18.803 1.00 53.59 470 GLY A CA 1
ATOM 3750 C C . GLY A 1 470 ? 14.268 -30.798 18.786 1.00 53.59 470 GLY A C 1
ATOM 3751 O O . GLY A 1 470 ? 14.888 -30.603 19.832 1.00 53.59 470 GLY A O 1
ATOM 3752 N N . ALA A 1 471 ? 14.726 -30.378 17.600 1.00 56.72 471 ALA A N 1
ATOM 3753 C CA . ALA A 1 471 ? 15.903 -29.516 17.484 1.00 56.72 471 ALA A CA 1
ATOM 3754 C C . ALA A 1 471 ? 15.681 -28.213 18.273 1.00 56.72 471 ALA A C 1
ATOM 3756 O O . ALA A 1 471 ? 14.632 -27.578 18.145 1.00 56.72 471 ALA A O 1
ATOM 3757 N N . SER A 1 472 ? 16.661 -27.817 19.091 1.00 60.53 472 SER A N 1
ATOM 3758 C CA . SER A 1 472 ? 16.551 -26.615 19.919 1.00 60.53 472 SER A CA 1
ATOM 3759 C C . SER A 1 472 ? 16.318 -25.371 19.048 1.00 60.53 472 SER A C 1
ATOM 3761 O O . SER A 1 472 ? 17.074 -25.149 18.097 1.00 60.53 472 SER A O 1
ATOM 3763 N N . PRO A 1 473 ? 15.314 -24.532 19.360 1.00 69.44 473 PRO A N 1
ATOM 3764 C CA . PRO A 1 473 ? 15.066 -23.300 18.623 1.00 69.44 473 PRO A CA 1
ATOM 3765 C C . PRO A 1 473 ? 16.283 -22.378 18.735 1.00 69.44 473 PRO A C 1
ATOM 3767 O O . PRO A 1 473 ? 16.751 -22.076 19.831 1.00 69.44 473 PRO A O 1
ATOM 3770 N N . THR A 1 474 ? 16.802 -21.917 17.596 1.00 78.75 474 THR A N 1
ATOM 3771 C CA . THR A 1 474 ? 17.946 -20.993 17.550 1.00 78.75 474 THR A CA 1
ATOM 3772 C C . THR A 1 474 ? 17.508 -19.580 17.170 1.00 78.75 474 THR A C 1
ATOM 3774 O O . THR A 1 474 ? 16.499 -19.406 16.480 1.00 78.75 474 THR A O 1
ATOM 3777 N N . LYS A 1 475 ? 18.300 -18.568 17.565 1.00 82.00 475 LYS A N 1
ATOM 3778 C CA . LYS A 1 475 ? 18.135 -17.176 17.101 1.00 82.00 475 LYS A CA 1
ATOM 3779 C C . LYS A 1 475 ? 18.134 -17.112 15.571 1.00 82.00 475 LYS A C 1
ATOM 3781 O O . LYS A 1 475 ? 17.232 -16.526 14.990 1.00 82.00 475 LYS A O 1
ATOM 3786 N N . ALA A 1 476 ? 19.097 -17.779 14.934 1.00 83.62 476 ALA A N 1
ATOM 3787 C CA . ALA A 1 476 ? 19.222 -17.821 13.479 1.00 83.62 476 ALA A CA 1
ATOM 3788 C C . ALA A 1 476 ? 17.994 -18.451 12.795 1.00 83.62 476 ALA A C 1
ATOM 3790 O O . ALA A 1 476 ? 17.522 -17.922 11.795 1.00 83.62 476 ALA A O 1
ATOM 3791 N N . GLY A 1 477 ? 17.440 -19.532 13.357 1.00 82.88 477 GLY A N 1
ATOM 3792 C CA . GLY A 1 477 ? 16.213 -20.149 12.848 1.00 82.88 477 GLY A CA 1
ATOM 3793 C C . GLY A 1 477 ? 14.999 -19.223 12.951 1.00 82.88 477 GLY A C 1
ATOM 3794 O O . GLY A 1 477 ? 14.214 -19.144 12.010 1.00 82.88 477 GLY A O 1
ATOM 3795 N N . TYR A 1 478 ? 14.883 -18.447 14.036 1.00 83.62 478 TYR A N 1
ATOM 3796 C CA . TYR A 1 478 ? 13.804 -17.463 14.166 1.00 83.62 478 TYR A CA 1
ATOM 3797 C C . TYR A 1 478 ? 13.973 -16.295 13.177 1.00 83.62 478 TYR A C 1
ATOM 3799 O O . TYR A 1 478 ? 13.017 -15.884 12.526 1.00 83.62 478 TYR A O 1
ATOM 3807 N N . GLN A 1 479 ? 15.204 -15.811 12.987 1.00 86.75 479 GLN A N 1
ATOM 3808 C CA . GLN A 1 479 ? 15.514 -14.793 11.974 1.00 86.75 479 GLN A CA 1
ATOM 3809 C C . GLN A 1 479 ? 15.167 -15.264 10.561 1.00 86.75 479 GLN A C 1
ATOM 3811 O O . GLN A 1 479 ? 14.641 -14.487 9.771 1.00 86.75 479 GLN A O 1
ATOM 3816 N N . GLN A 1 480 ? 15.436 -16.531 10.245 1.00 86.12 480 GLN A N 1
ATOM 3817 C CA . GLN A 1 480 ? 15.091 -17.116 8.953 1.00 86.12 480 GLN A CA 1
ATOM 3818 C C . GLN A 1 480 ? 13.572 -17.273 8.782 1.00 86.12 480 GLN A C 1
ATOM 3820 O O . GLN A 1 480 ? 13.050 -17.000 7.706 1.00 86.12 480 GLN A O 1
ATOM 3825 N N . PHE A 1 481 ? 12.855 -17.656 9.843 1.00 84.75 481 PHE A N 1
ATOM 3826 C CA . PHE A 1 481 ? 11.390 -17.696 9.856 1.00 84.75 481 PHE A CA 1
ATOM 3827 C C . PHE A 1 481 ? 10.782 -16.320 9.541 1.00 84.75 481 PHE A C 1
ATOM 3829 O O . PHE A 1 481 ? 9.921 -16.210 8.668 1.00 84.75 481 PHE A O 1
ATOM 3836 N N . LEU A 1 482 ? 11.259 -15.257 10.193 1.00 88.69 482 LEU A N 1
ATOM 3837 C CA . LEU A 1 482 ? 10.767 -13.898 9.946 1.00 88.69 482 LEU A CA 1
ATOM 3838 C C . LEU A 1 482 ? 11.185 -13.367 8.574 1.00 88.69 482 LEU A C 1
ATOM 3840 O O . LEU A 1 482 ? 10.383 -12.721 7.907 1.00 88.69 482 LEU A O 1
ATOM 3844 N N . GLU A 1 483 ? 12.395 -13.691 8.111 1.00 92.12 483 GLU A N 1
ATOM 3845 C CA . GLU A 1 483 ? 12.822 -13.374 6.748 1.00 92.12 483 GLU A CA 1
ATOM 3846 C C . GLU A 1 483 ? 11.897 -14.016 5.702 1.00 92.12 483 GLU A C 1
ATOM 3848 O O . GLU A 1 483 ? 11.496 -13.341 4.757 1.00 92.12 483 GLU A O 1
ATOM 3853 N N . SER A 1 484 ? 11.520 -15.288 5.877 1.00 89.06 484 SER A N 1
ATOM 3854 C CA . SER A 1 484 ? 10.590 -15.970 4.966 1.00 89.06 484 SER A CA 1
ATOM 3855 C C . SER A 1 484 ? 9.234 -15.266 4.903 1.00 89.06 484 SER A C 1
ATOM 3857 O O . SER A 1 484 ? 8.709 -15.094 3.809 1.00 89.06 484 SER A O 1
ATOM 3859 N N . ASN A 1 485 ? 8.690 -14.821 6.041 1.00 89.31 485 ASN A N 1
ATOM 3860 C CA . ASN A 1 485 ? 7.435 -14.060 6.077 1.00 89.31 485 ASN A CA 1
ATOM 3861 C C . ASN A 1 485 ? 7.588 -12.698 5.381 1.00 89.31 485 ASN A C 1
ATOM 3863 O O . ASN A 1 485 ? 6.737 -12.287 4.595 1.00 89.31 485 ASN A O 1
ATOM 3867 N N . ALA A 1 486 ? 8.701 -12.010 5.643 1.00 94.31 486 ALA A N 1
ATOM 3868 C CA . ALA A 1 486 ? 9.017 -10.713 5.059 1.00 94.31 486 ALA A CA 1
ATOM 3869 C C . ALA A 1 486 ? 9.164 -10.780 3.528 1.00 94.31 486 ALA A C 1
ATOM 3871 O O . ALA A 1 486 ? 8.747 -9.853 2.832 1.00 94.31 486 ALA A O 1
ATOM 3872 N N . ARG A 1 487 ? 9.741 -11.867 3.005 1.00 93.94 487 ARG A N 1
ATOM 3873 C CA . ARG A 1 487 ? 9.842 -12.159 1.570 1.00 93.94 487 ARG A CA 1
ATOM 3874 C C . ARG A 1 487 ? 8.485 -12.467 0.961 1.00 93.94 487 ARG A C 1
ATOM 3876 O O . ARG A 1 487 ? 8.119 -11.829 -0.025 1.00 93.94 487 ARG A O 1
ATOM 3883 N N . ASP A 1 488 ? 7.760 -13.407 1.562 1.00 90.62 488 ASP A N 1
ATOM 3884 C CA . ASP A 1 488 ? 6.464 -13.880 1.079 1.00 90.62 488 ASP A CA 1
ATOM 3885 C C . ASP A 1 488 ? 5.491 -12.714 0.906 1.00 90.62 488 ASP A C 1
ATOM 3887 O O . ASP A 1 488 ? 5.006 -12.488 -0.199 1.00 90.62 488 ASP A O 1
ATOM 3891 N N . LEU A 1 489 ? 5.326 -11.881 1.941 1.00 93.00 489 LEU A N 1
ATOM 3892 C CA . LEU A 1 489 ? 4.382 -10.763 1.937 1.00 93.00 489 LEU A CA 1
ATOM 3893 C C . LEU A 1 489 ? 4.548 -9.834 0.727 1.00 93.00 489 LEU A C 1
ATOM 3895 O O . LEU A 1 489 ? 3.554 -9.444 0.123 1.00 93.00 489 LEU A O 1
ATOM 3899 N N . VAL A 1 490 ? 5.784 -9.477 0.362 1.00 94.19 490 VAL A N 1
ATOM 3900 C CA . VAL A 1 490 ? 6.055 -8.514 -0.725 1.00 94.19 490 VAL A CA 1
ATOM 3901 C C . VAL A 1 490 ? 6.179 -9.160 -2.107 1.00 94.19 490 VAL A C 1
ATOM 3903 O O . VAL A 1 490 ? 6.503 -8.473 -3.077 1.00 94.19 490 VAL A O 1
ATOM 3906 N N . THR A 1 491 ? 5.944 -10.471 -2.206 1.00 92.44 491 THR A N 1
ATOM 3907 C CA . THR A 1 491 ? 6.067 -11.249 -3.443 1.00 92.44 491 THR A CA 1
ATOM 3908 C C . THR A 1 491 ? 4.857 -12.158 -3.656 1.00 92.44 491 THR A C 1
ATOM 3910 O O . THR A 1 491 ? 3.911 -11.763 -4.327 1.00 92.44 491 THR A O 1
ATOM 3913 N N . TRP A 1 492 ?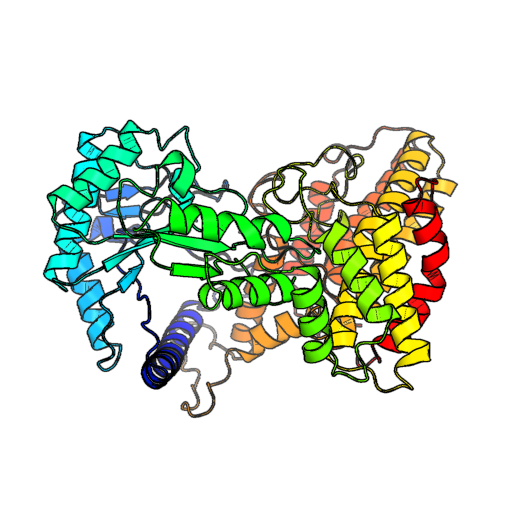 4.854 -13.371 -3.112 1.00 88.06 492 TRP A N 1
ATOM 3914 C CA . TRP A 1 492 ? 3.791 -14.354 -3.327 1.00 88.06 492 TRP A CA 1
ATOM 3915 C C . TRP A 1 492 ? 2.536 -14.100 -2.501 1.00 88.06 492 TRP A C 1
ATOM 3917 O O . TRP A 1 492 ? 1.453 -14.467 -2.948 1.00 88.06 492 TRP A O 1
ATOM 3927 N N . TRP A 1 493 ? 2.677 -13.466 -1.334 1.00 89.88 493 TRP A N 1
ATOM 3928 C CA . TRP A 1 493 ? 1.635 -13.165 -0.345 1.00 89.88 493 TRP A CA 1
ATOM 3929 C C . TRP A 1 493 ? 1.005 -14.415 0.320 1.00 89.88 493 TRP A C 1
ATOM 3931 O O . TRP A 1 493 ? 0.486 -14.337 1.433 1.00 89.88 493 TRP A O 1
ATOM 3941 N N . GLY A 1 494 ? 1.048 -15.569 -0.352 1.00 84.19 494 GLY A N 1
ATOM 3942 C CA . GLY A 1 494 ? 0.436 -16.833 0.037 1.00 84.19 494 GLY A CA 1
ATOM 3943 C C . GLY A 1 494 ? 1.333 -18.064 -0.189 1.00 84.19 494 GLY A C 1
ATOM 3944 O O . GLY A 1 494 ? 2.482 -17.946 -0.616 1.00 84.19 494 GLY A O 1
ATOM 3945 N N . PRO A 1 495 ? 0.809 -19.276 0.085 1.00 77.62 495 PRO A N 1
ATOM 3946 C CA . PRO A 1 495 ? 1.552 -20.522 -0.083 1.00 77.62 495 PRO A CA 1
ATOM 3947 C C . PRO A 1 495 ? 2.077 -20.719 -1.513 1.00 77.62 495 PRO A C 1
ATOM 3949 O O . PRO A 1 495 ? 1.554 -20.162 -2.477 1.00 77.62 495 PRO A O 1
ATOM 3952 N N . GLU A 1 496 ? 3.086 -21.583 -1.662 1.00 68.56 496 GLU A N 1
ATOM 3953 C CA . GLU A 1 496 ? 3.679 -21.885 -2.969 1.00 68.56 496 GLU A CA 1
ATOM 3954 C C . GLU A 1 496 ? 2.598 -22.299 -3.973 1.00 68.56 496 GLU A C 1
ATOM 3956 O O . GLU A 1 496 ? 1.797 -23.202 -3.716 1.00 68.56 496 GLU A O 1
ATOM 3961 N N . GLY A 1 497 ? 2.582 -21.637 -5.130 1.00 57.28 497 GLY A N 1
ATOM 3962 C CA . GLY A 1 497 ? 1.673 -21.987 -6.214 1.00 57.28 497 GLY A CA 1
ATOM 3963 C C . GLY A 1 497 ? 0.193 -21.734 -5.917 1.00 57.28 497 GLY A C 1
ATOM 3964 O O . GLY A 1 497 ? -0.655 -22.296 -6.616 1.00 57.28 497 GLY A O 1
ATOM 3965 N N . THR A 1 498 ? -0.163 -20.904 -4.926 1.00 53.81 498 THR A N 1
ATOM 3966 C CA . THR A 1 498 ? -1.553 -20.458 -4.806 1.00 53.81 498 THR A CA 1
ATOM 3967 C C . THR A 1 498 ? -1.902 -19.517 -5.943 1.00 53.81 498 THR A C 1
ATOM 3969 O O . THR A 1 498 ? -1.609 -18.331 -5.876 1.00 53.81 498 THR A O 1
ATOM 3972 N N . GLY A 1 499 ? -2.559 -20.095 -6.952 1.00 49.31 499 GLY A N 1
ATOM 3973 C CA . GLY A 1 499 ? -3.426 -19.465 -7.946 1.00 49.31 499 GLY A CA 1
ATOM 3974 C C . GLY A 1 499 ? -2.787 -19.136 -9.307 1.00 49.31 499 GLY A C 1
ATOM 3975 O O . GLY A 1 499 ? -1.602 -18.820 -9.383 1.00 49.31 499 GLY A O 1
ATOM 3976 N N . PRO A 1 500 ? -3.560 -19.192 -10.414 1.00 47.31 500 PRO A N 1
ATOM 3977 C CA . PRO A 1 500 ? -3.213 -18.480 -11.649 1.00 47.31 500 PRO A CA 1
ATOM 3978 C C . PRO A 1 500 ? -3.121 -16.961 -11.372 1.00 47.31 500 PRO A C 1
ATOM 3980 O O . PRO A 1 500 ? -3.580 -16.520 -10.318 1.00 47.31 500 PRO A O 1
ATOM 3983 N N . PRO A 1 501 ? -2.564 -16.137 -12.285 1.00 44.16 501 PRO A N 1
ATOM 3984 C CA . PRO A 1 501 ? -2.468 -14.684 -12.091 1.00 44.16 501 PRO A CA 1
ATOM 3985 C C . PRO A 1 501 ? -3.788 -14.084 -11.562 1.00 44.16 501 PRO A C 1
ATOM 3987 O O . PRO A 1 501 ? -4.785 -14.078 -12.281 1.00 44.16 501 PRO A O 1
ATOM 3990 N N . GLY A 1 502 ? -3.789 -13.621 -10.300 1.00 48.66 502 GLY A N 1
ATOM 3991 C CA . GLY A 1 502 ? -4.971 -13.064 -9.619 1.00 48.66 502 GLY A CA 1
ATOM 3992 C C . GLY A 1 502 ? -5.120 -13.357 -8.112 1.00 48.66 502 GLY A C 1
ATOM 3993 O O . GLY A 1 502 ? -5.930 -12.710 -7.459 1.00 48.66 502 GLY A O 1
ATOM 3994 N N . SER A 1 503 ? -4.343 -14.270 -7.528 1.00 64.75 503 SER A N 1
ATOM 3995 C CA . SER A 1 503 ? -4.446 -14.751 -6.130 1.00 64.75 503 SER A CA 1
ATOM 3996 C C . SER A 1 503 ? -3.659 -13.951 -5.072 1.00 64.75 503 SER A C 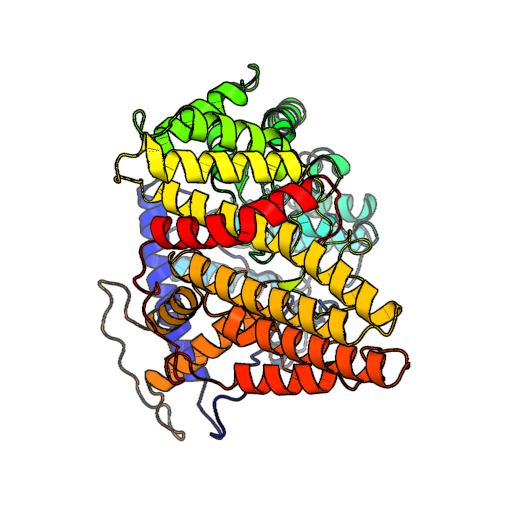1
ATOM 3998 O O . SER A 1 503 ? -3.322 -14.485 -4.024 1.00 64.75 503 SER A O 1
ATOM 4000 N N . LEU A 1 504 ? -3.399 -12.662 -5.315 1.00 84.69 504 LEU A N 1
ATOM 4001 C CA . LEU A 1 504 ? -2.535 -11.752 -4.524 1.00 84.69 504 LEU A CA 1
ATOM 4002 C C . LEU A 1 504 ? -1.027 -11.841 -4.786 1.00 84.69 504 LEU A C 1
ATOM 4004 O O . LEU A 1 504 ? -0.271 -11.069 -4.193 1.00 84.69 504 LEU A O 1
ATOM 4008 N N . GLN A 1 505 ? -0.583 -12.663 -5.742 1.00 86.06 505 GLN A N 1
ATOM 4009 C CA . GLN A 1 505 ? 0.791 -12.572 -6.241 1.00 86.06 505 GLN A CA 1
ATOM 4010 C C . GLN A 1 505 ? 1.105 -11.136 -6.687 1.00 86.06 505 GLN A C 1
ATOM 4012 O O . GLN A 1 505 ? 0.345 -10.507 -7.428 1.00 86.06 505 GLN A O 1
ATOM 4017 N N . ASP A 1 506 ? 2.234 -10.626 -6.208 1.00 90.12 506 ASP A N 1
ATOM 4018 C CA . ASP A 1 506 ? 2.723 -9.265 -6.379 1.00 90.12 506 ASP A CA 1
ATOM 4019 C C . ASP A 1 506 ? 1.744 -8.181 -5.875 1.00 90.12 506 ASP A C 1
ATOM 4021 O O . ASP A 1 506 ? 1.924 -7.011 -6.204 1.00 90.12 506 ASP A O 1
ATOM 4025 N N . TYR A 1 507 ? 0.718 -8.500 -5.065 1.00 92.06 507 TYR A N 1
ATOM 4026 C CA . TYR A 1 507 ? -0.222 -7.509 -4.510 1.00 92.06 507 TYR A CA 1
ATOM 4027 C C . TYR A 1 507 ? 0.521 -6.433 -3.719 1.00 92.06 507 TYR A C 1
ATOM 4029 O O . TYR A 1 507 ? 0.409 -5.246 -4.035 1.00 92.06 507 TYR A O 1
ATOM 4037 N N . ALA A 1 508 ? 1.355 -6.867 -2.774 1.00 94.31 508 ALA A N 1
ATOM 4038 C CA . ALA A 1 508 ? 2.198 -6.002 -1.965 1.00 94.31 508 ALA A CA 1
ATOM 4039 C C . ALA A 1 508 ? 3.626 -5.873 -2.522 1.00 94.31 508 ALA A C 1
ATOM 4041 O O . ALA A 1 508 ? 4.587 -5.715 -1.762 1.00 94.31 508 ALA A O 1
ATOM 4042 N N . SER A 1 509 ? 3.764 -5.894 -3.852 1.00 94.50 509 SER A N 1
ATOM 4043 C CA . SER A 1 509 ? 5.014 -5.583 -4.544 1.00 94.50 509 SER A CA 1
ATOM 4044 C C . SER A 1 509 ? 5.620 -4.255 -4.074 1.00 94.50 509 SER A C 1
ATOM 4046 O O . SER A 1 509 ? 4.937 -3.351 -3.576 1.00 94.50 509 SER A O 1
ATOM 4048 N N . LYS A 1 510 ? 6.943 -4.152 -4.206 1.00 96.56 510 LYS A N 1
ATOM 4049 C CA . LYS A 1 510 ? 7.727 -2.953 -3.877 1.00 96.56 510 LYS A CA 1
ATOM 4050 C C . LYS A 1 510 ? 8.711 -2.641 -4.989 1.00 96.56 510 LYS A C 1
ATOM 4052 O O . LYS A 1 510 ? 9.269 -3.563 -5.578 1.00 96.56 510 LYS A O 1
ATOM 4057 N N . GLN A 1 511 ? 9.008 -1.365 -5.214 1.00 97.38 511 GLN A N 1
ATOM 4058 C CA . GLN A 1 511 ? 10.112 -0.926 -6.068 1.00 97.38 511 GLN A CA 1
ATOM 4059 C C . GLN A 1 511 ? 11.324 -0.626 -5.172 1.00 97.38 511 GLN A C 1
ATOM 4061 O O . GLN A 1 511 ? 11.749 0.513 -5.012 1.00 97.38 511 GLN A O 1
ATOM 4066 N N . TRP A 1 512 ? 11.854 -1.669 -4.529 1.00 97.94 512 TRP A N 1
ATOM 4067 C CA . TRP A 1 512 ? 12.981 -1.561 -3.602 1.00 97.94 512 TRP A CA 1
ATOM 4068 C C . TRP A 1 512 ? 14.302 -2.000 -4.232 1.00 97.94 512 TRP A C 1
ATOM 4070 O O . TRP A 1 512 ? 14.368 -3.028 -4.910 1.00 97.94 512 TRP A O 1
ATOM 4080 N N . GLY A 1 513 ? 15.371 -1.259 -3.944 1.00 97.75 513 GLY A N 1
ATOM 4081 C CA . GLY A 1 513 ? 16.743 -1.682 -4.207 1.00 97.75 513 GLY A CA 1
ATOM 4082 C C . GLY A 1 513 ? 17.047 -3.002 -3.495 1.00 97.75 513 GLY A C 1
ATOM 4083 O O . GLY A 1 513 ? 16.556 -3.251 -2.391 1.00 97.75 513 GLY A O 1
ATOM 4084 N N . GLY A 1 514 ? 17.777 -3.893 -4.155 1.00 96.44 514 GLY A N 1
ATOM 4085 C CA . GLY A 1 514 ? 17.930 -5.296 -3.777 1.00 96.44 514 GLY A CA 1
ATOM 4086 C C . GLY A 1 514 ? 16.789 -6.182 -4.288 1.00 96.44 514 GLY A C 1
ATOM 4087 O O . GLY A 1 514 ? 17.056 -7.228 -4.879 1.00 96.44 514 GLY A O 1
ATOM 4088 N N . LEU A 1 515 ? 15.519 -5.784 -4.131 1.00 97.19 515 LEU A N 1
ATOM 4089 C CA . LEU A 1 515 ? 14.379 -6.562 -4.646 1.00 97.19 515 LEU A CA 1
ATOM 4090 C C . LEU A 1 515 ? 14.296 -6.487 -6.178 1.00 97.19 515 LEU A C 1
ATOM 4092 O O . LEU A 1 515 ? 14.062 -7.505 -6.834 1.00 97.19 515 LEU A O 1
ATOM 4096 N N . LEU A 1 516 ? 14.560 -5.309 -6.761 1.00 98.06 516 LEU A N 1
ATOM 4097 C CA . LEU A 1 516 ? 14.570 -5.123 -8.214 1.00 98.06 516 LEU A CA 1
ATOM 4098 C C . LEU A 1 516 ? 15.532 -6.083 -8.915 1.00 98.06 516 LEU A C 1
ATOM 4100 O O . LEU A 1 516 ? 15.152 -6.757 -9.875 1.00 98.06 516 LEU A O 1
ATOM 4104 N N . THR A 1 517 ? 16.766 -6.175 -8.430 1.00 96.81 517 THR A N 1
ATOM 4105 C CA . THR A 1 517 ? 17.799 -7.020 -9.042 1.00 96.81 517 THR A CA 1
ATOM 4106 C C . THR A 1 517 ? 17.726 -8.488 -8.640 1.00 96.81 517 THR A C 1
ATOM 4108 O O . THR A 1 517 ? 18.049 -9.341 -9.468 1.00 96.81 517 THR A O 1
ATOM 4111 N N . SER A 1 518 ? 17.307 -8.813 -7.414 1.00 96.06 518 SER A N 1
ATOM 4112 C CA . SER A 1 518 ? 17.299 -10.206 -6.943 1.00 96.06 518 SER A CA 1
ATOM 4113 C C . SER A 1 518 ? 16.041 -10.988 -7.328 1.00 96.06 518 SER A C 1
ATOM 4115 O O . SER A 1 518 ? 16.146 -12.197 -7.542 1.00 96.06 518 SER A O 1
ATOM 4117 N N . TYR A 1 519 ? 14.888 -10.317 -7.460 1.00 96.00 519 TYR A N 1
ATOM 4118 C CA . TYR A 1 519 ? 13.591 -10.959 -7.694 1.00 96.00 519 TYR A CA 1
ATOM 4119 C C . TYR A 1 519 ? 12.992 -10.628 -9.069 1.00 96.00 519 TYR A C 1
ATOM 4121 O O . TYR A 1 519 ? 12.760 -11.535 -9.872 1.00 96.00 519 TYR A O 1
ATOM 4129 N N . TYR A 1 520 ? 12.810 -9.345 -9.414 1.00 97.81 520 TYR A N 1
ATOM 4130 C CA . TYR A 1 520 ? 12.156 -8.994 -10.686 1.00 97.81 520 TYR A CA 1
ATOM 4131 C C . TYR A 1 520 ? 13.078 -9.136 -11.904 1.00 97.81 520 TYR A C 1
ATOM 4133 O O . TYR A 1 520 ? 12.649 -9.633 -12.946 1.00 97.81 520 TYR A O 1
ATOM 4141 N N . LEU A 1 521 ? 14.351 -8.738 -11.811 1.00 98.06 521 LEU A N 1
ATOM 4142 C CA . LEU A 1 521 ? 15.285 -8.811 -12.941 1.00 98.06 521 LEU A CA 1
ATOM 4143 C C . LEU A 1 521 ? 15.417 -10.232 -13.539 1.00 98.06 521 LEU A C 1
ATOM 4145 O O . LEU A 1 521 ? 15.440 -10.338 -14.771 1.00 98.06 521 LEU A O 1
ATOM 4149 N N . PRO A 1 522 ? 15.465 -11.325 -12.747 1.00 96.88 522 PRO A N 1
ATOM 4150 C CA . PRO A 1 522 ? 15.382 -12.685 -13.280 1.00 96.88 522 PRO A CA 1
ATOM 4151 C C . PRO A 1 522 ? 14.139 -12.949 -14.145 1.00 96.88 522 PRO A C 1
ATOM 4153 O O . PRO A 1 522 ? 14.289 -13.492 -15.242 1.00 96.88 522 PRO A O 1
ATOM 4156 N N . ARG A 1 523 ? 12.943 -12.505 -13.718 1.00 96.06 523 ARG A N 1
ATOM 4157 C CA . ARG A 1 523 ? 11.691 -12.635 -14.497 1.00 96.06 523 ARG A CA 1
ATOM 4158 C C . ARG A 1 523 ? 11.828 -11.967 -15.865 1.00 96.06 523 ARG A C 1
ATOM 4160 O O . ARG A 1 523 ? 11.557 -12.564 -16.906 1.00 96.06 523 ARG A O 1
ATOM 4167 N N . TRP A 1 524 ? 12.308 -10.726 -15.862 1.00 97.94 524 TRP A N 1
ATOM 4168 C CA . TRP A 1 524 ? 12.466 -9.910 -17.065 1.00 97.94 524 TRP A CA 1
ATOM 4169 C C . TRP A 1 524 ? 13.547 -10.440 -18.005 1.00 97.94 524 TRP A C 1
ATOM 4171 O O . TRP A 1 524 ? 13.352 -10.474 -19.218 1.00 97.94 524 TRP A O 1
ATOM 4181 N N . THR A 1 525 ? 14.666 -10.918 -17.462 1.00 98.19 525 THR A N 1
ATOM 4182 C CA . THR A 1 525 ? 15.746 -11.520 -18.257 1.00 98.19 525 THR A CA 1
ATOM 4183 C C . THR A 1 525 ? 15.275 -12.796 -18.953 1.00 98.19 525 THR A C 1
ATOM 4185 O O . THR A 1 525 ? 15.586 -13.009 -20.127 1.00 98.19 525 THR A O 1
ATOM 4188 N N . LEU A 1 526 ? 14.492 -13.627 -18.257 1.00 96.94 526 LEU A N 1
ATOM 4189 C CA . LEU A 1 526 ? 13.881 -14.815 -18.844 1.00 96.94 526 LEU A CA 1
ATOM 4190 C C . LEU A 1 526 ? 12.922 -14.441 -19.982 1.00 96.94 526 LEU A C 1
ATOM 4192 O O . LEU A 1 526 ? 13.032 -15.003 -21.071 1.00 96.94 526 LEU A O 1
ATOM 4196 N N . PHE A 1 527 ? 12.042 -13.463 -19.761 1.00 97.38 527 PHE A N 1
ATOM 4197 C CA . PHE A 1 527 ? 11.101 -12.985 -20.775 1.00 97.38 527 PHE A CA 1
ATOM 4198 C C . PHE A 1 527 ? 11.816 -12.470 -22.031 1.00 97.38 527 PHE A C 1
ATOM 4200 O O . PHE A 1 527 ? 11.532 -12.927 -23.136 1.00 97.38 527 PHE A O 1
ATOM 4207 N N . ILE A 1 528 ? 12.815 -11.596 -21.868 1.00 98.25 528 ILE A N 1
ATOM 4208 C CA . ILE A 1 528 ? 13.621 -11.056 -22.976 1.00 98.25 528 ILE A CA 1
ATOM 4209 C C . ILE A 1 528 ? 14.280 -12.188 -23.775 1.00 98.25 528 ILE A C 1
ATOM 4211 O O . ILE A 1 528 ? 14.232 -12.185 -25.005 1.00 98.25 528 ILE A O 1
ATOM 4215 N N . LYS A 1 529 ? 14.864 -13.180 -23.090 1.00 97.38 529 LYS A N 1
ATOM 4216 C CA . LYS A 1 529 ? 15.491 -14.341 -23.738 1.00 97.38 529 LYS A CA 1
ATOM 4217 C C . LYS A 1 529 ? 14.477 -15.159 -24.540 1.00 97.38 529 LYS A C 1
ATOM 4219 O O . LYS A 1 529 ? 14.794 -15.616 -25.636 1.00 97.38 529 LYS A O 1
ATOM 4224 N N . GLN A 1 530 ? 13.270 -15.349 -24.016 1.00 96.69 530 GLN A N 1
ATOM 4225 C CA . GLN A 1 530 ? 12.222 -16.072 -24.731 1.00 96.69 530 GLN A CA 1
ATOM 4226 C C . GLN A 1 530 ? 11.709 -15.297 -25.944 1.00 96.69 530 GLN A C 1
ATOM 4228 O O . GLN A 1 530 ? 11.532 -15.899 -27.001 1.00 96.69 530 GLN A O 1
ATOM 4233 N N . LEU A 1 531 ? 11.548 -13.974 -25.843 1.00 97.69 531 LEU A N 1
ATOM 4234 C CA . LEU A 1 531 ? 11.204 -13.143 -26.998 1.00 97.69 531 LEU A CA 1
ATOM 4235 C C . LEU A 1 531 ? 12.289 -13.188 -28.076 1.00 97.69 531 LEU A C 1
ATOM 4237 O O . LEU A 1 531 ? 11.963 -13.260 -29.258 1.00 97.69 531 LEU A O 1
ATOM 4241 N N . GLU A 1 532 ? 13.568 -13.200 -27.691 1.00 97.56 532 GLU A N 1
ATOM 4242 C CA . GLU A 1 532 ? 14.682 -13.366 -28.631 1.00 97.56 532 GLU A CA 1
ATOM 4243 C C . GLU A 1 532 ? 14.572 -14.692 -29.397 1.00 97.56 532 GLU A C 1
ATOM 4245 O O . GLU A 1 532 ? 14.656 -14.714 -30.627 1.00 97.56 532 GLU A O 1
ATOM 4250 N N . GLN A 1 533 ? 14.345 -15.795 -28.679 1.00 96.19 533 GLN A N 1
ATOM 4251 C CA . GLN A 1 533 ? 14.199 -17.129 -29.265 1.00 96.19 533 GLN A CA 1
ATOM 4252 C C . GLN A 1 533 ? 12.963 -17.230 -30.164 1.00 96.19 533 GLN A C 1
ATOM 4254 O O . GLN A 1 533 ? 13.043 -17.778 -31.264 1.00 96.19 533 GLN A O 1
ATOM 4259 N N . ALA A 1 534 ? 11.827 -16.693 -29.719 1.00 96.31 534 ALA A N 1
ATOM 4260 C CA . ALA A 1 534 ? 10.580 -16.704 -30.473 1.00 96.31 534 ALA A CA 1
ATOM 4261 C C . ALA A 1 534 ? 10.675 -15.843 -31.744 1.00 96.31 534 ALA A C 1
ATOM 4263 O O . ALA A 1 534 ? 10.244 -16.285 -32.809 1.00 96.31 534 ALA A O 1
ATOM 4264 N N . ALA A 1 535 ? 11.317 -14.670 -31.667 1.00 97.06 535 ALA A N 1
ATOM 4265 C CA . ALA A 1 535 ? 11.595 -13.818 -32.823 1.00 97.06 535 ALA A CA 1
ATOM 4266 C C . ALA A 1 535 ? 12.506 -14.521 -33.840 1.00 97.06 535 ALA A C 1
ATOM 4268 O O . ALA A 1 535 ? 12.183 -14.545 -35.027 1.00 97.06 535 ALA A O 1
ATOM 4269 N N . ALA A 1 536 ? 13.597 -15.149 -33.383 1.00 97.25 536 ALA A N 1
ATOM 4270 C CA . ALA A 1 536 ? 14.517 -15.891 -34.248 1.00 97.25 536 ALA A CA 1
ATOM 4271 C C . ALA A 1 536 ? 13.829 -17.068 -34.960 1.00 97.25 536 ALA A C 1
ATOM 4273 O O . ALA A 1 536 ? 14.076 -17.315 -36.139 1.00 97.25 536 ALA A O 1
ATOM 4274 N N . ALA A 1 537 ? 12.937 -17.765 -34.254 1.00 96.12 537 ALA A N 1
ATOM 4275 C CA . ALA A 1 537 ? 12.158 -18.878 -34.787 1.00 96.12 537 ALA A CA 1
ATOM 4276 C C . ALA A 1 537 ? 10.884 -18.446 -35.541 1.00 96.12 537 ALA A C 1
ATOM 4278 O O . ALA A 1 537 ? 10.170 -19.308 -36.046 1.00 96.12 537 ALA A O 1
ATOM 4279 N N . LYS A 1 538 ? 10.581 -17.140 -35.610 1.00 96.06 538 LYS A N 1
ATOM 4280 C CA . LYS A 1 538 ? 9.356 -16.575 -36.208 1.00 96.06 538 LYS A CA 1
ATOM 4281 C C . LYS A 1 538 ? 8.067 -17.244 -35.718 1.00 96.06 538 LYS A C 1
ATOM 4283 O O . LYS A 1 538 ? 7.139 -17.479 -36.489 1.00 96.06 538 LYS A O 1
ATOM 4288 N N . ARG A 1 539 ? 8.012 -17.563 -34.427 1.00 93.31 539 ARG A N 1
ATOM 4289 C CA . ARG A 1 539 ? 6.853 -18.203 -33.793 1.00 93.31 539 ARG A CA 1
ATOM 4290 C C . ARG A 1 539 ? 6.198 -17.260 -32.784 1.00 93.31 539 ARG A C 1
ATOM 4292 O O . ARG A 1 539 ? 6.890 -16.401 -32.234 1.00 93.31 539 ARG A O 1
ATOM 4299 N N . PRO A 1 540 ? 4.900 -17.433 -32.492 1.00 92.31 540 PRO A N 1
ATOM 4300 C CA . PRO A 1 540 ? 4.280 -16.729 -31.384 1.00 92.31 540 PRO A CA 1
ATOM 4301 C C . PRO A 1 540 ? 4.908 -17.151 -30.046 1.00 92.31 540 PRO A C 1
ATOM 4303 O O . PRO A 1 540 ? 5.286 -18.310 -29.848 1.00 92.31 540 PRO A O 1
ATOM 4306 N N . TRP A 1 541 ? 5.001 -16.188 -29.136 1.00 93.69 541 TRP A N 1
ATOM 4307 C CA . TRP A 1 541 ? 5.289 -16.366 -27.723 1.00 93.69 541 TRP A CA 1
ATOM 4308 C C . TRP A 1 541 ? 3.978 -16.329 -26.945 1.00 93.69 541 TRP A C 1
ATOM 4310 O O . TRP A 1 541 ? 3.160 -15.426 -27.147 1.00 93.69 541 TRP A O 1
ATOM 4320 N N . THR A 1 542 ? 3.791 -17.282 -26.038 1.00 84.88 542 THR A N 1
ATOM 4321 C CA . THR A 1 542 ? 2.725 -17.228 -25.034 1.00 84.88 542 THR A CA 1
ATOM 4322 C C . THR A 1 542 ? 3.262 -17.697 -23.689 1.00 84.88 542 THR A C 1
ATOM 4324 O O . THR A 1 542 ? 4.147 -18.551 -23.626 1.00 84.88 542 THR A O 1
ATOM 4327 N N . ARG A 1 543 ? 2.685 -17.198 -22.590 1.00 80.62 543 ARG A N 1
ATOM 4328 C CA . ARG A 1 543 ? 3.087 -17.604 -21.231 1.00 80.62 543 ARG A CA 1
ATOM 4329 C C . ARG A 1 543 ? 3.070 -19.125 -21.020 1.00 80.62 543 ARG A C 1
ATOM 4331 O O . ARG A 1 543 ? 3.901 -19.644 -20.275 1.00 80.62 543 ARG A O 1
ATOM 4338 N N . THR A 1 544 ? 2.134 -19.830 -21.659 1.00 73.25 544 THR A N 1
ATOM 4339 C CA . THR A 1 544 ? 1.934 -21.278 -21.513 1.00 73.25 544 THR A CA 1
ATOM 4340 C C . THR A 1 544 ? 2.810 -22.086 -22.466 1.00 73.25 544 THR A C 1
ATOM 4342 O O . THR A 1 544 ? 3.535 -22.966 -22.006 1.00 73.25 544 THR A O 1
ATOM 4345 N N . SER A 1 545 ? 2.805 -21.777 -23.770 1.00 68.50 545 SER A N 1
ATOM 4346 C CA . SER A 1 545 ? 3.592 -22.517 -24.775 1.00 68.50 545 SER A CA 1
ATOM 4347 C C . SER A 1 545 ? 5.094 -22.445 -24.532 1.00 68.50 545 SER A C 1
ATOM 4349 O O . SER A 1 545 ? 5.827 -23.365 -24.882 1.00 68.50 545 SER A O 1
ATOM 4351 N N . ASP A 1 546 ? 5.552 -21.357 -23.923 1.00 76.62 546 ASP A N 1
ATOM 4352 C CA . ASP A 1 546 ? 6.964 -21.105 -23.668 1.00 76.62 546 ASP A CA 1
ATOM 4353 C C . ASP A 1 546 ? 7.417 -21.558 -22.279 1.00 76.62 546 ASP A C 1
ATOM 4355 O O . ASP A 1 546 ? 8.543 -21.267 -21.874 1.00 76.62 546 ASP A O 1
ATOM 4359 N N . ASN A 1 547 ? 6.560 -22.259 -21.525 1.00 84.00 547 ASN A N 1
ATOM 4360 C CA . ASN A 1 547 ? 6.856 -22.719 -20.167 1.00 84.00 547 ASN A CA 1
ATOM 4361 C C . ASN A 1 547 ? 7.297 -21.572 -19.224 1.00 84.00 547 ASN A C 1
ATOM 4363 O O . ASN A 1 547 ? 8.009 -21.799 -18.244 1.00 84.00 547 ASN A O 1
ATOM 4367 N N . PHE A 1 548 ? 6.910 -20.325 -19.532 1.00 88.56 548 PHE A N 1
ATOM 4368 C CA . PHE A 1 548 ? 7.387 -19.124 -18.840 1.00 88.56 548 PHE A CA 1
ATOM 4369 C C . PHE A 1 548 ? 6.960 -19.123 -17.374 1.00 88.56 548 PHE A C 1
ATOM 4371 O O . PHE A 1 548 ? 7.776 -18.851 -16.494 1.00 88.56 548 PHE A O 1
ATOM 4378 N N . ALA A 1 549 ? 5.699 -19.485 -17.117 1.00 82.81 549 ALA A N 1
ATOM 4379 C CA . ALA A 1 549 ? 5.144 -19.551 -15.769 1.00 82.81 549 ALA A CA 1
ATOM 4380 C C . ALA A 1 549 ? 5.920 -20.533 -14.876 1.00 82.81 549 ALA A C 1
ATOM 4382 O O . ALA A 1 549 ? 6.311 -20.166 -13.776 1.00 82.81 549 ALA A O 1
ATOM 4383 N N . ASN A 1 550 ? 6.232 -21.737 -15.369 1.00 85.12 550 ASN A N 1
ATOM 4384 C CA . ASN A 1 550 ? 6.955 -22.746 -14.587 1.00 85.12 550 ASN A CA 1
ATOM 4385 C C . ASN A 1 550 ? 8.422 -22.371 -14.353 1.00 85.12 550 ASN A C 1
ATOM 4387 O O . ASN A 1 550 ? 8.942 -22.583 -13.263 1.00 85.12 550 ASN A O 1
ATOM 4391 N N . LEU A 1 551 ? 9.101 -21.811 -15.361 1.00 90.56 551 LEU A N 1
ATOM 4392 C CA . LEU A 1 551 ? 10.485 -21.348 -15.211 1.00 90.56 551 LEU A CA 1
ATOM 4393 C C . LEU A 1 551 ? 10.586 -20.175 -14.231 1.00 90.56 551 LEU A C 1
ATOM 4395 O O . LEU A 1 551 ? 11.537 -20.097 -13.455 1.00 90.56 551 LEU A O 1
ATOM 4399 N N . THR A 1 552 ? 9.597 -19.283 -14.260 1.00 89.25 552 THR A N 1
ATOM 4400 C CA . THR A 1 552 ? 9.501 -18.169 -13.319 1.00 89.25 552 THR A CA 1
ATOM 4401 C C . THR A 1 552 ? 9.214 -18.680 -11.914 1.00 89.25 552 THR A C 1
ATOM 4403 O O . THR A 1 552 ? 9.976 -18.365 -11.007 1.00 89.25 552 THR A O 1
ATOM 4406 N N . LEU A 1 553 ? 8.208 -19.545 -11.752 1.00 86.00 553 LEU A N 1
ATOM 4407 C CA . LEU A 1 553 ? 7.875 -20.166 -10.472 1.00 86.00 553 LEU A CA 1
ATOM 4408 C C . LEU A 1 553 ? 9.085 -20.884 -9.868 1.00 86.00 553 LEU A C 1
ATOM 4410 O O . LEU A 1 553 ? 9.417 -20.632 -8.722 1.00 86.00 553 LEU A O 1
ATOM 4414 N N . ALA A 1 554 ? 9.809 -21.695 -10.646 1.00 88.19 554 ALA A N 1
ATOM 4415 C CA . ALA A 1 554 ? 11.001 -22.390 -10.159 1.00 88.19 554 ALA A CA 1
ATOM 4416 C C . ALA A 1 554 ? 12.071 -21.423 -9.624 1.00 88.19 554 ALA A C 1
ATOM 4418 O O . ALA A 1 554 ? 12.677 -21.682 -8.584 1.00 88.19 554 ALA A O 1
ATOM 4419 N N . ARG A 1 555 ? 12.291 -20.295 -10.313 1.00 90.38 555 ARG A N 1
ATOM 4420 C CA . ARG A 1 555 ? 13.247 -19.274 -9.868 1.00 90.38 555 ARG A CA 1
ATOM 4421 C C . ARG A 1 555 ? 12.760 -18.525 -8.630 1.00 90.38 555 ARG A C 1
ATOM 4423 O O . ARG A 1 555 ? 13.566 -18.189 -7.768 1.00 90.38 555 ARG A O 1
ATOM 4430 N N . GLU A 1 556 ? 11.469 -18.243 -8.547 1.00 90.25 556 GLU A N 1
ATOM 4431 C CA . GLU A 1 556 ? 10.869 -17.606 -7.379 1.00 90.25 556 GLU A CA 1
ATOM 4432 C C . GLU A 1 556 ? 10.913 -18.534 -6.161 1.00 90.25 556 GLU A C 1
ATOM 4434 O O . GLU A 1 556 ? 11.329 -18.087 -5.098 1.00 90.25 556 GLU A O 1
ATOM 4439 N N . THR A 1 557 ? 10.610 -19.829 -6.321 1.00 88.06 557 THR A N 1
ATOM 4440 C CA . THR A 1 557 ? 10.753 -20.847 -5.268 1.00 88.06 557 THR A CA 1
ATOM 4441 C C . THR A 1 557 ? 12.192 -20.909 -4.763 1.00 88.06 557 THR A C 1
ATOM 4443 O O . THR A 1 557 ? 12.424 -20.951 -3.555 1.00 88.06 557 THR A O 1
ATOM 4446 N N . GLU A 1 558 ? 13.175 -20.876 -5.669 1.00 89.25 558 GLU A N 1
ATOM 4447 C CA . GLU A 1 558 ? 14.590 -20.807 -5.294 1.00 89.25 558 GLU A CA 1
ATOM 4448 C C . GLU A 1 558 ? 14.879 -19.545 -4.471 1.00 89.25 558 GLU A C 1
ATOM 4450 O O . GLU A 1 558 ? 15.471 -19.645 -3.401 1.00 89.25 558 GLU A O 1
ATOM 4455 N N . TRP A 1 559 ? 14.407 -18.376 -4.917 1.00 91.31 559 TRP A N 1
ATOM 4456 C CA . TRP A 1 559 ? 14.593 -17.107 -4.208 1.00 91.31 559 TRP A CA 1
ATOM 4457 C C . TRP A 1 559 ? 13.918 -17.085 -2.827 1.00 91.31 559 TRP A C 1
ATOM 4459 O O . TRP A 1 559 ? 14.484 -16.525 -1.888 1.00 91.31 559 TRP A O 1
ATOM 4469 N N . GLN A 1 560 ? 12.747 -17.713 -2.667 1.00 88.62 560 GLN A N 1
ATOM 4470 C CA . GLN A 1 560 ? 12.075 -17.842 -1.365 1.00 88.62 560 GLN A CA 1
ATOM 4471 C C . GLN A 1 560 ? 12.879 -18.692 -0.374 1.00 88.62 560 GLN A C 1
ATOM 4473 O O . GLN A 1 560 ? 12.834 -18.450 0.830 1.00 88.62 560 GLN A O 1
ATOM 4478 N N . ALA A 1 561 ? 13.635 -19.676 -0.867 1.00 85.69 561 ALA A N 1
ATOM 4479 C CA . ALA A 1 561 ? 14.455 -20.559 -0.039 1.00 85.69 561 ALA A CA 1
ATOM 4480 C C . ALA A 1 561 ? 15.816 -19.950 0.364 1.00 85.69 561 ALA A C 1
ATOM 4482 O O . ALA A 1 56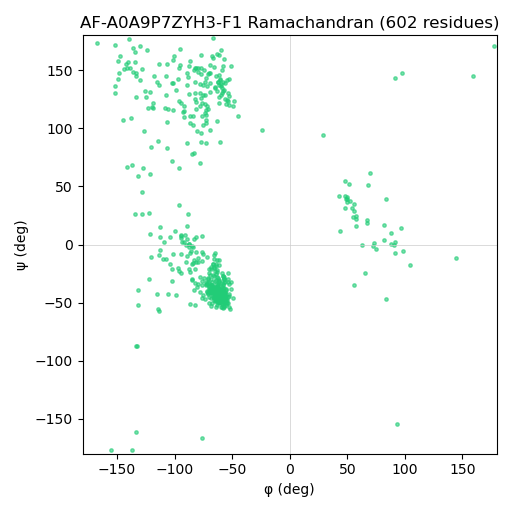1 ? 16.564 -20.559 1.137 1.00 85.69 561 ALA A O 1
ATOM 4483 N N . GLU A 1 562 ? 16.169 -18.775 -0.161 1.00 88.31 562 GLU A N 1
ATOM 4484 C CA . GLU A 1 562 ? 17.441 -18.107 0.114 1.00 88.31 562 GLU A CA 1
ATOM 4485 C C . GLU A 1 562 ? 17.480 -17.417 1.485 1.00 88.31 562 GLU A C 1
ATOM 4487 O O . GLU A 1 562 ? 16.465 -17.124 2.110 1.00 88.31 562 GLU A O 1
ATOM 4492 N N . ILE A 1 563 ? 18.700 -17.107 1.936 1.00 90.38 563 ILE A N 1
ATOM 4493 C CA . ILE A 1 563 ? 18.953 -16.308 3.139 1.00 90.38 563 ILE A CA 1
ATOM 4494 C C . ILE A 1 563 ? 19.715 -15.053 2.720 1.00 90.38 563 ILE A C 1
ATOM 4496 O O . ILE A 1 563 ? 20.845 -15.140 2.232 1.00 90.38 563 ILE A O 1
ATOM 4500 N N . TRP A 1 564 ? 19.107 -13.891 2.943 1.00 92.62 564 TRP A N 1
ATOM 4501 C CA . TRP A 1 564 ? 19.627 -12.591 2.537 1.00 92.62 564 TRP A CA 1
ATOM 4502 C C . TRP A 1 564 ? 20.923 -12.261 3.271 1.00 92.62 564 TRP A C 1
ATOM 4504 O O . TRP A 1 564 ? 21.016 -12.418 4.497 1.00 92.62 564 TRP A O 1
ATOM 4514 N N . GLY A 1 565 ? 21.900 -11.763 2.517 1.00 88.69 565 GLY A N 1
ATOM 4515 C CA . GLY A 1 565 ? 23.237 -11.418 2.994 1.00 88.69 565 GLY A CA 1
ATOM 4516 C C . GLY A 1 565 ? 24.242 -12.566 2.880 1.00 88.69 565 GLY A C 1
ATOM 4517 O O . GLY A 1 565 ? 25.383 -12.403 3.303 1.00 88.69 565 GLY A O 1
ATOM 4518 N N . ARG A 1 566 ? 23.850 -13.728 2.330 1.00 88.19 566 ARG A N 1
ATOM 4519 C CA . ARG A 1 566 ? 24.776 -14.848 2.071 1.00 88.19 566 ARG A CA 1
ATOM 4520 C C . ARG A 1 566 ? 25.302 -14.884 0.640 1.00 88.19 566 ARG A C 1
ATOM 4522 O O . ARG A 1 566 ? 26.348 -15.488 0.411 1.00 88.19 566 ARG A O 1
ATOM 4529 N N . ARG A 1 567 ? 24.598 -14.285 -0.326 1.00 84.31 567 ARG A N 1
ATOM 4530 C CA . ARG A 1 567 ? 25.053 -14.250 -1.722 1.00 84.31 567 ARG A CA 1
ATOM 4531 C C . ARG A 1 567 ? 25.958 -13.049 -1.976 1.00 84.31 567 ARG A C 1
ATOM 4533 O O . ARG A 1 567 ? 25.851 -12.012 -1.325 1.00 84.31 567 ARG A O 1
ATOM 4540 N N . GLY A 1 568 ? 26.840 -13.184 -2.965 1.00 81.06 568 GLY A N 1
ATOM 4541 C CA . GLY A 1 568 ? 27.683 -12.078 -3.410 1.00 81.06 568 GLY A CA 1
ATOM 4542 C C . GLY A 1 568 ? 26.838 -10.900 -3.903 1.00 81.06 568 GLY A C 1
ATOM 4543 O O . GLY A 1 568 ? 25.960 -11.082 -4.742 1.00 81.06 568 GLY A O 1
ATOM 4544 N N . GLY A 1 569 ? 27.116 -9.702 -3.385 1.00 77.38 569 GLY A N 1
ATOM 4545 C CA . GLY A 1 569 ? 26.388 -8.473 -3.722 1.00 77.38 569 GLY A CA 1
ATOM 4546 C C . GLY A 1 569 ? 25.203 -8.150 -2.806 1.00 77.38 569 GLY A C 1
ATOM 4547 O O . GLY A 1 569 ? 24.664 -7.053 -2.907 1.00 77.38 569 GLY A O 1
ATOM 4548 N N . GLU A 1 570 ? 24.823 -9.043 -1.888 1.00 88.88 570 GLU A N 1
ATOM 4549 C CA . GLU A 1 570 ? 23.833 -8.743 -0.849 1.00 88.88 570 GLU A CA 1
ATOM 4550 C C . GLU A 1 570 ? 24.500 -8.157 0.402 1.00 88.88 570 GLU A C 1
ATOM 4552 O O . GLU A 1 570 ? 25.620 -8.518 0.762 1.00 88.88 570 GLU A O 1
ATOM 4557 N N . SER A 1 571 ? 23.788 -7.272 1.098 1.00 86.69 571 SER A N 1
ATOM 4558 C CA . SER A 1 571 ? 24.222 -6.672 2.361 1.00 86.69 571 SER A CA 1
ATOM 4559 C C . SER A 1 571 ? 23.028 -6.482 3.294 1.00 86.69 571 SER A C 1
ATOM 4561 O O . SER A 1 571 ? 21.906 -6.288 2.826 1.00 86.69 571 SER A O 1
ATOM 4563 N N . LEU A 1 572 ? 23.269 -6.518 4.606 1.00 88.94 572 LEU A N 1
ATOM 4564 C CA . LEU A 1 572 ? 22.295 -6.117 5.632 1.00 88.94 572 LEU A CA 1
ATOM 4565 C C . LEU A 1 572 ? 22.425 -4.635 6.018 1.00 88.94 572 LEU A C 1
ATOM 4567 O O . LEU A 1 572 ? 21.689 -4.150 6.876 1.00 88.94 572 LEU A O 1
ATOM 4571 N N . GLU A 1 573 ? 23.326 -3.887 5.382 1.00 92.25 573 GLU A N 1
ATOM 4572 C CA . GLU A 1 573 ? 23.305 -2.432 5.495 1.00 92.25 573 GLU A CA 1
ATOM 4573 C C . GLU A 1 573 ? 21.998 -1.875 4.925 1.00 92.25 573 GLU A C 1
ATOM 4575 O O . GLU A 1 573 ? 21.491 -2.343 3.903 1.00 92.25 573 GLU A O 1
ATOM 4580 N N . LYS A 1 574 ? 21.429 -0.869 5.602 1.00 90.25 574 LYS A N 1
ATOM 4581 C CA . LYS A 1 574 ? 20.142 -0.286 5.185 1.00 90.25 574 LYS A CA 1
ATOM 4582 C C . LYS A 1 574 ? 20.260 0.486 3.866 1.00 90.25 574 LYS A C 1
ATOM 4584 O O . LYS A 1 574 ? 19.250 0.688 3.197 1.00 90.25 574 LYS A O 1
ATOM 4589 N N . THR A 1 575 ? 21.475 0.876 3.482 1.00 91.81 575 THR A N 1
ATOM 4590 C CA . THR A 1 575 ? 21.800 1.491 2.191 1.00 91.81 575 THR A CA 1
ATOM 4591 C C . THR A 1 575 ? 23.057 0.853 1.599 1.00 91.81 575 THR A C 1
ATOM 4593 O O . THR A 1 575 ? 23.822 0.186 2.294 1.00 91.81 575 THR A O 1
ATOM 4596 N N . ASN A 1 576 ? 23.317 1.097 0.317 1.00 89.69 576 ASN A N 1
ATOM 4597 C CA . ASN A 1 576 ? 24.556 0.692 -0.356 1.00 89.69 576 ASN A CA 1
ATOM 4598 C C . ASN A 1 576 ? 25.772 1.582 -0.010 1.00 89.69 576 ASN A C 1
ATOM 4600 O O . ASN A 1 576 ? 26.819 1.454 -0.643 1.00 89.69 576 ASN A O 1
ATOM 4604 N N . GLY A 1 577 ? 25.632 2.511 0.943 1.00 90.62 577 GLY A N 1
ATOM 4605 C CA . GLY A 1 577 ? 26.678 3.451 1.354 1.00 90.62 577 GLY A CA 1
ATOM 4606 C C . GLY A 1 577 ? 26.998 4.565 0.348 1.00 90.62 577 GLY A C 1
ATOM 4607 O O . GLY A 1 577 ? 27.849 5.403 0.638 1.00 90.62 577 GLY A O 1
ATOM 4608 N N . GLN A 1 578 ? 26.341 4.605 -0.815 1.00 94.00 578 GLN A N 1
ATOM 4609 C CA . GLN A 1 578 ? 26.549 5.650 -1.819 1.00 94.00 578 GLN A CA 1
ATOM 4610 C C . GLN A 1 578 ? 25.725 6.901 -1.505 1.00 94.00 578 GLN A C 1
ATOM 4612 O O . GLN A 1 578 ? 24.635 6.835 -0.934 1.00 94.00 578 GLN A O 1
ATOM 4617 N N . GLU A 1 579 ? 26.241 8.060 -1.908 1.00 95.12 579 GLU A N 1
ATOM 4618 C CA . GLU A 1 579 ? 25.533 9.327 -1.757 1.00 95.12 579 GLU A CA 1
ATOM 4619 C C . GLU A 1 579 ? 24.423 9.441 -2.822 1.00 95.12 579 GLU A C 1
ATOM 4621 O O . GLU A 1 579 ? 24.674 9.355 -4.024 1.00 95.12 579 GLU A O 1
ATOM 4626 N N . SER A 1 580 ? 23.179 9.614 -2.368 1.00 95.94 580 SER A N 1
ATOM 4627 C CA . SER A 1 580 ? 21.973 9.606 -3.209 1.00 95.94 580 SER A CA 1
ATOM 4628 C C . SER A 1 580 ? 21.952 10.642 -4.341 1.00 95.94 580 SER A C 1
ATOM 4630 O O . SER A 1 580 ? 21.524 10.317 -5.445 1.00 95.94 580 SER A O 1
ATOM 4632 N N . VAL A 1 581 ? 22.409 11.875 -4.106 1.00 96.44 581 VAL A N 1
ATOM 4633 C CA . VAL A 1 581 ? 22.411 12.962 -5.099 1.00 96.44 581 VAL A CA 1
ATOM 4634 C C . VAL A 1 581 ? 23.422 12.660 -6.200 1.00 96.44 581 VAL A C 1
ATOM 4636 O O . VAL A 1 581 ? 23.114 12.848 -7.375 1.00 96.44 581 VAL A O 1
ATOM 4639 N N . GLU A 1 582 ? 24.592 12.132 -5.843 1.00 95.88 582 GLU A N 1
ATOM 4640 C CA . GLU A 1 582 ? 25.615 11.712 -6.803 1.00 95.88 582 GLU A CA 1
ATOM 4641 C C . GLU A 1 582 ? 25.131 10.565 -7.694 1.00 95.88 582 GLU A C 1
ATOM 4643 O O . GLU A 1 582 ? 25.239 10.639 -8.920 1.00 95.88 582 GLU A O 1
ATOM 4648 N N . VAL A 1 583 ? 24.512 9.540 -7.101 1.00 97.88 583 VAL A N 1
ATOM 4649 C CA . VAL A 1 583 ? 23.927 8.430 -7.866 1.00 97.88 583 VAL A CA 1
ATOM 4650 C C . VAL A 1 583 ? 22.799 8.928 -8.772 1.00 97.88 583 VAL A C 1
ATOM 4652 O O . VAL A 1 583 ? 22.765 8.586 -9.955 1.00 97.88 583 VAL A O 1
ATOM 4655 N N . VAL A 1 584 ? 21.899 9.776 -8.266 1.00 98.06 584 VAL A N 1
ATOM 4656 C CA . VAL A 1 584 ? 20.827 10.367 -9.080 1.00 98.06 584 VAL A CA 1
ATOM 4657 C C . VAL A 1 584 ? 21.400 11.211 -10.217 1.00 98.06 584 VAL A C 1
ATOM 4659 O O . VAL A 1 584 ? 20.890 11.123 -11.328 1.00 98.06 584 VAL A O 1
ATOM 4662 N N . ARG A 1 585 ? 22.471 11.980 -9.997 1.00 97.38 585 ARG A N 1
ATOM 4663 C CA . ARG A 1 585 ? 23.138 12.770 -11.045 1.00 97.38 585 ARG A CA 1
ATOM 4664 C C . ARG A 1 585 ? 23.641 11.892 -12.189 1.00 97.38 585 ARG A C 1
ATOM 4666 O O . ARG A 1 585 ? 23.414 12.229 -13.350 1.00 97.38 585 ARG A O 1
ATOM 4673 N N . GLU A 1 586 ? 24.306 10.781 -11.873 1.00 98.06 586 GLU A N 1
ATOM 4674 C CA . GLU A 1 586 ? 24.798 9.821 -12.872 1.00 98.06 586 GLU A CA 1
ATOM 4675 C C . GLU A 1 586 ? 23.647 9.225 -13.693 1.00 98.06 586 GLU A C 1
ATOM 4677 O O . GLU A 1 586 ? 23.688 9.204 -14.925 1.00 98.06 586 GLU A O 1
ATOM 4682 N N . ILE A 1 587 ? 22.594 8.771 -13.010 1.00 98.38 587 ILE A N 1
ATOM 4683 C CA . ILE A 1 587 ? 21.426 8.155 -13.648 1.00 98.38 587 ILE A CA 1
ATOM 4684 C C . ILE A 1 587 ? 20.629 9.174 -14.461 1.00 98.38 587 ILE A C 1
ATOM 4686 O O . ILE A 1 587 ? 20.192 8.871 -15.573 1.00 98.38 587 ILE A O 1
ATOM 4690 N N . TRP A 1 588 ? 20.491 10.397 -13.957 1.00 98.31 588 TRP A N 1
ATOM 4691 C CA . TRP A 1 588 ? 19.889 11.507 -14.680 1.00 98.31 588 TRP A CA 1
ATOM 4692 C C . TRP A 1 588 ? 20.655 11.787 -15.972 1.00 98.31 588 TRP A C 1
ATOM 4694 O O . TRP A 1 588 ? 20.053 11.770 -17.041 1.00 98.31 588 TRP A O 1
ATOM 4704 N N . ALA A 1 589 ? 21.981 11.934 -15.919 1.00 98.06 589 ALA A N 1
ATOM 4705 C CA . ALA A 1 589 ? 22.794 12.166 -17.114 1.00 98.06 589 ALA A CA 1
ATOM 4706 C C . ALA A 1 589 ? 22.641 11.053 -18.169 1.00 98.06 589 ALA A C 1
ATOM 4708 O O . ALA A 1 589 ? 22.652 11.335 -19.365 1.00 98.06 589 ALA A O 1
ATOM 4709 N N . LYS A 1 590 ? 22.457 9.800 -17.735 1.00 98.44 590 LYS A N 1
ATOM 4710 C CA . LYS A 1 590 ? 22.285 8.642 -18.621 1.00 98.44 590 LYS A CA 1
ATOM 4711 C C . LYS A 1 590 ? 20.906 8.570 -19.281 1.00 98.44 590 LYS A C 1
ATOM 4713 O O . LYS A 1 590 ? 20.818 8.253 -20.464 1.00 98.44 590 LYS A O 1
ATOM 4718 N N . TRP A 1 591 ? 19.833 8.815 -18.528 1.00 98.44 591 TRP A N 1
ATOM 4719 C CA . TRP A 1 591 ? 18.464 8.519 -18.975 1.00 98.44 591 TRP A CA 1
ATOM 4720 C C . TRP A 1 591 ? 17.631 9.748 -19.338 1.00 98.44 591 TRP A C 1
ATOM 4722 O O . TRP A 1 591 ? 16.582 9.593 -19.964 1.00 98.44 591 TRP A O 1
ATOM 4732 N N . ARG A 1 592 ? 18.076 10.962 -18.989 1.00 98.12 592 ARG A N 1
ATOM 4733 C CA . ARG A 1 592 ? 17.289 12.192 -19.155 1.00 98.12 592 ARG A CA 1
ATOM 4734 C C . ARG A 1 592 ? 16.806 12.414 -20.578 1.00 98.12 592 ARG A C 1
ATOM 4736 O O . ARG A 1 592 ? 15.622 12.665 -20.779 1.00 98.12 592 ARG A O 1
ATOM 4743 N N . ASP A 1 593 ? 17.697 12.333 -21.558 1.00 98.06 593 ASP A N 1
ATOM 4744 C CA . ASP A 1 593 ? 17.337 12.679 -22.934 1.00 98.06 593 ASP A CA 1
ATOM 4745 C C . ASP A 1 593 ? 16.346 11.662 -23.523 1.00 98.06 593 ASP A C 1
ATOM 4747 O O . ASP A 1 593 ? 15.424 12.040 -24.246 1.00 98.06 593 ASP A O 1
ATOM 4751 N N . LEU A 1 594 ? 16.465 10.381 -23.151 1.00 98.19 594 LEU A N 1
ATOM 4752 C CA . LEU A 1 594 ? 15.458 9.375 -23.487 1.00 98.19 594 LEU A CA 1
ATOM 4753 C C . LEU A 1 594 ? 14.126 9.676 -22.790 1.00 98.19 594 LEU A C 1
ATOM 4755 O O . LEU A 1 594 ? 13.099 9.702 -23.463 1.00 98.19 594 LEU A O 1
ATOM 4759 N N . ALA A 1 595 ? 14.139 9.956 -21.483 1.00 98.25 595 ALA A N 1
ATOM 4760 C CA . ALA A 1 595 ? 12.938 10.280 -20.714 1.00 98.25 595 ALA A CA 1
ATOM 4761 C C . ALA A 1 595 ? 12.176 11.475 -21.310 1.00 98.25 595 ALA A C 1
ATOM 4763 O O . ALA A 1 595 ? 10.961 11.400 -21.468 1.00 98.25 595 ALA A O 1
ATOM 4764 N N . ILE A 1 596 ? 12.881 12.543 -21.704 1.00 98.25 596 ILE A N 1
ATOM 4765 C CA . ILE A 1 596 ? 12.289 13.717 -22.366 1.00 98.25 596 ILE A CA 1
ATOM 4766 C C . ILE A 1 596 ? 11.618 13.319 -23.685 1.00 98.25 596 ILE A C 1
ATOM 4768 O O . ILE A 1 596 ? 10.465 13.684 -23.913 1.00 98.25 596 ILE A O 1
ATOM 4772 N N . ARG A 1 597 ? 12.311 12.559 -24.546 1.00 97.56 597 ARG A N 1
ATOM 4773 C CA . ARG A 1 597 ? 11.766 12.141 -25.849 1.00 97.56 597 ARG A CA 1
ATOM 4774 C C . ARG A 1 597 ? 10.512 11.283 -25.695 1.00 97.56 597 ARG A C 1
ATOM 4776 O O . ARG A 1 597 ? 9.498 11.574 -26.329 1.00 97.56 597 ARG A O 1
ATOM 4783 N N . VAL A 1 598 ? 10.561 10.252 -24.850 1.00 96.94 598 VAL A N 1
ATOM 4784 C CA . VAL A 1 598 ? 9.437 9.308 -24.705 1.00 96.94 598 VAL A CA 1
ATOM 4785 C C . VAL A 1 598 ? 8.255 9.927 -23.966 1.00 96.94 598 VAL A C 1
ATOM 4787 O O . VAL A 1 598 ? 7.108 9.653 -24.304 1.00 96.94 598 VAL A O 1
ATOM 4790 N N . ALA A 1 599 ? 8.502 10.837 -23.020 1.00 96.00 599 ALA A N 1
ATOM 4791 C CA . ALA A 1 599 ? 7.438 11.575 -22.345 1.00 96.00 599 ALA A CA 1
ATOM 4792 C C . ALA A 1 599 ? 6.667 12.516 -23.285 1.00 96.00 599 ALA A C 1
ATOM 4794 O O . ALA A 1 599 ? 5.489 12.779 -23.040 1.00 96.00 599 ALA A O 1
ATOM 4795 N N . ALA A 1 600 ? 7.311 12.986 -24.358 1.00 94.25 600 ALA A N 1
ATOM 4796 C CA . ALA A 1 600 ? 6.694 13.771 -25.426 1.00 94.25 600 ALA A CA 1
ATOM 4797 C C . ALA A 1 600 ? 5.988 12.905 -26.495 1.00 94.25 600 ALA A C 1
ATOM 4799 O O . ALA A 1 600 ? 5.519 13.436 -27.499 1.00 94.25 600 ALA A O 1
ATOM 4800 N N . GLY A 1 601 ? 5.924 11.580 -26.306 1.00 87.62 601 GLY A N 1
ATOM 4801 C CA . GLY A 1 601 ? 5.269 10.642 -27.224 1.00 87.62 601 GLY A CA 1
ATOM 4802 C C . GLY A 1 601 ? 6.158 10.116 -28.355 1.00 87.62 601 GLY A C 1
ATOM 4803 O O . GLY A 1 601 ? 5.654 9.472 -29.272 1.00 87.62 601 GLY A O 1
ATOM 4804 N N . SER A 1 602 ? 7.473 10.367 -28.320 1.00 80.38 602 SER A N 1
ATOM 4805 C CA . SER A 1 602 ? 8.402 9.732 -29.267 1.00 80.38 602 SER A CA 1
ATOM 4806 C C . SER A 1 602 ? 8.637 8.265 -28.902 1.00 80.38 602 SER A C 1
ATOM 4808 O O . SER A 1 602 ? 8.648 7.909 -27.726 1.00 80.38 602 SER A O 1
ATOM 4810 N N . LYS A 1 603 ? 8.917 7.417 -29.899 1.00 80.06 603 LYS A N 1
ATOM 4811 C CA . LYS A 1 603 ? 9.423 6.058 -29.643 1.00 80.06 603 LYS A CA 1
ATOM 4812 C C . LYS A 1 603 ? 10.819 6.107 -29.000 1.00 80.06 603 LYS A C 1
ATOM 4814 O O . LYS A 1 603 ? 11.552 7.082 -29.200 1.00 80.06 603 LYS A O 1
ATOM 4819 N N . ALA A 1 604 ? 11.158 5.069 -28.229 1.00 70.44 604 ALA A N 1
ATOM 4820 C CA . ALA A 1 604 ? 12.393 4.998 -27.441 1.00 70.44 604 ALA A CA 1
ATOM 4821 C C . ALA A 1 604 ? 13.668 5.036 -28.299 1.00 70.44 604 ALA A C 1
ATOM 4823 O O . ALA A 1 604 ? 13.794 4.188 -29.213 1.00 70.44 604 ALA A O 1
#

Nearest PDB structures (foldseek):
  4xwh-assembly1_A  TM=9.452E-01  e=1.091E-32  Homo sapiens
  2vcb-assembly1_A  TM=9.066E-01  e=1.524E-26  Clostridium perfringens
  4a4a-assembly1_A  TM=9.044E-01  e=8.989E-26  Clostridium perfringens
  2vc9-assembly1_A  TM=9.036E-01  e=9.846E-26  Clostridium perfringens
  7xmh-assembly1_A  TM=5.627E-01  e=3.426E-01  Oryza sativa

Radius of gyration: 26.09 Å; Cα contacts (8 Å, |Δi|>4): 950; chains: 1; bounding box: 62×62×70 Å

pLDDT: mean 90.94, std 11.22, range [43.03, 98.88]

InterPro domains:
  IPR007781 Alpha-N-acetylglucosaminidase [PTHR12872] (25-590)
  IPR024732 Alpha-N-acetylglucosaminidase, C-terminal [PF12972] (287-565)
  IPR024733 Alpha-N-acetylglucosaminidase, tim-barrel domain [PF05089] (23-275)

Secondary structure (DSSP, 8-state):
--S--S------TT-TT--HHHHHHHHHHHHHHHHHHHHHHHHHTT----EE---SB--GGGGGT-TTS-EEEPPP-TT--TTTSS-EEE-TTSHHHHHHHHHHHHHHHHHTTT---SEEE--S-TT---S---HHHHHHHHHHHHHHHHTT-TT-EEEEEGGGGG-TTTS-HHHHHHHHHHHHHTT-EEEEEETTTTTS-HHHHTTTGGG-EEEEEE---STT------BHHHHTTHHHHHHHH-TTEEEEEE--S--SS-HHHHHHHHHGGGS-TTSPP-H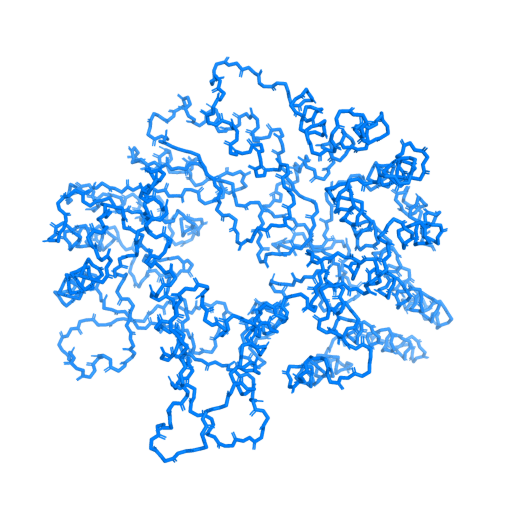HHHHHHHHHHHH-TTTS-HHHHHHHHHHHTTTTB--S--SSPPPPGGGSPP-S--SSS--STT-S---S-HHHHHHHHHHHHHIIIIISTT---HHHHHHHHHHHHHIIIIIIHHHHHHHHHHHHHTT-HHHHHHHHHHHHHHHHHHHHHHTTSGGGBHHHHHHHHHHTTSPPTTSPP---PPPTTSPPP-HHHHHHHHHHHHHHHTTT-SSTT--STTSSTTTT----BTHIIIIIHHHHHHHHHHHHHHHHTT----TTTTTHHHHHHHHHHHHHT--TTSSTT---SSS-S--HHHHHHHHHHHHHHHHHHHHTT---

Mean predicted aligned error: 5.63 Å